Protein AF-0000000081577612 (afdb_homodimer)

Nearest PDB structures (foldseek):
  8suk-assembly2_B  TM=2.224E-01  e=6.169E+00  Rhodococcus sp. USK13

Structure (mmCIF, N/CA/C/O backbone):
data_AF-0000000081577612-model_v1
#
loop_
_entity.id
_entity.type
_entity.pdbx_description
1 polymer 'Uncharacterized protein'
#
loop_
_atom_site.group_PDB
_atom_site.id
_atom_site.type_symbol
_atom_site.label_atom_id
_atom_site.label_alt_id
_atom_site.label_comp_id
_atom_site.label_asym_id
_atom_site.label_entity_id
_atom_site.label_seq_id
_atom_site.pdbx_PDB_ins_code
_atom_site.Cartn_x
_atom_site.Cartn_y
_atom_site.Cartn_z
_atom_site.occupancy
_atom_site.B_iso_or_equiv
_atom_site.auth_seq_id
_atom_site.auth_comp_id
_atom_site.auth_asym_id
_atom_site.auth_atom_id
_atom_site.pdbx_PDB_model_num
ATOM 1 N N . MET A 1 1 ? -31.781 -21.828 27.938 1 55.72 1 MET A N 1
ATOM 2 C CA . MET A 1 1 ? -31.484 -20.75 26.984 1 55.72 1 MET A CA 1
ATOM 3 C C . MET A 1 1 ? -31.141 -21.297 25.609 1 55.72 1 MET A C 1
ATOM 5 O O . MET A 1 1 ? -30.281 -22.172 25.484 1 55.72 1 MET A O 1
ATOM 9 N N . SER A 1 2 ? -31.906 -21 24.594 1 66.25 2 SER A N 1
ATOM 10 C CA . SER A 1 2 ? -31.812 -21.641 23.297 1 66.25 2 SER A CA 1
ATOM 11 C C . SER A 1 2 ? -30.453 -21.391 22.641 1 66.25 2 SER A C 1
ATOM 13 O O . SER A 1 2 ? -29.828 -20.375 22.906 1 66.25 2 SER A O 1
ATOM 15 N N . LYS A 1 3 ? -29.891 -22.469 22.109 1 74.38 3 LYS A N 1
ATOM 16 C CA . LYS A 1 3 ? -28.609 -22.484 21.422 1 74.38 3 LYS A CA 1
ATOM 17 C C . LYS A 1 3 ? -28.453 -21.25 20.516 1 74.38 3 LYS A C 1
ATOM 19 O O . LYS A 1 3 ? -27.359 -20.688 20.406 1 74.38 3 LYS A O 1
ATOM 24 N N . ARG A 1 4 ? -29.531 -20.906 19.953 1 76.12 4 ARG A N 1
ATOM 25 C CA . ARG A 1 4 ? -29.547 -19.719 19.094 1 76.12 4 ARG A CA 1
ATOM 26 C C . ARG A 1 4 ? -29.25 -18.453 19.891 1 76.12 4 ARG A C 1
ATOM 28 O O . ARG A 1 4 ? -28.516 -17.578 19.438 1 76.12 4 ARG A O 1
ATOM 35 N N . VAL A 1 5 ? -29.922 -18.406 21.062 1 73.88 5 VAL A N 1
ATOM 36 C CA . VAL A 1 5 ? -29.703 -17.25 21.906 1 73.88 5 VAL A CA 1
ATOM 37 C C . VAL A 1 5 ? -28.25 -17.203 22.359 1 73.88 5 VAL A C 1
ATOM 39 O O . VAL A 1 5 ? -27.641 -16.141 22.391 1 73.88 5 VAL A O 1
ATOM 42 N N . GLN A 1 6 ? -27.703 -18.312 22.688 1 73.5 6 GLN A N 1
ATOM 43 C CA . GLN A 1 6 ? -26.328 -18.391 23.125 1 73.5 6 GLN A CA 1
ATOM 44 C C . GLN A 1 6 ? -25.359 -18 22 1 73.5 6 GLN A C 1
ATOM 46 O O . GLN A 1 6 ? -24.375 -17.297 22.25 1 73.5 6 GLN A O 1
ATOM 51 N N . LYS A 1 7 ? -25.672 -18.484 20.859 1 76.44 7 LYS A N 1
ATOM 52 C CA . LYS A 1 7 ? -24.844 -18.125 19.703 1 76.44 7 LYS A CA 1
ATOM 53 C C . LYS A 1 7 ? -24.922 -16.641 19.406 1 76.44 7 LYS A C 1
ATOM 55 O O . LYS A 1 7 ? -23.906 -16.016 19.094 1 76.44 7 LYS A O 1
ATOM 60 N N . THR A 1 8 ? -26.109 -16.094 19.438 1 75.44 8 THR A N 1
ATOM 61 C CA . THR A 1 8 ? -26.281 -14.664 19.188 1 75.44 8 THR A CA 1
ATOM 62 C C . THR A 1 8 ? -25.562 -13.844 20.25 1 75.44 8 THR A C 1
ATOM 64 O O . THR A 1 8 ? -24.953 -12.82 19.953 1 75.44 8 THR A O 1
ATOM 67 N N . GLN A 1 9 ? -25.656 -14.273 21.5 1 73.25 9 GLN A N 1
ATOM 68 C CA . GLN A 1 9 ? -24.953 -13.57 22.562 1 73.25 9 GLN A CA 1
ATOM 69 C C . GLN A 1 9 ? -23.438 -13.648 22.375 1 73.25 9 GLN A C 1
ATOM 71 O O . GLN A 1 9 ? -22.734 -12.672 22.625 1 73.25 9 GLN A O 1
ATOM 76 N N . TYR A 1 10 ? -23.047 -14.766 22 1 72.75 10 TYR A N 1
ATOM 77 C CA . TYR A 1 10 ? -21.625 -14.93 21.734 1 72.75 10 TYR A CA 1
ATOM 78 C C . TYR A 1 10 ? -21.172 -14.016 20.594 1 72.75 10 TYR A C 1
ATOM 80 O O . TYR A 1 10 ? -20.141 -13.352 20.688 1 72.75 10 TYR A O 1
ATOM 88 N N . LEU A 1 11 ? -21.984 -13.945 19.547 1 73.31 11 LEU A N 1
ATOM 89 C CA . LEU A 1 11 ? -21.656 -13.117 18.406 1 73.31 11 LEU A CA 1
ATOM 90 C C . LEU A 1 11 ? -21.641 -11.641 18.781 1 73.31 11 LEU A C 1
ATOM 92 O O . LEU A 1 11 ? -20.797 -10.875 18.328 1 73.31 11 LEU A O 1
ATOM 96 N N . LEU A 1 12 ? -22.5 -11.328 19.609 1 73.25 12 LEU A N 1
ATOM 97 C CA . LEU A 1 12 ? -22.562 -9.938 20.062 1 73.25 12 LEU A CA 1
ATOM 98 C C . LEU A 1 12 ? -21.344 -9.594 20.922 1 73.25 12 LEU A C 1
ATOM 100 O O . LEU A 1 12 ? -20.797 -8.5 20.812 1 73.25 12 LEU A O 1
ATOM 104 N N . ARG A 1 13 ? -20.953 -10.477 21.781 1 75.75 13 ARG A N 1
ATOM 105 C CA . ARG A 1 13 ? -19.766 -10.266 22.594 1 75.75 13 ARG A CA 1
ATOM 106 C C . ARG A 1 13 ? -18.516 -10.188 21.719 1 75.75 13 ARG A C 1
ATOM 108 O O . ARG A 1 13 ? -17.609 -9.383 21.984 1 75.75 13 ARG A O 1
ATOM 115 N N . LEU A 1 14 ? -18.578 -10.977 20.703 1 74.81 14 LEU A N 1
ATOM 116 C CA . LEU A 1 14 ? -17.438 -11 19.781 1 74.81 14 LEU A CA 1
ATOM 117 C C . LEU A 1 14 ? -17.344 -9.695 19 1 74.81 14 LEU A C 1
ATOM 119 O O . LEU A 1 14 ? -16.25 -9.156 18.812 1 74.81 14 LEU A O 1
ATOM 123 N N . LEU A 1 15 ? -18.469 -9.18 18.641 1 77.75 15 LEU A N 1
ATOM 124 C CA . LEU A 1 15 ? -18.5 -7.957 17.859 1 77.75 15 LEU A CA 1
ATOM 125 C C . LEU A 1 15 ? -18.125 -6.75 18.703 1 77.75 15 LEU A C 1
ATOM 127 O O . LEU A 1 15 ? -17.672 -5.73 18.188 1 77.75 15 LEU A O 1
ATOM 131 N N . ALA A 1 16 ? -18.234 -6.988 20 1 81 16 ALA A N 1
ATOM 132 C CA . ALA A 1 16 ? -17.906 -5.891 20.906 1 81 16 ALA A CA 1
ATOM 133 C C . ALA A 1 16 ? -16.469 -5.996 21.406 1 81 16 ALA A C 1
ATOM 135 O O . ALA A 1 16 ? -15.984 -5.121 22.125 1 81 16 ALA A O 1
ATOM 136 N N . ASN A 1 17 ? -15.797 -7.023 20.984 1 84.38 17 ASN A N 1
ATOM 137 C CA . ASN A 1 17 ? -14.422 -7.254 21.406 1 84.38 17 ASN A CA 1
ATOM 138 C C . ASN A 1 17 ? -13.422 -6.688 20.406 1 84.38 17 ASN A C 1
ATOM 140 O O . ASN A 1 17 ? -13.359 -7.141 19.25 1 84.38 17 ASN A O 1
ATOM 144 N N . PRO A 1 18 ? -12.625 -5.773 20.844 1 87.38 18 PRO A N 1
ATOM 145 C CA . PRO A 1 18 ? -11.641 -5.176 19.953 1 87.38 18 PRO A CA 1
ATOM 146 C C . PRO A 1 18 ? -10.633 -6.191 19.422 1 87.38 18 PRO A C 1
ATOM 148 O O . PRO A 1 18 ? -10.078 -6.008 18.328 1 87.38 18 PRO A O 1
ATOM 151 N N . LYS A 1 19 ? -10.453 -7.215 20.094 1 86.69 19 LYS A N 1
ATOM 152 C CA . LYS A 1 19 ? -9.484 -8.234 19.688 1 86.69 19 LYS A CA 1
ATOM 153 C C . LYS A 1 19 ? -9.914 -8.898 18.375 1 86.69 19 LYS A C 1
ATOM 155 O O . LYS A 1 19 ? -9.062 -9.336 17.594 1 86.69 19 LYS A O 1
ATOM 160 N N . LEU A 1 20 ? -11.195 -8.977 18.172 1 87.25 20 LEU A N 1
ATOM 161 C CA . LEU A 1 20 ? -11.711 -9.531 16.938 1 87.25 20 LEU A CA 1
ATOM 162 C C . LEU A 1 20 ? -11.211 -8.727 15.734 1 87.25 20 LEU A C 1
ATOM 164 O O . LEU A 1 20 ? -10.664 -9.297 14.781 1 87.25 20 LEU A O 1
ATOM 168 N N . TYR A 1 21 ? -11.328 -7.477 15.914 1 88 21 TYR A N 1
ATOM 169 C CA . TYR A 1 21 ? -10.992 -6.598 14.797 1 88 21 TYR A CA 1
ATOM 170 C C . TYR A 1 21 ? -9.484 -6.512 14.609 1 88 21 TYR A C 1
ATOM 172 O O . TYR A 1 21 ? -9 -6.406 13.477 1 88 21 TYR A O 1
ATOM 180 N N . ASN A 1 22 ? -8.797 -6.598 15.641 1 88.19 22 ASN A N 1
ATOM 181 C CA . ASN A 1 22 ? -7.34 -6.645 15.531 1 88.19 22 ASN A CA 1
ATOM 182 C C . ASN A 1 22 ? -6.875 -7.902 14.805 1 88.19 22 ASN A C 1
ATOM 184 O O . ASN A 1 22 ? -5.969 -7.848 13.977 1 88.19 22 ASN A O 1
ATOM 188 N N . LEU A 1 23 ? -7.527 -8.945 15.156 1 88.44 23 LEU A N 1
ATOM 189 C CA . LEU A 1 23 ? -7.184 -10.203 14.516 1 88.44 23 LEU A CA 1
ATOM 190 C C . LEU A 1 23 ? -7.559 -10.188 13.039 1 88.44 23 LEU A C 1
ATOM 192 O O . LEU A 1 23 ? -6.789 -10.648 12.188 1 88.44 23 LEU A O 1
ATOM 196 N N . LEU A 1 24 ? -8.672 -9.594 12.766 1 87.56 24 LEU A N 1
ATOM 197 C CA . LEU A 1 24 ? -9.125 -9.5 11.383 1 87.56 24 LEU A CA 1
ATOM 198 C C . LEU A 1 24 ? -8.227 -8.586 10.562 1 87.56 24 LEU A C 1
ATOM 200 O O . LEU A 1 24 ? -8.055 -8.781 9.359 1 87.56 24 LEU A O 1
ATOM 204 N N . GLY A 1 25 ? -7.613 -7.656 11.18 1 90.31 25 GLY A N 1
ATOM 205 C CA . GLY A 1 25 ? -6.777 -6.68 10.508 1 90.31 25 GLY A CA 1
ATOM 206 C C . GLY A 1 25 ? -5.324 -7.113 10.398 1 90.31 25 GLY A C 1
ATOM 207 O O . GLY A 1 25 ? -4.562 -6.547 9.609 1 90.31 25 GLY A O 1
ATOM 208 N N . SER A 1 26 ? -4.945 -8.109 11.07 1 89.38 26 SER A N 1
ATOM 209 C CA . SER A 1 26 ? -3.545 -8.508 11.195 1 89.38 26 SER A CA 1
ATOM 210 C C . SER A 1 26 ? -2.949 -8.867 9.836 1 89.38 26 SER A C 1
ATOM 212 O O . SER A 1 26 ? -1.82 -8.477 9.523 1 89.38 26 SER A O 1
ATOM 214 N N . PRO A 1 27 ? -3.691 -9.531 8.945 1 89.38 27 PRO A N 1
ATOM 215 C CA . PRO A 1 27 ? -3.1 -9.844 7.641 1 89.38 27 PRO A CA 1
ATOM 216 C C . PRO A 1 27 ? -2.807 -8.602 6.805 1 89.38 27 PRO A C 1
ATOM 218 O O . PRO A 1 27 ? -1.927 -8.625 5.941 1 89.38 27 PRO A O 1
ATOM 221 N N . PHE A 1 28 ? -3.469 -7.508 7.082 1 90.5 28 PHE A N 1
ATOM 222 C CA . PHE A 1 28 ? -3.332 -6.301 6.273 1 90.5 28 PHE A CA 1
ATOM 223 C C . PHE A 1 28 ? -2.137 -5.477 6.734 1 90.5 28 PHE A C 1
ATOM 225 O O . PHE A 1 28 ? -1.677 -4.586 6.016 1 90.5 28 PHE A O 1
ATOM 232 N N . GLU A 1 29 ? -1.664 -5.812 7.887 1 89.38 29 GLU A N 1
ATOM 233 C CA . GLU A 1 29 ? -0.548 -5.051 8.438 1 89.38 29 GLU A CA 1
ATOM 234 C C . GLU A 1 29 ? 0.786 -5.555 7.895 1 89.38 29 GLU A C 1
ATOM 236 O O . GLU A 1 29 ? 1.78 -4.824 7.898 1 89.38 29 GLU A O 1
ATOM 241 N N . ASP A 1 30 ? 0.77 -6.746 7.449 1 90.06 30 ASP A N 1
ATOM 242 C CA . ASP A 1 30 ? 1.958 -7.328 6.836 1 90.06 30 ASP A CA 1
ATOM 243 C C . ASP A 1 30 ? 1.954 -7.117 5.324 1 90.06 30 ASP A C 1
ATOM 245 O O . ASP A 1 30 ? 1.073 -7.621 4.621 1 90.06 30 ASP A O 1
ATOM 249 N N . PRO A 1 31 ? 3.002 -6.445 4.848 1 90.5 31 PRO A N 1
ATOM 250 C CA . PRO A 1 31 ? 3.016 -6.117 3.418 1 90.5 31 PRO A CA 1
ATOM 251 C C . PRO A 1 31 ? 2.984 -7.355 2.527 1 90.5 31 PRO A C 1
ATOM 253 O O . PRO A 1 31 ? 2.369 -7.336 1.457 1 90.5 31 PRO A O 1
ATOM 256 N N . LEU A 1 32 ? 3.635 -8.406 2.936 1 90.69 32 LEU A N 1
ATOM 257 C CA . LEU A 1 32 ? 3.676 -9.609 2.113 1 90.69 32 LEU A CA 1
ATOM 258 C C . LEU A 1 32 ? 2.32 -10.305 2.104 1 90.69 32 LEU A C 1
ATOM 260 O O . LEU A 1 32 ? 1.868 -10.781 1.059 1 90.69 32 LEU A O 1
ATOM 264 N N . LYS A 1 33 ? 1.739 -10.391 3.238 1 92.62 33 LYS A N 1
ATOM 265 C CA . LYS A 1 33 ? 0.413 -10.992 3.324 1 92.62 33 LYS A CA 1
ATOM 266 C C . LYS A 1 33 ? -0.623 -10.156 2.582 1 92.62 33 LYS A C 1
ATOM 268 O O . LYS A 1 33 ? -1.505 -10.695 1.913 1 92.62 33 LYS A O 1
ATOM 273 N N . LEU A 1 34 ? -0.49 -8.867 2.742 1 94.12 34 LEU A N 1
ATOM 274 C CA . LEU A 1 34 ? -1.394 -7.98 2.016 1 94.12 34 LEU A CA 1
ATOM 275 C C . LEU A 1 34 ? -1.221 -8.148 0.509 1 94.12 34 LEU A C 1
ATOM 277 O O . LEU A 1 34 ? -2.205 -8.172 -0.234 1 94.12 34 LEU A O 1
ATOM 281 N N . ASP A 1 35 ? -0.04 -8.25 0.051 1 95.31 35 ASP A N 1
ATOM 282 C CA . ASP A 1 35 ? 0.21 -8.414 -1.378 1 95.31 35 ASP A CA 1
ATOM 283 C C . ASP A 1 35 ? -0.395 -9.719 -1.891 1 95.31 35 ASP A C 1
ATOM 285 O O . ASP A 1 35 ? -0.913 -9.773 -3.008 1 95.31 35 ASP A O 1
ATOM 289 N N . SER A 1 36 ? -0.242 -10.805 -1.127 1 94.69 36 SER A N 1
ATOM 290 C CA . SER A 1 36 ? -0.836 -12.07 -1.527 1 94.69 36 SER A CA 1
ATOM 291 C C . SER A 1 36 ? -2.352 -11.961 -1.659 1 94.69 36 SER A C 1
ATOM 293 O O . SER A 1 36 ? -2.941 -12.5 -2.596 1 94.69 36 SER A O 1
ATOM 295 N N . LEU A 1 37 ? -2.9 -11.297 -0.716 1 95.06 37 LEU A N 1
ATOM 296 C CA . LEU A 1 37 ? -4.34 -11.078 -0.77 1 95.06 37 LEU A CA 1
ATOM 297 C C . LEU A 1 37 ? -4.715 -10.25 -1.994 1 95.06 37 LEU A C 1
ATOM 299 O O . LEU A 1 37 ? -5.648 -10.594 -2.723 1 95.06 37 LEU A O 1
ATOM 303 N N . LEU A 1 38 ? -4.008 -9.164 -2.166 1 97.38 38 LEU A N 1
ATOM 304 C CA . LEU A 1 38 ? -4.285 -8.289 -3.303 1 97.38 38 LEU A CA 1
ATOM 305 C C . LEU A 1 38 ? -4.078 -9.031 -4.617 1 97.38 38 LEU A C 1
ATOM 307 O O . LEU A 1 38 ? -4.832 -8.836 -5.574 1 97.38 38 LEU A O 1
ATOM 311 N N . SER A 1 39 ? -3.066 -9.867 -4.633 1 97.75 39 SER A N 1
ATOM 312 C CA . SER A 1 39 ? -2.809 -10.68 -5.82 1 97.75 39 SER A CA 1
ATOM 313 C C . SER A 1 39 ? -3.977 -11.617 -6.113 1 97.75 39 SER A C 1
ATOM 315 O O . SER A 1 39 ? -4.41 -11.734 -7.262 1 97.75 39 SER A O 1
ATOM 317 N N . THR A 1 40 ? -4.453 -12.188 -5.125 1 96.81 40 THR A N 1
ATOM 318 C CA . THR A 1 40 ? -5.578 -13.109 -5.277 1 96.81 40 THR A CA 1
ATOM 319 C C . THR A 1 40 ? -6.82 -12.367 -5.762 1 96.81 40 THR A C 1
ATOM 321 O O . THR A 1 40 ? -7.52 -12.836 -6.66 1 96.81 40 THR A O 1
ATOM 324 N N . VAL A 1 41 ? -7.086 -11.227 -5.172 1 96.06 41 VAL A N 1
ATOM 325 C CA . VAL A 1 41 ? -8.234 -10.43 -5.578 1 96.06 41 VAL A CA 1
ATOM 326 C C . VAL A 1 41 ? -8.039 -9.93 -7.008 1 96.06 41 VAL A C 1
ATOM 328 O O . VAL A 1 41 ? -8.977 -9.961 -7.812 1 96.06 41 VAL A O 1
ATOM 331 N N . CYS A 1 42 ? -6.875 -9.555 -7.328 1 97.88 42 CYS A N 1
ATOM 332 C CA . CYS A 1 42 ? -6.535 -9.039 -8.648 1 97.88 42 CYS A CA 1
ATOM 333 C C . CYS A 1 42 ? -6.781 -10.086 -9.727 1 97.88 42 CYS A C 1
ATOM 335 O O . CYS A 1 42 ? -7.613 -9.883 -10.617 1 97.88 42 CYS A O 1
ATOM 337 N N . TYR A 1 43 ? -6.18 -11.188 -9.602 1 97.75 43 TYR A N 1
ATOM 338 C CA . TYR A 1 43 ? -6.25 -12.219 -10.641 1 97.75 43 TYR A CA 1
ATOM 339 C C . TYR A 1 43 ? -7.578 -12.961 -10.578 1 97.75 43 TYR A C 1
ATOM 341 O O . TYR A 1 43 ? -8.102 -13.391 -11.609 1 97.75 43 TYR A O 1
ATOM 349 N N . GLY A 1 44 ? -8.055 -13.086 -9.344 1 96.31 44 GLY A N 1
ATOM 350 C CA . GLY A 1 44 ? -9.391 -13.648 -9.242 1 96.31 44 GLY A CA 1
ATOM 351 C C . GLY A 1 44 ? -10.438 -12.82 -9.969 1 96.31 44 GLY A C 1
ATOM 352 O O . GLY A 1 44 ? -11.305 -13.375 -10.656 1 96.31 44 GLY A O 1
ATOM 353 N N . SER A 1 45 ? -10.375 -11.531 -9.789 1 96.31 45 SER A N 1
ATOM 354 C CA . SER A 1 45 ? -11.297 -10.633 -10.477 1 96.31 45 SER A CA 1
ATOM 355 C C . SER A 1 45 ? -11.133 -10.734 -11.992 1 96.31 45 SER A C 1
ATOM 357 O O . SER A 1 45 ? -12.125 -10.719 -12.727 1 96.31 45 SER A O 1
ATOM 359 N N . LEU A 1 46 ? -9.945 -10.852 -12.445 1 96.75 46 LEU A N 1
ATOM 360 C CA . LEU A 1 46 ? -9.688 -11.016 -13.867 1 96.75 46 LEU A CA 1
ATOM 361 C C . LEU A 1 46 ? -10.281 -12.32 -14.391 1 96.75 46 LEU A C 1
ATOM 363 O O . LEU A 1 46 ? -10.914 -12.344 -15.445 1 96.75 46 LEU A O 1
ATOM 367 N N . PHE A 1 47 ? -10.062 -13.359 -13.664 1 95 47 PHE A N 1
ATOM 368 C CA . PHE A 1 47 ? -10.547 -14.68 -14.055 1 95 47 PHE A CA 1
ATOM 369 C C . PHE A 1 47 ? -12.062 -14.68 -14.195 1 95 47 PHE A C 1
ATOM 371 O O . PHE A 1 47 ? -12.602 -15.117 -15.219 1 95 47 PHE A O 1
ATOM 378 N N . ILE A 1 48 ? -12.727 -14.148 -13.188 1 91.25 48 ILE A N 1
ATOM 379 C CA . ILE A 1 48 ? -14.18 -14.117 -13.195 1 91.25 48 ILE A CA 1
ATOM 380 C C . ILE A 1 48 ? -14.68 -13.203 -14.305 1 91.25 48 ILE A C 1
ATOM 382 O O . ILE A 1 48 ? -15.656 -13.516 -14.984 1 91.25 48 ILE A O 1
ATOM 386 N N . SER A 1 49 ? -14.031 -12.078 -14.461 1 92.69 49 SER A N 1
ATOM 387 C CA . SER A 1 49 ? -14.391 -11.148 -15.531 1 92.69 49 SER A CA 1
ATOM 388 C C . SER A 1 49 ? -14.359 -11.836 -16.891 1 92.69 49 SER A C 1
ATOM 390 O O . SER A 1 49 ? -15.312 -11.734 -17.672 1 92.69 49 SER A O 1
ATOM 392 N N . GLU A 1 50 ? -13.289 -12.57 -17.156 1 92 50 GLU A N 1
ATOM 393 C CA . GLU A 1 50 ? -13.109 -13.227 -18.453 1 92 50 GLU A CA 1
ATOM 394 C C . GLU A 1 50 ? -14.055 -14.414 -18.594 1 92 50 GLU A C 1
ATOM 396 O O . GLU A 1 50 ? -14.516 -14.719 -19.703 1 92 50 GLU A O 1
ATOM 401 N N . LEU A 1 51 ? -14.312 -15.055 -17.531 1 87.5 51 LEU A N 1
ATOM 402 C CA . LEU A 1 51 ? -15.273 -16.156 -17.562 1 87.5 51 LEU A CA 1
ATOM 403 C C . LEU A 1 51 ? -16.656 -15.648 -17.953 1 87.5 51 LEU A C 1
ATOM 405 O O . LEU A 1 51 ? -17.359 -16.297 -18.75 1 87.5 51 LEU A O 1
ATOM 409 N N . ILE A 1 52 ? -17.047 -14.539 -17.391 1 84.19 52 ILE A N 1
ATOM 410 C CA . ILE A 1 52 ? -18.344 -13.945 -17.672 1 84.19 52 ILE A CA 1
ATOM 411 C C . ILE A 1 52 ? -18.406 -13.547 -19.156 1 84.19 52 ILE A C 1
ATOM 413 O O . ILE A 1 52 ? -19.422 -13.758 -19.812 1 84.19 52 ILE A O 1
ATOM 417 N N . LYS A 1 53 ? -17.406 -13.008 -19.641 1 84.44 53 LYS A N 1
ATOM 418 C CA . LYS A 1 53 ? -17.359 -12.562 -21.031 1 84.44 53 LYS A CA 1
ATOM 419 C C . LYS A 1 53 ? -17.469 -13.742 -22 1 84.44 53 LYS A C 1
ATOM 421 O O . LYS A 1 53 ? -18.141 -13.641 -23.031 1 84.44 53 LYS A O 1
ATOM 426 N N . ARG A 1 54 ? -16.828 -14.867 -21.672 1 80.25 54 ARG A N 1
ATOM 427 C CA . ARG A 1 54 ? -16.766 -16 -22.594 1 80.25 54 ARG A CA 1
ATOM 428 C C . ARG A 1 54 ? -17.969 -16.922 -22.422 1 80.25 54 ARG A C 1
ATOM 430 O O . ARG A 1 54 ? -18.438 -17.5 -23.406 1 80.25 54 ARG A O 1
ATOM 437 N N . ARG A 1 55 ? -18.297 -17.297 -21.25 1 68.69 55 ARG A N 1
ATOM 438 C CA . ARG A 1 55 ? -19.375 -18.266 -21.062 1 68.69 55 ARG A CA 1
ATOM 439 C C . ARG A 1 55 ? -20.344 -17.781 -19.984 1 68.69 55 ARG A C 1
ATOM 441 O O . ARG A 1 55 ? -20.25 -18.203 -18.828 1 68.69 55 ARG A O 1
ATOM 448 N N . PRO A 1 56 ? -21.203 -16.812 -20.359 1 58.56 56 PRO A N 1
ATOM 449 C CA . PRO A 1 56 ? -22.141 -16.391 -19.312 1 58.56 56 PRO A CA 1
ATOM 450 C C . PRO A 1 56 ? -22.828 -17.562 -18.609 1 58.56 56 PRO A C 1
ATOM 452 O O . PRO A 1 56 ? -23.172 -17.469 -17.438 1 58.56 56 PRO A O 1
ATOM 455 N N . GLU A 1 57 ? -22.875 -18.719 -19.297 1 57.22 57 GLU A N 1
ATOM 456 C CA . GLU A 1 57 ? -23.484 -19.922 -18.734 1 57.22 57 GLU A CA 1
ATOM 457 C C . GLU A 1 57 ? -22.594 -20.531 -17.656 1 57.22 57 GLU A C 1
ATOM 459 O O . GLU A 1 57 ? -23.094 -21.141 -16.719 1 57.22 57 GLU A O 1
ATOM 464 N N . LEU A 1 58 ? -21.297 -20.484 -17.812 1 55.16 58 LEU A N 1
ATOM 465 C CA . LEU A 1 58 ? -20.344 -21.078 -16.891 1 55.16 58 LEU A CA 1
ATOM 466 C C . LEU A 1 58 ? -20.375 -20.375 -15.539 1 55.16 58 LEU A C 1
ATOM 468 O O . LEU A 1 58 ? -20.109 -20.984 -14.508 1 55.16 58 LEU A O 1
ATOM 472 N N . VAL A 1 59 ? -20.766 -19.109 -15.617 1 53.94 59 VAL A N 1
ATOM 473 C CA . VAL A 1 59 ? -20.969 -18.406 -14.352 1 53.94 59 VAL A CA 1
ATOM 474 C C . VAL A 1 59 ? -22 -19.172 -13.508 1 53.94 59 VAL A C 1
ATOM 476 O O . VAL A 1 59 ? -21.875 -19.234 -12.281 1 53.94 59 VAL A O 1
ATOM 479 N N . GLN A 1 60 ? -22.922 -19.797 -14.273 1 52.28 60 GLN A N 1
ATOM 480 C CA . GLN A 1 60 ? -23.922 -20.609 -13.586 1 52.28 60 GLN A CA 1
ATOM 481 C C . GLN A 1 60 ? -23.281 -21.859 -12.977 1 52.28 60 GLN A C 1
ATOM 483 O O . GLN A 1 60 ? -23.609 -22.25 -11.852 1 52.28 60 GLN A O 1
ATOM 488 N N . ILE A 1 61 ? -22.391 -22.516 -13.609 1 49.53 61 ILE A N 1
ATOM 489 C CA . ILE A 1 61 ? -21.75 -23.75 -13.156 1 49.53 61 ILE A CA 1
ATOM 490 C C . ILE A 1 61 ? -20.766 -23.438 -12.031 1 49.53 61 ILE A C 1
ATOM 492 O O . ILE A 1 61 ? -20.719 -24.141 -11.023 1 49.53 61 ILE A O 1
ATOM 496 N N . LEU A 1 62 ? -19.922 -22.484 -12.164 1 50.28 62 LEU A N 1
ATOM 497 C CA . LEU A 1 62 ? -18.984 -22.125 -11.109 1 50.28 62 LEU A CA 1
ATOM 498 C C . LEU A 1 62 ? -19.719 -21.781 -9.82 1 50.28 62 LEU A C 1
ATOM 500 O O . LEU A 1 62 ? -19.266 -22.109 -8.727 1 50.28 62 LEU A O 1
ATOM 504 N N . SER A 1 63 ? -20.891 -21.234 -10 1 48.38 63 SER A N 1
ATOM 505 C CA . SER A 1 63 ? -21.781 -21.047 -8.852 1 48.38 63 SER A CA 1
ATOM 506 C C . SER A 1 63 ? -22.172 -22.391 -8.25 1 48.38 63 SER A C 1
ATOM 508 O O . SER A 1 63 ? -22.219 -22.531 -7.023 1 48.38 63 SER A O 1
ATOM 510 N N . ASN A 1 64 ? -22.344 -23.391 -9.047 1 47.25 64 ASN A N 1
ATOM 511 C CA . ASN A 1 64 ? -22.703 -24.734 -8.594 1 47.25 64 ASN A CA 1
ATOM 512 C C . ASN A 1 64 ? -21.516 -25.453 -7.973 1 47.25 64 ASN A C 1
ATOM 514 O O . ASN A 1 64 ? -21.656 -26.125 -6.961 1 47.25 64 ASN A O 1
ATOM 518 N N . LEU A 1 65 ? -20.375 -25.422 -8.477 1 43.19 65 LEU A N 1
ATOM 519 C CA . LEU A 1 65 ? -19.172 -26.078 -7.992 1 43.19 65 LEU A CA 1
ATOM 520 C C . LEU A 1 65 ? -18.719 -25.484 -6.66 1 43.19 65 LEU A C 1
ATOM 522 O O . LEU A 1 65 ? -18.328 -26.203 -5.754 1 43.19 65 LEU A O 1
ATOM 526 N N . ALA A 1 66 ? -18.625 -24.203 -6.57 1 42.84 66 ALA A N 1
ATOM 527 C CA . ALA A 1 66 ? -18.391 -23.594 -5.266 1 42.84 66 ALA A CA 1
ATOM 528 C C . ALA A 1 66 ? -19.359 -24.156 -4.219 1 42.84 66 ALA A C 1
ATOM 530 O O . ALA A 1 66 ? -18.969 -24.375 -3.066 1 42.84 66 ALA A O 1
ATOM 531 N N . GLU A 1 67 ? -20.562 -24.406 -4.629 1 45.56 67 GLU A N 1
ATOM 532 C CA . GLU A 1 67 ? -21.547 -25.062 -3.76 1 45.56 67 GLU A CA 1
ATOM 533 C C . GLU A 1 67 ? -21.078 -26.453 -3.34 1 45.56 67 GLU A C 1
ATOM 535 O O . GLU A 1 67 ? -21.281 -26.859 -2.197 1 45.56 67 GLU A O 1
ATOM 540 N N . LYS A 1 68 ? -20.562 -27.203 -4.27 1 42.91 68 LYS A N 1
ATOM 541 C CA . LYS A 1 68 ? -20.156 -28.578 -3.984 1 42.91 68 LYS A CA 1
ATOM 542 C C . LYS A 1 68 ? -18.844 -28.609 -3.211 1 42.91 68 LYS A C 1
ATOM 544 O O . LYS A 1 68 ? -18.609 -29.516 -2.395 1 42.91 68 LYS A O 1
ATOM 549 N N . LEU A 1 69 ? -17.812 -27.891 -3.623 1 40.44 69 LEU A N 1
ATOM 550 C CA . LEU A 1 69 ? -16.547 -27.969 -2.914 1 40.44 69 LEU A CA 1
ATOM 551 C C . LEU A 1 69 ? -16.688 -27.5 -1.472 1 40.44 69 LEU A C 1
ATOM 553 O O . LEU A 1 69 ? -15.734 -27.547 -0.695 1 40.44 69 LEU A O 1
ATOM 557 N N . LYS A 1 70 ? -17.578 -27.938 -0.51 1 39.19 70 LYS A N 1
ATOM 558 C CA . LYS A 1 70 ? -17.859 -27.875 0.921 1 39.19 70 LYS A CA 1
ATOM 559 C C . LYS A 1 70 ? -17.172 -26.672 1.562 1 39.19 70 LYS A C 1
ATOM 561 O O . LYS A 1 70 ? -16.922 -26.656 2.77 1 39.19 70 LYS A O 1
ATOM 566 N N . MET A 1 71 ? -16.453 -25.797 0.954 1 36.97 71 MET A N 1
ATOM 567 C CA . MET A 1 71 ? -16.031 -24.625 1.711 1 36.97 71 MET A CA 1
ATOM 568 C C . MET A 1 71 ? -17.234 -23.891 2.279 1 36.97 71 MET A C 1
ATOM 570 O O . MET A 1 71 ? -17.766 -22.969 1.645 1 36.97 71 MET A O 1
ATOM 574 N N . GLN A 1 72 ? -18.062 -24.297 3.129 1 41.16 72 GLN A N 1
ATOM 575 C CA . GLN A 1 72 ? -19.328 -23.969 3.793 1 41.16 72 GLN A CA 1
ATOM 576 C C . GLN A 1 72 ? -19.328 -22.516 4.273 1 41.16 72 GLN A C 1
ATOM 578 O O . GLN A 1 72 ? -20.297 -21.797 4.094 1 41.16 72 GLN A O 1
ATOM 583 N N . GLY A 1 73 ? -18.391 -22.109 5.098 1 40.09 73 GLY A N 1
ATOM 584 C CA . GLY A 1 73 ? -18.312 -20.812 5.762 1 40.09 73 GLY A CA 1
ATOM 585 C C . GLY A 1 73 ? -18.078 -19.656 4.801 1 40.09 73 GLY A C 1
ATOM 586 O O . GLY A 1 73 ? -18.734 -18.625 4.891 1 40.09 73 GLY A O 1
ATOM 587 N N . LEU A 1 74 ? -17.156 -19.703 3.965 1 38.22 74 LEU A N 1
ATOM 588 C CA . LEU A 1 74 ? -16.969 -18.641 2.986 1 38.22 74 LEU A CA 1
ATOM 589 C C . LEU A 1 74 ? -18.109 -18.625 1.978 1 38.22 74 LEU A C 1
ATOM 591 O O . LEU A 1 74 ? -18.594 -17.547 1.598 1 38.22 74 LEU A O 1
ATOM 595 N N . ILE A 1 75 ? -18.766 -19.703 1.612 1 41.19 75 ILE A N 1
ATOM 596 C CA . ILE A 1 75 ? -19.922 -19.797 0.737 1 41.19 75 ILE A CA 1
ATOM 597 C C . ILE A 1 75 ? -21.172 -19.312 1.477 1 41.19 75 ILE A C 1
ATOM 599 O O . ILE A 1 75 ? -22 -18.609 0.903 1 41.19 75 ILE A O 1
ATOM 603 N N . SER A 1 76 ? -21.344 -19.672 2.758 1 44.88 76 SER A N 1
ATOM 604 C CA . SER A 1 76 ? -22.406 -19.078 3.539 1 44.88 76 SER A CA 1
ATOM 605 C C . SER A 1 76 ? -22.266 -17.562 3.602 1 44.88 76 SER A C 1
ATOM 607 O O . SER A 1 76 ? -23.25 -16.828 3.482 1 44.88 76 SER A O 1
ATOM 609 N N . LEU A 1 77 ? -21.141 -17.047 3.734 1 39.53 77 LEU A N 1
ATOM 610 C CA . LEU A 1 77 ? -20.891 -15.617 3.711 1 39.53 77 LEU A CA 1
ATOM 611 C C . LEU A 1 77 ? -21.062 -15.055 2.305 1 39.53 77 LEU A C 1
ATOM 613 O O . LEU A 1 77 ? -21.688 -14.016 2.123 1 39.53 77 LEU A O 1
ATOM 617 N N . ILE A 1 78 ? -20.578 -15.68 1.282 1 40.69 78 ILE A N 1
ATOM 618 C CA . ILE A 1 78 ? -20.812 -15.258 -0.093 1 40.69 78 ILE A CA 1
ATOM 619 C C . ILE A 1 78 ? -22.281 -15.516 -0.467 1 40.69 78 ILE A C 1
ATOM 621 O O . ILE A 1 78 ? -22.922 -14.672 -1.082 1 40.69 78 ILE A O 1
ATOM 625 N N . LYS A 1 79 ? -22.891 -16.672 -0.11 1 45.34 79 LYS A N 1
ATOM 626 C CA . LYS A 1 79 ? -24.312 -16.922 -0.333 1 45.34 79 LYS A CA 1
ATOM 627 C C . LYS A 1 79 ? -25.172 -15.922 0.422 1 45.34 79 LYS A C 1
ATOM 629 O O . LYS A 1 79 ? -26.156 -15.422 -0.115 1 45.34 79 LYS A O 1
ATOM 634 N N . THR A 1 80 ? -24.922 -15.656 1.67 1 47.97 80 THR A N 1
ATOM 635 C CA . THR A 1 80 ? -25.641 -14.617 2.398 1 47.97 80 THR A CA 1
ATOM 636 C C . THR A 1 80 ? -25.453 -13.258 1.725 1 47.97 80 THR A C 1
ATOM 638 O O . THR A 1 80 ? -26.391 -12.484 1.603 1 47.97 80 THR A O 1
ATOM 641 N N . LEU A 1 81 ? -24.328 -13.047 1.229 1 41.28 81 LEU A N 1
ATOM 642 C CA . LEU A 1 81 ? -24.078 -11.828 0.463 1 41.28 81 LEU A CA 1
ATOM 643 C C . LEU A 1 81 ? -24.766 -11.898 -0.898 1 41.28 81 LEU A C 1
ATOM 645 O O . LEU A 1 81 ? -25.375 -10.922 -1.342 1 41.28 81 LEU A O 1
ATOM 649 N N . ILE A 1 82 ? -24.703 -13.016 -1.579 1 41.25 82 ILE A N 1
ATOM 650 C CA . ILE A 1 82 ? -25.422 -13.203 -2.83 1 41.25 82 ILE A CA 1
ATOM 651 C C . ILE A 1 82 ? -26.922 -13.281 -2.547 1 41.25 82 ILE A C 1
ATOM 653 O O . ILE A 1 82 ? -27.734 -12.68 -3.264 1 41.25 82 ILE A O 1
ATOM 657 N N . GLN A 1 83 ? -27.375 -14.07 -1.599 1 46.06 83 GLN A N 1
ATOM 658 C CA . GLN A 1 83 ? -28.797 -14.094 -1.242 1 46.06 83 GLN A CA 1
ATOM 659 C C . GLN A 1 83 ? -29.281 -12.719 -0.817 1 46.06 83 GLN A C 1
ATOM 661 O O . GLN A 1 83 ? -30.406 -12.32 -1.147 1 46.06 83 GLN A O 1
ATOM 666 N N . LYS A 1 84 ? -28.516 -12.039 -0.024 1 43 84 LYS A N 1
ATOM 667 C CA . LYS A 1 84 ? -28.844 -10.648 0.275 1 43 84 LYS A CA 1
ATOM 668 C C . LYS A 1 84 ? -28.812 -9.789 -0.988 1 43 84 LYS A C 1
ATOM 670 O O . LYS A 1 84 ? -29.688 -8.945 -1.189 1 43 84 LYS A O 1
ATOM 675 N N . ILE A 1 85 ? -27.891 -10.094 -1.783 1 37.84 85 ILE A N 1
ATOM 676 C CA . ILE A 1 85 ? -27.906 -9.453 -3.094 1 37.84 85 ILE A CA 1
ATOM 677 C C . ILE A 1 85 ? -29.047 -10.016 -3.936 1 37.84 85 ILE A C 1
ATOM 679 O O . ILE A 1 85 ? -29.766 -9.266 -4.598 1 37.84 85 ILE A O 1
ATOM 683 N N . GLN A 1 86 ? -29.297 -11.312 -4.027 1 40.28 86 GLN A N 1
ATOM 684 C CA . GLN A 1 86 ? -30.406 -11.906 -4.766 1 40.28 86 GLN A CA 1
ATOM 685 C C . GLN A 1 86 ? -31.734 -11.562 -4.121 1 40.28 86 GLN A C 1
ATOM 687 O O . GLN A 1 86 ? -32.719 -11.32 -4.816 1 40.28 86 GLN A O 1
ATOM 692 N N . ARG A 1 87 ? -31.906 -11.852 -2.873 1 42.31 87 ARG A N 1
ATOM 693 C CA . ARG A 1 87 ? -33.125 -11.367 -2.236 1 42.31 87 ARG A CA 1
ATOM 694 C C . ARG A 1 87 ? -33.312 -9.867 -2.467 1 42.31 87 ARG A C 1
ATOM 696 O O . ARG A 1 87 ? -34.438 -9.383 -2.562 1 42.31 87 ARG A O 1
ATOM 703 N N . ALA A 1 88 ? -32.25 -9.164 -2.283 1 34.44 88 ALA A N 1
ATOM 704 C CA . ALA A 1 88 ? -32.344 -7.758 -2.678 1 34.44 88 ALA A CA 1
ATOM 705 C C . ALA A 1 88 ? -32.688 -7.629 -4.16 1 34.44 88 ALA A C 1
ATOM 707 O O . ALA A 1 88 ? -33.25 -6.613 -4.59 1 34.44 88 ALA A O 1
ATOM 708 N N . VAL A 1 89 ? -32.25 -8.734 -4.938 1 33.5 89 VAL A N 1
ATOM 709 C CA . VAL A 1 89 ? -32.594 -8.75 -6.352 1 33.5 89 VAL A CA 1
ATOM 710 C C . VAL A 1 89 ? -33.875 -9.578 -6.547 1 33.5 89 VAL A C 1
ATOM 712 O O . VAL A 1 89 ? -34.25 -9.906 -7.676 1 33.5 89 VAL A O 1
ATOM 715 N N . ASP A 1 90 ? -34.531 -10.109 -5.633 1 34.09 90 ASP A N 1
ATOM 716 C CA . ASP A 1 90 ? -35.844 -10.742 -5.887 1 34.09 90 ASP A CA 1
ATOM 717 C C . ASP A 1 90 ? -36.656 -9.93 -6.883 1 34.09 90 ASP A C 1
ATOM 719 O O . ASP A 1 90 ? -36.719 -8.703 -6.785 1 34.09 90 ASP A O 1
ATOM 723 N N . PRO A 1 91 ? -37.094 -10.531 -7.895 1 35.03 91 PRO A N 1
ATOM 724 C CA . PRO A 1 91 ? -37.875 -10 -9.008 1 35.03 91 PRO A CA 1
ATOM 725 C C . PRO A 1 91 ? -39.156 -9.281 -8.539 1 35.03 91 PRO A C 1
ATOM 727 O O . PRO A 1 91 ? -39.844 -8.641 -9.344 1 35.03 91 PRO A O 1
ATOM 730 N N . LYS A 1 92 ? -40 -9.961 -7.676 1 36 92 LYS A N 1
ATOM 731 C CA . LYS A 1 92 ? -41.281 -9.258 -7.609 1 36 92 LYS A CA 1
ATOM 732 C C . LYS A 1 92 ? -41.062 -7.785 -7.281 1 36 92 LYS A C 1
ATOM 734 O O . LYS A 1 92 ? -41.844 -6.934 -7.699 1 36 92 LYS A O 1
ATOM 739 N N . HIS A 1 93 ? -40.688 -7.25 -6.148 1 32 93 HIS A N 1
ATOM 740 C CA . HIS A 1 93 ? -40.312 -5.84 -6.129 1 32 93 HIS A CA 1
ATOM 741 C C . HIS A 1 93 ? -38.969 -5.625 -6.77 1 32 93 HIS A C 1
ATOM 743 O O . HIS A 1 93 ? -37.938 -5.941 -6.172 1 32 93 HIS A O 1
ATOM 749 N N . ARG A 1 94 ? -38.688 -5.82 -8.094 1 30.55 94 ARG A N 1
A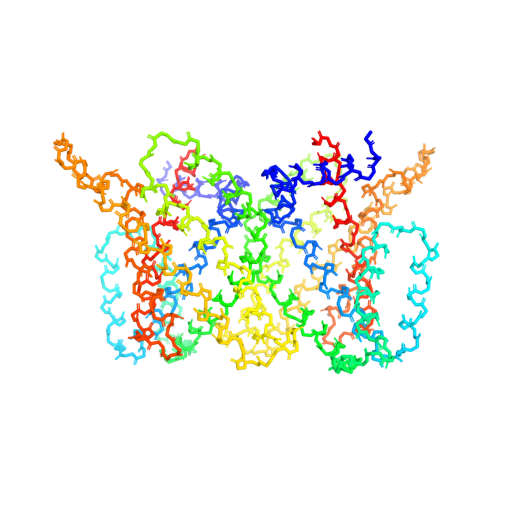TOM 750 C CA . ARG A 1 94 ? -37.656 -5.695 -9.125 1 30.55 94 ARG A CA 1
ATOM 751 C C . ARG A 1 94 ? -36.719 -4.547 -8.812 1 30.55 94 ARG A C 1
ATOM 753 O O . ARG A 1 94 ? -37 -3.391 -9.133 1 30.55 94 ARG A O 1
ATOM 760 N N . PHE A 1 95 ? -36.312 -4.16 -7.75 1 29.48 95 PHE A N 1
ATOM 761 C CA . PHE A 1 95 ? -35.281 -3.111 -7.77 1 29.48 95 PHE A CA 1
ATOM 762 C C . PHE A 1 95 ? -34.25 -3.389 -8.844 1 29.48 95 PHE A C 1
ATOM 764 O O . PHE A 1 95 ? -33.719 -4.508 -8.945 1 29.48 95 PHE A O 1
ATOM 771 N N . SER A 1 96 ? -34.188 -2.836 -10.039 1 32.94 96 SER A N 1
ATOM 772 C CA . SER A 1 96 ? -33.438 -2.674 -11.281 1 32.94 96 SER A CA 1
ATOM 773 C C . SER A 1 96 ? -31.938 -2.82 -11.062 1 32.94 96 SER A C 1
ATOM 775 O O . SER A 1 96 ? -31.219 -1.829 -11.055 1 32.94 96 SER A O 1
ATOM 777 N N . ILE A 1 97 ? -31.344 -3.197 -10.102 1 37.59 97 ILE A N 1
ATOM 778 C CA . ILE A 1 97 ? -29.891 -3.27 -10.211 1 37.59 97 ILE A CA 1
ATOM 779 C C . ILE A 1 97 ? -29.516 -4.203 -11.359 1 37.59 97 ILE A C 1
ATOM 781 O O . ILE A 1 97 ? -29.406 -5.418 -11.172 1 37.59 97 ILE A O 1
ATOM 785 N 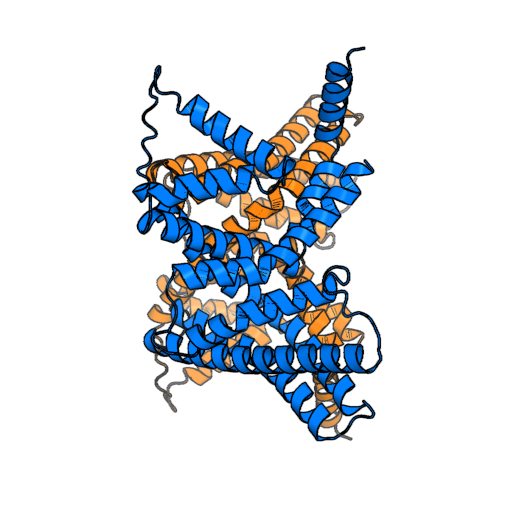N . ASN A 1 98 ? -30.156 -4.461 -12.492 1 42.56 98 ASN A N 1
ATOM 786 C CA . ASN A 1 98 ? -29.734 -5.074 -13.742 1 42.56 98 ASN A CA 1
ATOM 787 C C . ASN A 1 98 ? -28.25 -4.816 -14.023 1 42.56 98 ASN A C 1
ATOM 789 O O . ASN A 1 98 ? -27.906 -3.943 -14.82 1 42.56 98 ASN A O 1
ATOM 793 N N . VAL A 1 99 ? -27.453 -4.859 -13.055 1 52.78 99 VAL A N 1
ATOM 794 C CA . VAL A 1 99 ? -26.078 -4.77 -13.531 1 52.78 99 VAL A CA 1
ATOM 795 C C . VAL A 1 99 ? -25.828 -5.852 -14.586 1 52.78 99 VAL A C 1
ATOM 797 O O . VAL A 1 99 ? -25.938 -7.043 -14.297 1 52.78 99 VAL A O 1
ATOM 800 N N . SER A 1 100 ? -25.953 -5.598 -15.891 1 69.75 100 SER A N 1
ATOM 801 C CA . SER A 1 100 ? -25.625 -6.504 -16.984 1 69.75 100 SER A CA 1
ATOM 802 C C . SER A 1 100 ? -24.297 -7.223 -16.734 1 69.75 100 SER A C 1
ATOM 804 O O . SER A 1 100 ? -23.422 -6.699 -16.031 1 69.75 100 SER A O 1
ATOM 806 N N . LEU A 1 101 ? -24.406 -8.594 -16.734 1 76.94 101 LEU A N 1
ATOM 807 C CA . LEU A 1 101 ? -23.203 -9.406 -16.641 1 76.94 101 LEU A CA 1
ATOM 808 C C . LEU A 1 101 ? -22.016 -8.688 -17.312 1 76.94 101 LEU A C 1
ATOM 810 O O . LEU A 1 101 ? -20.891 -8.789 -16.844 1 76.94 101 LEU A O 1
ATOM 814 N N . ASP A 1 102 ? -22.406 -7.906 -18.172 1 81.06 102 ASP A N 1
ATOM 815 C CA . ASP A 1 102 ? -21.375 -7.152 -18.875 1 81.06 102 ASP A CA 1
ATOM 816 C C . ASP A 1 102 ? -20.812 -6.039 -18 1 81.06 102 ASP A C 1
ATOM 818 O O . ASP A 1 102 ? -19.609 -5.781 -18.016 1 81.06 102 ASP A O 1
ATOM 822 N N . SER A 1 103 ? -21.75 -5.477 -17.297 1 84.81 103 SER A N 1
ATOM 823 C CA . SER A 1 103 ? -21.312 -4.418 -16.391 1 84.81 103 SER A CA 1
ATOM 824 C C . SER A 1 103 ? -20.438 -4.973 -15.273 1 84.81 103 SER A C 1
ATOM 826 O O . SER A 1 103 ? -19.422 -4.37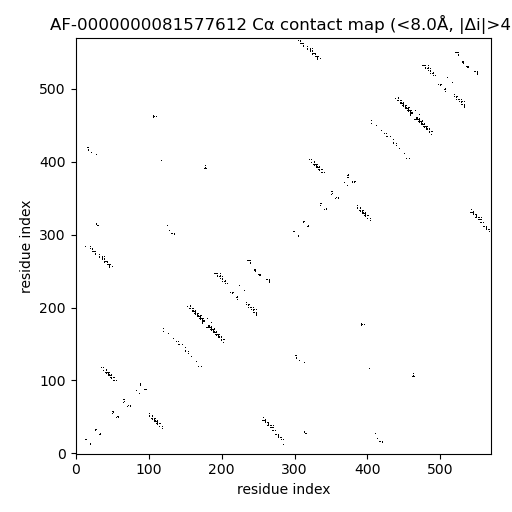5 -14.922 1 84.81 103 SER A O 1
ATOM 828 N N . LEU A 1 104 ? -20.812 -6.082 -14.75 1 85.19 104 LEU A N 1
ATOM 829 C CA . LEU A 1 104 ? -20.031 -6.723 -13.703 1 85.19 104 LEU A CA 1
ATOM 830 C C . LEU A 1 104 ? -18.641 -7.105 -14.219 1 85.19 104 LEU A C 1
ATOM 832 O O . LEU A 1 104 ? -17.641 -6.895 -13.531 1 85.19 104 LEU A O 1
ATOM 83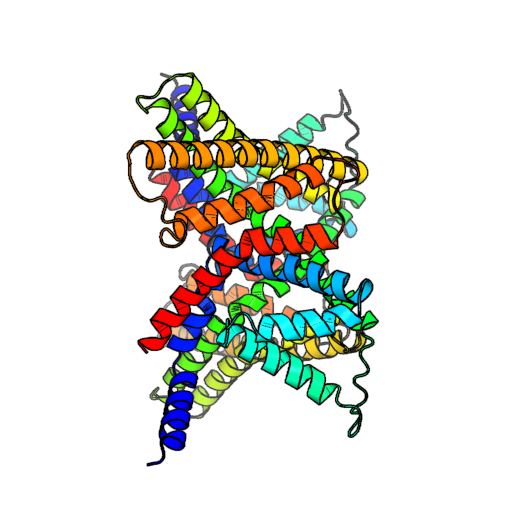6 N N . SER A 1 105 ? -18.625 -7.707 -15.398 1 89.81 105 SER A N 1
ATOM 837 C CA . SER A 1 105 ? -17.344 -8.086 -16.016 1 89.81 105 SER A CA 1
ATOM 838 C C . SER A 1 105 ? -16.422 -6.879 -16.156 1 89.81 105 SER A C 1
ATOM 840 O O . SER A 1 105 ? -15.234 -6.961 -15.828 1 89.81 105 SER A O 1
ATOM 842 N N . THR A 1 106 ? -16.984 -5.797 -16.547 1 91.81 106 THR A N 1
ATOM 843 C CA . THR A 1 106 ? -16.203 -4.578 -16.734 1 91.81 106 THR A CA 1
ATOM 844 C C . THR A 1 106 ? -15.68 -4.055 -15.398 1 91.81 106 THR A C 1
ATOM 846 O O . THR A 1 106 ? -14.523 -3.65 -15.289 1 91.81 106 THR A O 1
ATOM 849 N N . LYS A 1 107 ? -16.547 -4.078 -14.453 1 92.06 107 LYS A N 1
ATOM 850 C CA . LYS A 1 107 ? -16.141 -3.6 -13.125 1 92.06 107 LYS A CA 1
ATOM 851 C C . LYS A 1 107 ? -15.039 -4.473 -12.539 1 92.06 107 LYS A C 1
ATOM 853 O O . LYS A 1 107 ? -14.078 -3.957 -11.961 1 92.06 107 LYS A O 1
ATOM 858 N N . LEU A 1 108 ? -15.164 -5.754 -12.711 1 93.94 108 LEU A N 1
ATOM 859 C CA . LEU A 1 108 ? -14.156 -6.676 -12.211 1 93.94 108 LEU A CA 1
ATOM 860 C C . LEU A 1 108 ? -12.82 -6.461 -12.93 1 93.94 108 LEU A C 1
ATOM 862 O O . LEU A 1 108 ? -11.758 -6.547 -12.305 1 93.94 108 LEU A O 1
ATOM 866 N N . ARG A 1 109 ? -12.914 -6.172 -14.164 1 95.69 109 ARG A N 1
ATOM 867 C CA . ARG A 1 109 ? -11.703 -5.879 -14.922 1 95.69 109 ARG A CA 1
ATOM 868 C C . ARG A 1 109 ? -11.031 -4.605 -14.422 1 95.69 109 ARG A C 1
ATOM 870 O O . ARG A 1 109 ? -9.812 -4.551 -14.289 1 95.69 109 ARG A O 1
ATOM 877 N N . LEU A 1 110 ? -11.844 -3.625 -14.117 1 96 110 LEU A N 1
ATOM 878 C CA . LEU A 1 110 ? -11.312 -2.371 -13.594 1 96 110 LEU A CA 1
ATOM 879 C C . LEU A 1 110 ? -10.625 -2.588 -12.258 1 96 110 LEU A C 1
ATOM 881 O O . LEU A 1 110 ? -9.555 -2.029 -12 1 96 110 LEU A O 1
ATOM 885 N N . ILE A 1 111 ? -11.219 -3.395 -11.453 1 96.94 111 ILE A N 1
ATOM 886 C CA . ILE A 1 111 ? -10.641 -3.725 -10.156 1 96.94 111 ILE A CA 1
ATOM 887 C C . ILE A 1 111 ? -9.305 -4.438 -10.344 1 96.94 111 ILE A C 1
ATOM 889 O O . ILE A 1 111 ? -8.305 -4.074 -9.719 1 96.94 111 ILE A O 1
ATOM 893 N N . SER A 1 112 ? -9.312 -5.379 -11.211 1 97.88 112 SER A N 1
ATOM 894 C CA . SER A 1 112 ? -8.102 -6.148 -11.484 1 97.88 112 SER A CA 1
ATOM 895 C C . SER A 1 112 ? -6.973 -5.25 -11.977 1 97.88 112 SER A C 1
ATOM 897 O O . SER A 1 112 ? -5.852 -5.312 -11.469 1 97.88 112 SER A O 1
ATOM 899 N N . ASP A 1 113 ? -7.305 -4.379 -12.875 1 97.62 113 ASP A N 1
ATOM 900 C CA . ASP A 1 113 ? -6.293 -3.506 -13.461 1 97.62 113 ASP A CA 1
ATOM 901 C C . ASP A 1 113 ? -5.723 -2.543 -12.43 1 97.62 113 ASP A C 1
ATOM 903 O O . ASP A 1 113 ? -4.512 -2.309 -12.383 1 97.62 113 ASP A O 1
ATOM 907 N N . TYR A 1 114 ? -6.582 -2.002 -11.641 1 97.81 114 TYR A N 1
ATOM 908 C CA . TYR A 1 114 ? -6.133 -1.063 -10.617 1 97.81 114 TYR A CA 1
ATOM 909 C C . TYR A 1 114 ? -5.234 -1.753 -9.594 1 97.81 114 TYR A C 1
ATOM 911 O O . TYR A 1 114 ? -4.176 -1.232 -9.242 1 97.81 114 TYR A O 1
ATOM 919 N N . ILE A 1 115 ? -5.648 -2.887 -9.18 1 98.12 115 ILE A N 1
ATOM 920 C CA . ILE A 1 115 ? -4.898 -3.588 -8.141 1 98.12 115 ILE A CA 1
ATOM 921 C C . ILE A 1 115 ? -3.559 -4.055 -8.703 1 98.12 115 ILE A C 1
ATOM 923 O O . ILE A 1 115 ? -2.547 -4.051 -7.992 1 98.12 115 ILE A O 1
ATOM 927 N N . ALA A 1 116 ? -3.574 -4.484 -9.953 1 97.94 116 ALA A N 1
ATOM 928 C CA . ALA A 1 116 ? -2.316 -4.875 -10.586 1 97.94 116 ALA A CA 1
ATOM 929 C C . ALA A 1 116 ? -1.307 -3.732 -10.555 1 97.94 116 ALA A C 1
ATOM 931 O O . ALA A 1 116 ? -0.129 -3.943 -10.258 1 97.94 116 ALA A O 1
ATOM 932 N N . ASP A 1 117 ? -1.792 -2.568 -10.797 1 97.69 117 ASP A N 1
ATOM 933 C CA . ASP A 1 117 ? -0.942 -1.382 -10.82 1 97.69 117 ASP A CA 1
ATOM 934 C C . ASP A 1 117 ? -0.46 -1.019 -9.422 1 97.69 117 ASP A C 1
ATOM 936 O O . ASP A 1 117 ? 0.722 -0.733 -9.219 1 97.69 117 ASP A O 1
ATOM 940 N N . VAL A 1 118 ? -1.321 -1.057 -8.469 1 97.44 118 VAL A N 1
ATOM 941 C CA . VAL A 1 118 ? -0.988 -0.656 -7.105 1 97.44 118 VAL A CA 1
ATOM 942 C C . VAL A 1 118 ? -0.022 -1.667 -6.492 1 97.44 118 VAL A C 1
ATOM 944 O O . VAL A 1 118 ? 0.852 -1.299 -5.703 1 97.44 118 VAL A O 1
ATOM 947 N N . ARG A 1 119 ? -0.166 -2.863 -6.809 1 97.12 119 ARG A N 1
ATOM 948 C CA . ARG A 1 119 ? 0.747 -3.877 -6.289 1 97.12 119 ARG A CA 1
ATOM 949 C C . ARG A 1 119 ? 2.186 -3.58 -6.703 1 97.12 119 ARG A C 1
ATOM 951 O O . ARG A 1 119 ? 3.111 -3.742 -5.902 1 97.12 119 ARG A O 1
ATOM 958 N N . ILE A 1 120 ? 2.35 -3.199 -7.969 1 97.25 120 ILE A N 1
ATOM 959 C CA . ILE A 1 120 ? 3.686 -2.85 -8.438 1 97.25 120 ILE A CA 1
ATOM 960 C C . ILE A 1 120 ? 4.219 -1.659 -7.645 1 97.25 120 ILE A C 1
ATOM 962 O O . ILE A 1 120 ? 5.363 -1.673 -7.191 1 97.25 120 ILE A O 1
ATOM 966 N N . PHE A 1 121 ? 3.404 -0.708 -7.461 1 97.75 121 PHE A N 1
ATOM 967 C CA . PHE A 1 121 ? 3.791 0.465 -6.688 1 97.75 121 PHE A CA 1
ATOM 968 C C . PHE A 1 121 ? 4.176 0.072 -5.266 1 97.75 121 PHE A C 1
ATOM 970 O O . PHE A 1 121 ? 5.199 0.525 -4.746 1 97.75 121 PHE A O 1
ATOM 977 N N . ASN A 1 122 ? 3.332 -0.692 -4.633 1 95.38 122 ASN A N 1
ATOM 978 C CA . ASN A 1 122 ? 3.568 -1.088 -3.25 1 95.38 122 ASN A CA 1
ATOM 979 C C . ASN A 1 122 ? 4.836 -1.924 -3.113 1 95.38 122 ASN A C 1
ATOM 981 O O . ASN A 1 122 ? 5.539 -1.836 -2.104 1 95.38 122 ASN A O 1
ATOM 985 N N . ARG A 1 123 ? 5.113 -2.723 -4.086 1 94.75 123 ARG A N 1
ATOM 986 C CA . ARG A 1 123 ? 6.293 -3.58 -4.023 1 94.75 123 ARG A CA 1
ATOM 987 C C . ARG A 1 123 ? 7.574 -2.758 -4.105 1 94.75 123 ARG A C 1
ATOM 989 O O . ARG A 1 123 ? 8.633 -3.201 -3.652 1 94.75 123 ARG A O 1
ATOM 996 N N . MET A 1 124 ? 7.473 -1.596 -4.656 1 94.88 124 MET A N 1
ATOM 997 C CA . MET A 1 124 ? 8.633 -0.729 -4.82 1 94.88 124 MET A CA 1
ATOM 998 C C . MET A 1 124 ? 9.281 -0.419 -3.475 1 94.88 124 MET A C 1
ATOM 1000 O O . MET A 1 124 ? 10.5 -0.327 -3.373 1 94.88 124 MET A O 1
ATOM 1004 N N . TRP A 1 125 ? 8.477 -0.376 -2.482 1 93.56 125 TRP A N 1
ATOM 1005 C CA . TRP A 1 125 ? 8.953 0.031 -1.166 1 93.56 125 TRP A CA 1
ATOM 1006 C C . TRP A 1 125 ? 9.578 -1.147 -0.425 1 93.56 125 TRP A C 1
ATOM 1008 O O . TRP A 1 125 ? 10.164 -0.975 0.644 1 93.56 125 TRP A O 1
ATOM 1018 N N . GLY A 1 126 ? 9.57 -2.287 -0.987 1 92.31 126 GLY A N 1
ATOM 1019 C CA . GLY A 1 126 ? 10.219 -3.457 -0.41 1 92.31 126 GLY A CA 1
ATOM 1020 C C . GLY A 1 126 ? 11.641 -3.656 -0.896 1 92.31 126 GLY A C 1
ATOM 1021 O O . GLY A 1 126 ? 12.305 -4.621 -0.511 1 92.31 126 GLY A O 1
ATOM 1022 N N . LEU A 1 127 ? 12.148 -2.746 -1.666 1 93.06 127 LEU A N 1
ATOM 1023 C CA . LEU A 1 127 ? 13.453 -2.889 -2.295 1 93.06 127 LEU A CA 1
ATOM 1024 C C . LEU A 1 127 ? 14.555 -3.012 -1.243 1 93.06 127 LEU A C 1
ATOM 1026 O O . LEU A 1 127 ? 15.422 -3.881 -1.347 1 93.06 127 LEU A O 1
ATOM 1030 N N . PRO A 1 128 ? 14.539 -2.17 -0.159 1 91.88 128 PRO A N 1
ATOM 1031 C CA . PRO A 1 128 ? 15.594 -2.33 0.845 1 91.88 128 PRO A CA 1
ATOM 1032 C C . PRO A 1 128 ? 15.594 -3.713 1.492 1 91.88 128 PRO A C 1
ATOM 1034 O O . PRO A 1 128 ? 16.656 -4.309 1.688 1 91.88 128 PRO A O 1
ATOM 1037 N N . GLY A 1 129 ? 14.438 -4.184 1.774 1 91.12 129 GLY A N 1
ATOM 1038 C CA . GLY A 1 129 ? 14.344 -5.527 2.32 1 91.12 129 GLY A CA 1
ATOM 1039 C C . GLY A 1 129 ? 14.836 -6.598 1.364 1 91.12 129 GLY A C 1
ATOM 1040 O O . GLY A 1 129 ? 15.477 -7.559 1.782 1 91.12 129 GLY A O 1
ATOM 1041 N N . LEU A 1 130 ? 14.555 -6.363 0.14 1 93 130 LEU A N 1
ATOM 1042 C CA . LEU A 1 130 ? 15.008 -7.301 -0.883 1 93 130 LEU A CA 1
ATOM 1043 C C . LEU A 1 130 ? 16.531 -7.281 -1.013 1 93 130 LEU A C 1
ATOM 1045 O O . LEU A 1 130 ? 17.156 -8.32 -1.212 1 93 130 LEU A O 1
ATOM 1049 N N . LEU A 1 131 ? 17.062 -6.133 -0.92 1 93.44 131 LEU A N 1
ATOM 1050 C CA . LEU A 1 131 ? 18.516 -6.004 -0.975 1 93.44 131 LEU A CA 1
ATOM 1051 C C . LEU A 1 131 ? 19.172 -6.691 0.218 1 93.44 131 LEU A C 1
ATOM 1053 O O . LEU A 1 131 ? 20.188 -7.359 0.07 1 93.44 131 LEU A O 1
ATOM 1057 N N . ALA A 1 132 ? 18.609 -6.531 1.377 1 92.62 132 ALA A N 1
ATOM 1058 C CA . ALA A 1 132 ? 19.125 -7.219 2.562 1 92.62 132 ALA A CA 1
ATOM 1059 C C . ALA A 1 132 ? 19.062 -8.734 2.385 1 92.62 132 ALA A C 1
ATOM 1061 O O . ALA A 1 132 ? 20.031 -9.438 2.662 1 92.62 132 ALA A O 1
ATOM 1062 N N . PHE A 1 133 ? 17.953 -9.188 1.914 1 92.75 133 PHE A N 1
ATOM 1063 C CA . PHE A 1 133 ? 17.781 -10.602 1.629 1 92.75 133 PHE A CA 1
ATOM 1064 C C . PHE A 1 133 ? 18.844 -11.094 0.654 1 92.75 133 PHE A C 1
ATOM 1066 O O . PHE A 1 133 ? 19.453 -12.141 0.868 1 92.75 133 PHE A O 1
ATOM 1073 N N . GLY A 1 134 ? 19.016 -10.352 -0.43 1 93.81 134 GLY A N 1
ATOM 1074 C CA . GLY A 1 134 ? 20 -10.742 -1.434 1 93.81 134 GLY A CA 1
ATOM 1075 C C . GLY A 1 134 ? 21.406 -10.875 -0.879 1 93.81 134 GLY A C 1
ATOM 1076 O O . GLY A 1 134 ? 22.078 -11.867 -1.13 1 93.81 134 GLY A O 1
ATOM 1077 N N . LEU A 1 135 ? 21.812 -9.93 -0.102 1 93.38 135 LEU A N 1
ATOM 1078 C CA . LEU A 1 135 ? 23.156 -9.938 0.468 1 93.38 135 LEU A CA 1
ATOM 1079 C C . LEU A 1 135 ? 23.312 -11.102 1.441 1 93.38 135 LEU A C 1
ATOM 1081 O O . LEU A 1 135 ? 24.328 -11.812 1.396 1 93.38 135 LEU A O 1
ATOM 1085 N N . GLU A 1 136 ? 22.375 -11.289 2.26 1 93.44 136 GLU A N 1
ATOM 1086 C CA . GLU A 1 136 ? 22.422 -12.375 3.234 1 93.44 136 GLU A CA 1
ATOM 1087 C C . GLU A 1 136 ? 22.438 -13.734 2.543 1 93.44 136 GLU A C 1
ATOM 1089 O O . GLU A 1 136 ? 23.188 -14.625 2.945 1 93.44 136 GLU A O 1
ATOM 1094 N N . ASP A 1 137 ? 21.641 -13.805 1.562 1 93.5 137 ASP A N 1
ATOM 1095 C CA . ASP A 1 137 ? 21.547 -15.086 0.861 1 93.5 137 ASP A CA 1
ATOM 1096 C C . ASP A 1 137 ? 22.828 -15.391 0.093 1 93.5 137 ASP A C 1
ATOM 1098 O O . ASP A 1 137 ? 23.281 -16.531 0.061 1 93.5 137 ASP A O 1
ATOM 1102 N N . LEU A 1 138 ? 23.359 -14.391 -0.537 1 93.69 138 LEU A N 1
ATOM 1103 C CA . LEU A 1 138 ? 24.625 -14.586 -1.258 1 93.69 138 LEU A CA 1
ATOM 1104 C C . LEU A 1 138 ? 25.75 -14.969 -0.3 1 93.69 138 LEU A C 1
ATOM 1106 O O . LEU A 1 138 ? 26.578 -15.828 -0.618 1 93.69 138 LEU A O 1
ATOM 1110 N N . HIS A 1 139 ? 25.75 -14.352 0.893 1 92.25 139 HIS A N 1
ATOM 1111 C CA . HIS A 1 139 ? 26.734 -14.711 1.907 1 92.25 139 HIS A CA 1
ATOM 1112 C C . HIS A 1 139 ? 26.578 -16.172 2.336 1 92.25 139 HIS A C 1
ATOM 1114 O O . HIS A 1 139 ? 27.562 -16.891 2.49 1 92.25 139 HIS A O 1
ATOM 1120 N N . ARG A 1 140 ? 25.406 -16.531 2.518 1 92.75 140 ARG A N 1
ATOM 1121 C CA . ARG A 1 140 ? 25.109 -17.906 2.896 1 92.75 140 ARG A CA 1
ATOM 1122 C C . ARG A 1 140 ? 25.547 -18.875 1.806 1 92.75 140 ARG A C 1
ATOM 1124 O O . ARG A 1 140 ? 26.156 -19.906 2.094 1 92.75 140 ARG A O 1
ATOM 1131 N N . ILE A 1 141 ? 25.312 -18.578 0.562 1 93.31 141 ILE A N 1
ATOM 1132 C CA . ILE A 1 141 ? 25.594 -19.453 -0.578 1 93.31 141 ILE A CA 1
ATOM 1133 C C . ILE A 1 141 ? 27.109 -19.641 -0.712 1 93.31 141 ILE A C 1
ATOM 1135 O O . ILE A 1 141 ? 27.594 -20.75 -0.891 1 93.31 141 ILE A O 1
ATOM 1139 N N . PHE A 1 142 ? 27.828 -18.594 -0.536 1 91.94 142 PHE A N 1
ATOM 1140 C CA . PHE A 1 142 ? 29.266 -18.656 -0.77 1 91.94 142 PHE A CA 1
ATOM 1141 C C . PHE A 1 142 ? 29.984 -19.281 0.419 1 91.94 142 PHE A C 1
ATOM 1143 O O . PHE A 1 142 ? 31.109 -19.766 0.286 1 91.94 142 PHE A O 1
ATOM 1150 N N . ARG A 1 143 ? 29.359 -19.344 1.512 1 91.69 143 ARG A N 1
ATOM 1151 C CA . ARG A 1 143 ? 29.953 -19.969 2.691 1 91.69 143 ARG A CA 1
ATOM 1152 C C . ARG A 1 143 ? 29.547 -21.422 2.799 1 91.69 143 ARG A C 1
ATOM 1154 O O . ARG A 1 143 ? 30.141 -22.188 3.557 1 91.69 143 ARG A O 1
ATOM 1161 N N . ALA A 1 144 ? 28.562 -21.766 2.041 1 90.62 144 ALA A N 1
ATOM 1162 C CA . ALA A 1 144 ? 28.062 -23.141 2.102 1 90.62 144 ALA A CA 1
ATOM 1163 C C . ALA A 1 144 ? 29.062 -24.125 1.515 1 90.62 144 ALA A C 1
ATOM 1165 O O . ALA A 1 144 ? 29.875 -23.75 0.656 1 90.62 144 ALA A O 1
ATOM 1166 N N . ASP A 1 145 ? 29.031 -25.344 2.047 1 90.75 145 ASP A N 1
ATOM 1167 C CA . ASP A 1 145 ? 29.891 -26.406 1.54 1 90.75 145 ASP A CA 1
ATOM 1168 C C . ASP A 1 145 ? 29.188 -27.188 0.419 1 90.75 145 ASP A C 1
ATOM 1170 O O . ASP A 1 145 ? 28.781 -28.328 0.61 1 90.75 145 ASP A O 1
ATOM 1174 N N . SER A 1 146 ? 28.922 -26.531 -0.696 1 88.75 146 SER A N 1
ATOM 1175 C CA . SER A 1 146 ? 28.281 -27.141 -1.853 1 88.75 146 SER A CA 1
ATOM 1176 C C . SER A 1 146 ? 29.156 -27.031 -3.098 1 88.75 146 SER A C 1
ATOM 1178 O O . SER A 1 146 ? 30.172 -26.359 -3.084 1 88.75 146 SER A O 1
ATOM 1180 N N . ASN A 1 147 ? 28.781 -27.797 -4.098 1 91.5 147 ASN A N 1
ATOM 1181 C CA . ASN A 1 147 ? 29.531 -27.766 -5.348 1 91.5 147 ASN A CA 1
ATOM 1182 C C . ASN A 1 147 ? 29.359 -26.438 -6.074 1 91.5 147 ASN A C 1
ATOM 1184 O O . ASN A 1 147 ? 28.422 -25.688 -5.785 1 91.5 147 ASN A O 1
ATOM 1188 N N . PHE A 1 148 ? 30.234 -26.094 -6.969 1 92.44 148 PHE A N 1
ATOM 1189 C CA . PHE A 1 148 ? 30.281 -24.828 -7.668 1 92.44 148 PHE A CA 1
ATOM 1190 C C . PHE A 1 148 ? 29.031 -24.609 -8.5 1 92.44 148 PHE A C 1
ATOM 1192 O O . PHE A 1 148 ? 28.5 -23.5 -8.555 1 92.44 148 PHE A O 1
ATOM 1199 N N . ILE A 1 149 ? 28.578 -25.672 -9.102 1 91.5 149 ILE A N 1
ATOM 1200 C CA . ILE A 1 149 ? 27.422 -25.547 -9.977 1 91.5 149 ILE A CA 1
ATOM 1201 C C . ILE A 1 149 ? 26.188 -25.188 -9.148 1 91.5 149 ILE A C 1
ATOM 1203 O O . ILE A 1 149 ? 25.391 -24.328 -9.555 1 91.5 149 ILE A O 1
ATOM 1207 N N . THR A 1 150 ? 26.047 -25.797 -8.008 1 90.62 150 THR A N 1
ATOM 1208 C CA . THR A 1 150 ? 24.922 -25.5 -7.129 1 90.62 150 THR A CA 1
ATOM 1209 C C . THR A 1 150 ? 25 -24.062 -6.625 1 90.62 150 THR A C 1
ATOM 1211 O O . THR A 1 150 ? 23.984 -23.359 -6.59 1 90.62 150 THR A O 1
ATOM 1214 N N . LYS A 1 151 ? 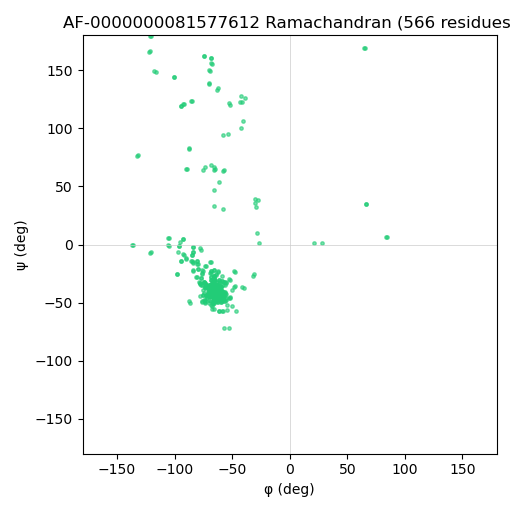26.156 -23.672 -6.262 1 93.94 151 LYS A N 1
ATOM 1215 C CA . LYS A 1 151 ? 26.344 -22.297 -5.789 1 93.94 151 LYS A CA 1
ATOM 1216 C C . LYS A 1 151 ? 26 -21.281 -6.879 1 93.94 151 LYS A C 1
ATOM 1218 O O . LYS A 1 151 ? 25.375 -20.266 -6.605 1 93.94 151 LYS A O 1
ATOM 1223 N N . LEU A 1 152 ? 26.375 -21.625 -8.062 1 94.06 152 LEU A N 1
ATOM 1224 C CA . LEU A 1 152 ? 26.125 -20.734 -9.188 1 94.06 152 LEU A CA 1
ATOM 1225 C C . LEU A 1 152 ? 24.625 -20.625 -9.469 1 94.06 152 LEU A C 1
ATOM 1227 O O . LEU A 1 152 ? 24.125 -19.531 -9.742 1 94.06 152 LEU A O 1
ATOM 1231 N N . LEU A 1 153 ? 24 -21.719 -9.461 1 94.19 153 LEU A N 1
ATOM 1232 C CA . LEU A 1 153 ? 22.562 -21.719 -9.711 1 94.19 153 LEU A CA 1
ATOM 1233 C C . LEU A 1 153 ? 21.812 -20.938 -8.633 1 94.19 153 LEU A C 1
ATOM 1235 O O . LEU A 1 153 ? 20.922 -20.141 -8.945 1 94.19 153 LEU A O 1
ATOM 1239 N N . GLU A 1 154 ? 22.234 -21.094 -7.418 1 94.81 154 GLU A N 1
ATOM 1240 C CA . GLU A 1 154 ? 21.578 -20.406 -6.309 1 94.81 154 GLU A CA 1
ATOM 1241 C C . GLU A 1 154 ? 21.875 -18.906 -6.344 1 94.81 154 GLU A C 1
ATOM 1243 O O . GLU A 1 154 ? 21 -18.078 -6.086 1 94.81 154 GLU A O 1
ATOM 1248 N N . ALA A 1 155 ? 23.094 -18.625 -6.633 1 96.19 155 ALA A N 1
ATOM 1249 C CA . ALA A 1 155 ? 23.469 -17.219 -6.738 1 96.19 155 ALA A CA 1
ATOM 1250 C C . ALA A 1 155 ? 22.719 -16.531 -7.875 1 96.19 155 ALA A C 1
ATOM 1252 O O . ALA A 1 155 ? 22.297 -15.383 -7.742 1 96.19 155 ALA A O 1
ATOM 1253 N N . THR A 1 156 ? 22.594 -17.234 -8.969 1 97.06 156 THR A N 1
ATOM 1254 C CA . THR A 1 156 ? 21.875 -16.688 -10.109 1 97.06 156 THR A CA 1
ATOM 1255 C C . THR A 1 156 ? 20.406 -16.438 -9.742 1 97.06 156 THR A C 1
ATOM 1257 O O . THR A 1 156 ? 19.828 -15.422 -10.125 1 97.06 156 THR A O 1
ATOM 1260 N N . SER A 1 157 ? 19.859 -17.328 -9.023 1 96.38 157 SER A N 1
ATOM 1261 C CA . SER A 1 157 ? 18.484 -17.172 -8.562 1 96.38 157 SER A CA 1
ATOM 1262 C C . SER A 1 157 ? 18.328 -15.938 -7.695 1 96.38 157 SER A C 1
ATOM 1264 O O . SER A 1 157 ? 17.438 -15.109 -7.934 1 96.38 157 SER A O 1
ATOM 1266 N N . THR A 1 158 ? 19.203 -15.758 -6.789 1 96.31 158 THR A N 1
ATOM 1267 C CA . THR A 1 158 ? 19.172 -14.633 -5.859 1 96.31 158 THR A CA 1
ATOM 1268 C C . THR A 1 158 ? 19.375 -13.312 -6.598 1 96.31 158 THR A C 1
ATOM 1270 O O . THR A 1 158 ? 18.625 -12.359 -6.406 1 96.31 158 THR A O 1
ATOM 1273 N N . ILE A 1 159 ? 20.328 -13.312 -7.434 1 97 159 ILE A N 1
ATOM 1274 C CA . ILE A 1 159 ? 20.672 -12.102 -8.164 1 97 159 ILE A CA 1
ATOM 1275 C C . ILE A 1 159 ? 19.516 -11.727 -9.094 1 97 159 ILE A C 1
ATOM 1277 O O . ILE A 1 159 ? 19.172 -10.547 -9.234 1 97 159 ILE A O 1
ATOM 1281 N N . SER A 1 160 ? 18.906 -12.688 -9.672 1 97.31 160 SER A N 1
ATOM 1282 C CA . SER A 1 160 ? 17.812 -12.445 -10.609 1 97.31 160 SER A CA 1
ATOM 1283 C C . SER A 1 160 ? 16.641 -11.789 -9.914 1 97.31 160 SER A C 1
ATOM 1285 O O . SER A 1 160 ? 16.094 -10.797 -10.406 1 97.31 160 SER A O 1
ATOM 1287 N N . ILE A 1 161 ? 16.281 -12.266 -8.766 1 96.12 161 ILE A N 1
ATOM 1288 C CA . ILE A 1 161 ? 15.094 -11.75 -8.094 1 96.12 161 ILE A CA 1
ATOM 1289 C C . ILE A 1 161 ? 15.391 -10.367 -7.516 1 96.12 161 ILE A C 1
ATOM 1291 O O . ILE A 1 161 ? 14.508 -9.5 -7.469 1 96.12 161 ILE A O 1
ATOM 1295 N N . VAL A 1 162 ? 16.578 -10.102 -7.094 1 96 162 VAL A N 1
ATOM 1296 C CA . VAL A 1 162 ? 16.953 -8.805 -6.539 1 96 162 VAL A CA 1
ATOM 1297 C C . VAL A 1 162 ? 17.031 -7.766 -7.652 1 96 162 VAL A C 1
ATOM 1299 O O . VAL A 1 162 ? 16.609 -6.621 -7.469 1 96 162 VAL A O 1
ATOM 1302 N N . ALA A 1 163 ? 17.469 -8.203 -8.781 1 96.5 163 ALA A N 1
ATOM 1303 C CA . ALA A 1 163 ? 17.641 -7.285 -9.906 1 96.5 163 ALA A CA 1
ATOM 1304 C C . ALA A 1 163 ? 16.312 -7.004 -10.602 1 96.5 163 ALA A C 1
ATOM 1306 O O . ALA A 1 163 ? 16.172 -6.008 -11.312 1 96.5 163 ALA A O 1
ATOM 1307 N N . TYR A 1 164 ? 15.383 -7.879 -10.414 1 97.25 164 TYR A N 1
ATOM 1308 C CA . TYR A 1 164 ? 14.078 -7.742 -11.039 1 97.25 164 TYR A CA 1
ATOM 1309 C C . TYR A 1 164 ? 13.383 -6.469 -10.578 1 97.25 164 TYR A C 1
ATOM 1311 O O . TYR A 1 164 ? 12.75 -5.777 -11.383 1 97.25 164 TYR A O 1
ATOM 1319 N N . GLN A 1 165 ? 13.523 -6.094 -9.336 1 95.75 165 GLN A N 1
ATOM 1320 C CA . GLN A 1 165 ? 12.711 -5.059 -8.711 1 95.75 165 GLN A CA 1
ATOM 1321 C C . GLN A 1 165 ? 13.109 -3.67 -9.195 1 95.75 165 GLN A C 1
ATOM 1323 O O . GLN A 1 165 ? 12.25 -2.855 -9.539 1 95.75 165 GLN A O 1
ATOM 1328 N N . PRO A 1 166 ? 14.367 -3.32 -9.234 1 95.56 166 PRO A N 1
ATOM 1329 C CA . PRO A 1 166 ? 14.719 -1.999 -9.766 1 95.56 166 PRO A CA 1
ATOM 1330 C C . PRO A 1 166 ? 14.266 -1.802 -11.211 1 95.56 166 PRO A C 1
ATOM 1332 O O . PRO A 1 166 ? 13.875 -0.696 -11.594 1 95.56 166 PRO A O 1
ATOM 1335 N N . LEU A 1 167 ? 14.344 -2.834 -11.953 1 96.31 167 LEU A N 1
ATOM 1336 C CA . LEU A 1 167 ? 13.891 -2.736 -13.336 1 96.31 167 LEU A CA 1
ATOM 1337 C C . LEU A 1 167 ? 12.383 -2.504 -13.406 1 96.31 167 LEU A C 1
ATOM 1339 O O . LEU A 1 167 ? 11.914 -1.71 -14.219 1 96.31 167 LEU A O 1
ATOM 1343 N N . GLU A 1 168 ? 11.711 -3.217 -12.57 1 97.19 168 GLU A N 1
ATOM 1344 C CA . GLU A 1 168 ? 10.266 -3.002 -12.508 1 97.19 168 GLU A CA 1
ATOM 1345 C C . GLU A 1 168 ? 9.938 -1.58 -12.062 1 97.19 168 GLU A C 1
ATOM 1347 O O . GLU A 1 168 ? 8.977 -0.979 -12.547 1 97.19 168 GLU A O 1
ATOM 1352 N N . ASN A 1 169 ? 10.711 -1.036 -11.148 1 96.25 169 ASN A N 1
ATOM 1353 C CA . ASN A 1 169 ? 10.508 0.329 -10.672 1 96.25 169 ASN A CA 1
ATOM 1354 C C . ASN A 1 169 ? 10.672 1.344 -11.805 1 96.25 169 ASN A C 1
ATOM 1356 O O . ASN A 1 169 ? 9.875 2.271 -11.93 1 96.25 169 ASN A O 1
ATOM 1360 N N . VAL A 1 170 ? 11.648 1.13 -12.57 1 95.12 170 VAL A N 1
ATOM 1361 C CA . VAL A 1 170 ? 11.906 2.02 -13.695 1 95.12 170 VAL A CA 1
ATOM 1362 C C . VAL A 1 170 ? 10.766 1.91 -14.703 1 95.12 170 VAL A C 1
ATOM 1364 O O . VAL A 1 170 ? 10.297 2.92 -15.234 1 95.12 170 VAL A O 1
ATOM 1367 N N . ALA A 1 171 ? 10.391 0.693 -14.961 1 96.44 171 ALA A N 1
ATOM 1368 C CA . ALA A 1 171 ? 9.281 0.466 -15.883 1 96.44 171 ALA A CA 1
ATOM 1369 C C . ALA A 1 171 ? 8.016 1.172 -15.406 1 96.44 171 ALA A C 1
ATOM 1371 O O . ALA A 1 171 ? 7.324 1.82 -16.203 1 96.44 171 ALA A O 1
ATOM 1372 N N . PHE A 1 172 ? 7.77 1.071 -14.18 1 96.94 172 PHE A N 1
ATOM 1373 C CA . PHE A 1 172 ? 6.582 1.674 -13.586 1 96.94 172 PHE A CA 1
ATOM 1374 C C . PHE A 1 172 ? 6.629 3.193 -13.703 1 96.94 172 PHE A C 1
ATOM 1376 O O . PHE A 1 172 ? 5.641 3.822 -14.078 1 96.94 172 PHE A O 1
ATOM 1383 N N . ALA A 1 173 ? 7.742 3.754 -13.336 1 95.31 173 ALA A N 1
ATOM 1384 C CA . ALA A 1 173 ? 7.902 5.203 -13.406 1 95.31 173 ALA A CA 1
ATOM 1385 C C . ALA A 1 173 ? 7.703 5.711 -14.836 1 95.31 173 ALA A C 1
ATOM 1387 O O . ALA A 1 173 ? 7.066 6.742 -15.055 1 95.31 173 ALA A O 1
ATOM 1388 N N . ALA A 1 174 ? 8.219 4.961 -15.742 1 94.06 174 ALA A N 1
ATOM 1389 C CA . ALA A 1 174 ? 8.062 5.332 -17.156 1 94.06 174 ALA A CA 1
ATOM 1390 C C . ALA A 1 174 ? 6.613 5.18 -17.594 1 94.06 174 ALA A C 1
ATOM 1392 O O . ALA A 1 174 ? 6.102 6.008 -18.359 1 94.06 174 ALA A O 1
ATOM 1393 N N . ASP A 1 175 ? 6.023 4.145 -17.109 1 94.81 175 ASP A N 1
ATOM 1394 C CA . ASP A 1 175 ? 4.641 3.85 -17.484 1 94.81 175 ASP A CA 1
ATOM 1395 C C . ASP A 1 175 ? 3.697 4.953 -17 1 94.81 175 ASP A C 1
ATOM 1397 O O . ASP A 1 175 ? 2.65 5.188 -17.609 1 94.81 175 ASP A O 1
ATOM 1401 N N . HIS A 1 176 ? 4.043 5.652 -15.992 1 95.44 176 HIS A N 1
ATOM 1402 C CA . HIS A 1 176 ? 3.205 6.695 -15.414 1 95.44 176 HIS A CA 1
ATOM 1403 C C . HIS A 1 176 ? 3.727 8.078 -15.766 1 95.44 176 HIS A C 1
ATOM 1405 O O . HIS A 1 176 ? 3.307 9.078 -15.172 1 95.44 176 HIS A O 1
ATOM 1411 N N . ASN A 1 177 ? 4.73 8.141 -16.594 1 93.38 177 ASN A N 1
ATOM 1412 C CA . ASN A 1 177 ? 5.297 9.383 -17.094 1 93.38 177 ASN A CA 1
ATOM 1413 C C . ASN A 1 177 ? 5.961 10.195 -15.984 1 93.38 177 ASN A C 1
ATOM 1415 O O . ASN A 1 177 ? 5.836 11.414 -15.945 1 93.38 177 ASN A O 1
ATOM 1419 N N . TRP A 1 178 ? 6.547 9.492 -15.07 1 93 178 TRP A N 1
ATOM 1420 C CA . TRP A 1 178 ? 7.285 10.148 -14 1 93 178 TRP A CA 1
ATOM 1421 C C . TRP A 1 178 ? 8.711 10.477 -14.438 1 93 178 TRP A C 1
ATOM 1423 O O . TRP A 1 178 ? 9.398 11.258 -13.789 1 93 178 TRP A O 1
ATOM 1433 N N . THR A 1 179 ? 9.109 9.836 -15.547 1 88.81 179 THR A N 1
ATOM 1434 C CA . THR A 1 179 ? 10.469 10.008 -16.047 1 88.81 179 THR A CA 1
ATOM 1435 C C . THR A 1 179 ? 10.445 10.547 -17.484 1 88.81 179 THR A C 1
ATOM 1437 O O . THR A 1 179 ? 9.375 10.805 -18.031 1 88.81 179 THR A O 1
ATOM 1440 N N . HIS A 1 180 ? 11.641 10.742 -18 1 85.56 180 HIS A N 1
ATOM 1441 C CA . HIS A 1 180 ? 11.758 11.25 -19.359 1 85.56 180 HIS A CA 1
ATOM 1442 C C . HIS A 1 180 ? 11.656 10.125 -20.375 1 85.56 180 HIS A C 1
ATOM 1444 O O . HIS A 1 180 ? 11.562 10.375 -21.578 1 85.56 180 HIS A O 1
ATOM 1450 N N . LEU A 1 181 ? 11.625 8.977 -19.828 1 83.75 181 LEU A N 1
ATOM 1451 C CA . LEU A 1 181 ? 11.508 7.82 -20.719 1 83.75 181 LEU A CA 1
ATOM 1452 C C . LEU A 1 181 ? 10.125 7.762 -21.359 1 83.75 181 LEU A C 1
ATOM 1454 O O . LEU A 1 181 ? 9.125 8.062 -20.703 1 83.75 181 LEU A O 1
ATOM 1458 N N . GLU A 1 182 ? 10.141 7.457 -22.578 1 82.12 182 GLU A N 1
ATOM 1459 C CA . GLU A 1 182 ? 8.859 7.297 -23.281 1 82.12 182 GLU A CA 1
ATOM 1460 C C . GLU A 1 182 ? 8.109 6.074 -22.766 1 82.12 182 GLU A C 1
ATOM 1462 O O . GLU A 1 182 ? 8.711 5.137 -22.234 1 82.12 182 GLU A O 1
ATOM 1467 N N . LYS A 1 183 ? 6.867 6.141 -22.938 1 82.19 183 LYS A N 1
ATOM 1468 C CA . LYS A 1 183 ? 6.012 5.031 -22.516 1 82.19 183 LYS A CA 1
ATOM 1469 C C . LYS A 1 183 ? 6.371 3.748 -23.266 1 82.19 183 LYS A C 1
ATOM 1471 O O . LYS A 1 183 ? 6.246 2.65 -22.719 1 82.19 183 LYS A O 1
ATOM 1476 N N . SER A 1 184 ? 6.832 3.871 -24.438 1 84.44 184 SER A N 1
ATOM 1477 C CA . SER A 1 184 ? 7.25 2.707 -25.219 1 84.44 184 SER A CA 1
ATOM 1478 C C . SER A 1 184 ? 8.453 2.025 -24.578 1 84.44 184 SER A C 1
ATOM 1480 O O . SER A 1 184 ? 8.578 0.799 -24.625 1 84.44 184 SER A O 1
ATOM 1482 N N . ALA A 1 185 ? 9.227 2.816 -23.859 1 90.06 185 ALA A N 1
ATOM 1483 C CA . ALA A 1 185 ? 10.391 2.264 -23.172 1 90.06 185 ALA A CA 1
ATOM 1484 C C . ALA A 1 185 ? 9.977 1.493 -21.922 1 90.06 185 ALA A C 1
ATOM 1486 O O . ALA A 1 185 ? 10.695 0.592 -21.484 1 90.06 185 ALA A O 1
ATOM 1487 N N . SER A 1 186 ? 8.844 1.854 -21.422 1 94.12 186 SER A N 1
ATOM 1488 C CA . SER A 1 186 ? 8.336 1.185 -20.234 1 94.12 186 SER A CA 1
ATOM 1489 C C . SER A 1 186 ? 8.18 -0.316 -20.469 1 94.12 186 SER A C 1
ATOM 1491 O O . SER A 1 186 ? 8.602 -1.123 -19.625 1 94.12 186 SER A O 1
ATOM 1493 N N . LEU A 1 187 ? 7.703 -0.704 -21.625 1 94.56 187 LEU A N 1
ATOM 1494 C CA . LEU A 1 187 ? 7.473 -2.111 -21.922 1 94.56 187 LEU A CA 1
ATOM 1495 C C . LEU A 1 187 ? 8.789 -2.881 -21.969 1 94.56 187 LEU A C 1
ATOM 1497 O O . LEU A 1 187 ? 8.852 -4.031 -21.531 1 94.56 187 LEU A O 1
ATOM 1501 N N . GLU A 1 188 ? 9.82 -2.258 -22.438 1 95.5 188 GLU 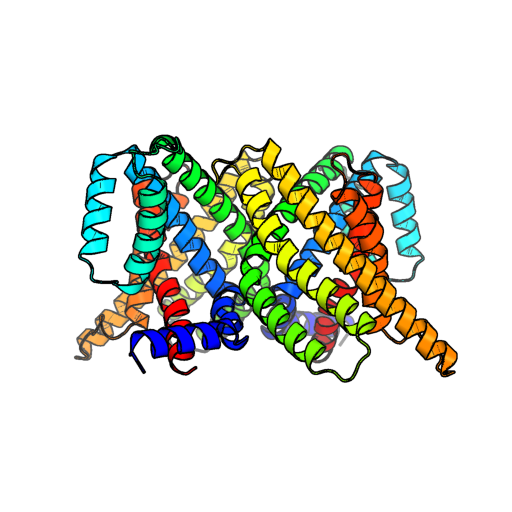A N 1
ATOM 1502 C CA . GLU A 1 188 ? 11.133 -2.906 -22.484 1 95.5 188 GLU A CA 1
ATOM 1503 C C . GLU A 1 188 ? 11.641 -3.246 -21.094 1 95.5 188 GLU A C 1
ATOM 1505 O O . GLU A 1 188 ? 12.18 -4.336 -20.875 1 95.5 188 GLU A O 1
ATOM 1510 N N . TYR A 1 189 ? 11.477 -2.324 -20.219 1 96.44 189 TYR A N 1
ATOM 1511 C CA . TYR A 1 189 ? 11.938 -2.537 -18.859 1 96.44 189 TYR A CA 1
ATOM 1512 C C . TYR A 1 189 ? 11.07 -3.566 -18.141 1 96.44 189 TYR A C 1
ATOM 1514 O O . TYR A 1 189 ? 11.57 -4.363 -17.344 1 96.44 189 TYR A O 1
ATOM 1522 N N . TYR A 1 190 ? 9.758 -3.531 -18.422 1 96.88 190 TYR A N 1
ATOM 1523 C CA . TYR A 1 190 ? 8.891 -4.559 -17.859 1 96.88 190 TYR A CA 1
ATOM 1524 C C . TYR A 1 190 ? 9.297 -5.945 -18.344 1 96.88 190 TYR A C 1
ATOM 1526 O O . TYR A 1 190 ? 9.344 -6.895 -17.547 1 96.88 190 TYR A O 1
ATOM 1534 N N . VAL A 1 191 ? 9.578 -6.051 -19.641 1 97.62 191 VAL A N 1
ATOM 1535 C CA . VAL A 1 191 ? 9.961 -7.336 -20.219 1 97.62 191 VAL A CA 1
ATOM 1536 C C . VAL A 1 191 ? 11.281 -7.805 -19.625 1 97.62 191 VAL A C 1
ATOM 1538 O O . VAL A 1 191 ? 11.414 -8.969 -19.234 1 97.62 191 VAL A O 1
ATOM 1541 N N . ALA A 1 192 ? 12.227 -6.926 -19.5 1 97.56 192 ALA A N 1
ATOM 1542 C CA . ALA A 1 192 ? 13.516 -7.266 -18.906 1 97.56 192 ALA A CA 1
ATOM 1543 C C . ALA A 1 192 ? 13.352 -7.727 -17.469 1 97.56 192 ALA A C 1
ATOM 1545 O O . ALA A 1 192 ? 13.969 -8.711 -17.047 1 97.56 192 ALA A O 1
ATOM 1546 N N . SER A 1 193 ? 12.562 -6.996 -16.719 1 98.06 193 SER A N 1
ATOM 1547 C CA . SER A 1 193 ? 12.273 -7.375 -15.344 1 98.06 193 SER A CA 1
ATOM 1548 C C . SER A 1 193 ? 11.617 -8.75 -15.273 1 98.06 193 SER A C 1
ATOM 1550 O O . SER A 1 193 ? 12 -9.578 -14.445 1 98.06 193 SER A O 1
ATOM 1552 N N . SER A 1 194 ? 10.703 -9.008 -16.141 1 97.94 194 SER A N 1
ATOM 1553 C CA . SER A 1 194 ? 9.977 -10.273 -16.156 1 97.94 194 SER A CA 1
ATOM 1554 C C . SER A 1 194 ? 10.891 -11.438 -16.531 1 97.94 194 SER A C 1
ATOM 1556 O O . SER A 1 194 ? 10.719 -12.555 -16.047 1 97.94 194 SER A O 1
ATOM 1558 N N . ARG A 1 195 ? 11.828 -11.141 -17.391 1 98.44 195 ARG A N 1
ATOM 1559 C CA . ARG A 1 195 ? 12.773 -12.188 -17.766 1 98.44 195 ARG A CA 1
ATOM 1560 C C . ARG A 1 195 ? 13.648 -12.586 -16.594 1 98.44 195 ARG A C 1
ATOM 1562 O O . ARG A 1 195 ? 13.977 -13.766 -16.422 1 98.44 195 ARG A O 1
ATOM 1569 N N . LEU A 1 196 ? 14.016 -11.641 -15.828 1 98.38 196 LEU A N 1
ATOM 1570 C CA . LEU A 1 196 ? 14.758 -11.961 -14.609 1 98.38 196 LEU A CA 1
ATOM 1571 C C . LEU A 1 196 ? 13.891 -12.742 -13.633 1 98.38 196 LEU A C 1
ATOM 1573 O O . LEU A 1 196 ? 14.367 -13.68 -12.992 1 98.38 196 LEU A O 1
ATOM 1577 N N . TRP A 1 197 ? 12.656 -12.336 -13.531 1 97.94 197 TRP A N 1
ATOM 1578 C CA . TRP A 1 197 ? 11.711 -13.078 -12.703 1 97.94 197 TRP A CA 1
ATOM 1579 C C . TRP A 1 197 ? 11.547 -14.508 -13.203 1 97.94 197 TRP A C 1
ATOM 1581 O O . TRP A 1 197 ? 11.484 -15.445 -12.406 1 97.94 197 TRP A O 1
ATOM 1591 N N . ALA A 1 198 ? 11.531 -14.695 -14.523 1 97.94 198 ALA A N 1
ATOM 1592 C CA . ALA A 1 198 ? 11.414 -16.031 -15.125 1 97.94 198 ALA A CA 1
ATOM 1593 C C . ALA A 1 198 ? 12.609 -16.906 -14.758 1 97.94 198 ALA A C 1
ATOM 1595 O O . ALA A 1 198 ? 12.445 -18.078 -14.422 1 97.94 198 ALA A O 1
ATOM 1596 N N . VAL A 1 199 ? 13.734 -16.297 -14.844 1 98 199 VAL A N 1
ATOM 1597 C CA . VAL A 1 199 ? 14.938 -17.031 -14.469 1 98 199 VAL A CA 1
ATOM 1598 C C . VAL A 1 199 ? 14.82 -17.516 -13.023 1 98 199 VAL A C 1
ATOM 1600 O O . VAL A 1 199 ? 15.109 -18.688 -12.727 1 98 199 VAL A O 1
ATOM 1603 N N . PHE A 1 200 ? 14.438 -16.703 -12.172 1 97.38 200 PHE A N 1
ATOM 1604 C CA . PHE A 1 200 ? 14.273 -17.047 -10.766 1 97.38 200 PHE A CA 1
ATOM 1605 C C . PHE A 1 200 ? 13.281 -18.188 -10.594 1 97.38 200 PHE A C 1
ATOM 1607 O O . PHE A 1 200 ? 13.562 -19.172 -9.891 1 97.38 200 PHE A O 1
ATOM 1614 N N . VAL A 1 201 ? 12.125 -18.078 -11.258 1 96.94 201 VAL A N 1
ATOM 1615 C CA . VAL A 1 201 ? 11.055 -19.062 -11.109 1 96.94 201 VAL A CA 1
ATOM 1616 C C . VAL A 1 201 ? 11.523 -20.406 -11.641 1 96.94 201 VAL A C 1
ATOM 1618 O O . VAL A 1 201 ? 11.281 -21.453 -11.016 1 96.94 201 VAL A O 1
ATOM 1621 N N . VAL A 1 202 ? 12.156 -20.422 -12.789 1 96.56 202 VAL A N 1
ATOM 1622 C CA . VAL A 1 202 ? 12.656 -21.656 -13.383 1 96.56 202 VAL A CA 1
ATOM 1623 C C . VAL A 1 202 ? 13.617 -22.344 -12.414 1 96.56 202 VAL A C 1
ATOM 1625 O O . VAL A 1 202 ? 13.523 -23.547 -12.18 1 96.56 202 VAL A O 1
ATOM 1628 N N . LEU A 1 203 ? 14.477 -21.578 -11.828 1 96.06 203 LEU A N 1
ATOM 1629 C CA . LEU A 1 203 ? 15.469 -22.141 -10.922 1 96.06 203 LEU A CA 1
ATOM 1630 C C . LEU A 1 203 ? 14.82 -22.625 -9.633 1 96.06 203 LEU A C 1
ATOM 1632 O O . LEU A 1 203 ? 15.242 -23.641 -9.055 1 96.06 203 LEU A O 1
ATOM 1636 N N . GLU A 1 204 ? 13.844 -21.938 -9.211 1 93.25 204 GLU A N 1
ATOM 1637 C CA . GLU A 1 204 ? 13.102 -22.375 -8.039 1 93.25 204 GLU A CA 1
ATOM 1638 C C . GLU A 1 204 ? 12.383 -23.688 -8.305 1 93.25 204 GLU A C 1
ATOM 1640 O O . GLU A 1 204 ? 12.328 -24.562 -7.43 1 93.25 204 GLU A O 1
ATOM 1645 N N . VAL A 1 205 ? 11.82 -23.812 -9.453 1 92.44 205 VAL A N 1
ATOM 1646 C CA . VAL A 1 205 ? 11.141 -25.047 -9.828 1 92.44 205 VAL A CA 1
ATOM 1647 C C . VAL A 1 205 ? 12.141 -26.188 -9.891 1 92.44 205 VAL A C 1
ATOM 1649 O O . VAL A 1 205 ? 11.867 -27.297 -9.406 1 92.44 205 VAL A O 1
ATOM 1652 N N . VAL A 1 206 ? 13.266 -25.922 -10.438 1 92.19 206 VAL A N 1
ATOM 1653 C CA . VAL A 1 206 ? 14.312 -26.938 -10.531 1 92.19 206 VAL A CA 1
ATOM 1654 C C . VAL A 1 206 ? 14.719 -27.375 -9.125 1 92.19 206 VAL A C 1
ATOM 1656 O O . VAL A 1 206 ? 14.875 -28.578 -8.867 1 92.19 206 VAL A O 1
ATOM 1659 N N . LYS A 1 207 ? 14.898 -26.469 -8.234 1 89.38 207 LYS A N 1
ATOM 1660 C CA . LYS A 1 207 ? 15.266 -26.766 -6.852 1 89.38 207 LYS A CA 1
ATOM 1661 C C . LYS A 1 207 ? 14.195 -27.609 -6.172 1 89.38 207 LYS A C 1
ATOM 1663 O O . LYS A 1 207 ? 14.516 -28.562 -5.449 1 89.38 207 LYS A O 1
ATOM 1668 N N . LEU A 1 208 ? 13.008 -27.234 -6.41 1 87 208 LEU A N 1
ATOM 1669 C CA . LEU A 1 208 ? 11.891 -27.953 -5.805 1 87 208 LEU A CA 1
ATOM 1670 C C . LEU A 1 208 ? 11.805 -29.375 -6.344 1 87 208 LEU A C 1
ATOM 1672 O O . LEU A 1 208 ? 11.586 -30.312 -5.582 1 87 208 LEU A O 1
ATOM 1676 N N . VAL A 1 209 ? 11.969 -29.547 -7.664 1 86.94 209 VAL A N 1
ATOM 1677 C CA . VAL A 1 209 ? 11.93 -30.859 -8.289 1 86.94 209 VAL A CA 1
ATOM 1678 C C . VAL A 1 209 ? 13.078 -31.719 -7.773 1 86.94 209 VAL A C 1
ATOM 1680 O O . VAL A 1 209 ? 12.898 -32.906 -7.484 1 86.94 209 VAL A O 1
ATOM 1683 N N . LYS A 1 210 ? 14.195 -31.109 -7.629 1 86.75 210 LYS A N 1
ATOM 1684 C CA . LYS A 1 210 ? 15.344 -31.828 -7.09 1 86.75 210 LYS A CA 1
ATOM 1685 C C . LYS A 1 210 ? 15.07 -32.312 -5.672 1 86.75 210 LYS A C 1
ATOM 1687 O O . LYS A 1 210 ? 15.406 -33.469 -5.328 1 86.75 210 LYS A O 1
ATOM 1692 N N . THR A 1 211 ? 14.523 -31.469 -4.918 1 84.19 211 THR A N 1
ATOM 1693 C CA . THR A 1 211 ? 14.195 -31.828 -3.541 1 84.19 211 THR A CA 1
ATOM 1694 C C . THR A 1 211 ? 13.172 -32.969 -3.506 1 84.19 211 THR A C 1
ATOM 1696 O O . THR A 1 211 ? 13.266 -33.875 -2.668 1 84.19 211 THR A O 1
ATOM 1699 N N . MET A 1 212 ? 12.266 -32.969 -4.438 1 84.25 212 MET A N 1
ATOM 1700 C CA . MET A 1 212 ? 11.25 -34.031 -4.512 1 84.25 212 MET A CA 1
ATOM 1701 C C . MET A 1 212 ? 11.867 -35.375 -4.918 1 84.25 212 MET A C 1
ATOM 1703 O O . MET A 1 212 ? 11.523 -36.406 -4.359 1 84.25 212 MET A O 1
ATOM 1707 N N . ILE A 1 213 ? 12.773 -35.281 -5.816 1 86.75 213 ILE A N 1
ATOM 1708 C CA . ILE A 1 213 ? 13.438 -36.469 -6.293 1 86.75 213 ILE A CA 1
ATOM 1709 C C . ILE A 1 213 ? 14.312 -37.062 -5.184 1 86.75 213 ILE A C 1
ATOM 1711 O O . ILE A 1 213 ? 14.305 -38.281 -4.949 1 86.75 213 ILE A O 1
ATOM 1715 N N . GLN A 1 214 ? 15 -36.188 -4.535 1 86.44 214 GLN A N 1
ATOM 1716 C CA . GLN A 1 214 ? 15.859 -36.625 -3.441 1 86.44 214 GLN A CA 1
ATOM 1717 C C . GLN A 1 214 ? 15.047 -37.25 -2.312 1 86.44 214 GLN A C 1
ATOM 1719 O O . GLN A 1 214 ? 15.469 -38.25 -1.704 1 86.44 214 GLN A O 1
ATOM 1724 N N . THR A 1 215 ? 13.922 -36.656 -2.049 1 84.44 215 THR A N 1
ATOM 1725 C CA . THR A 1 215 ? 13.047 -37.188 -1.003 1 84.44 215 THR A CA 1
ATOM 1726 C C . THR A 1 215 ? 12.484 -38.562 -1.391 1 84.44 215 THR A C 1
ATOM 1728 O O . THR A 1 215 ? 12.414 -39.469 -0.558 1 84.44 215 THR A O 1
ATOM 1731 N N . LYS A 1 216 ? 12.164 -38.688 -2.648 1 84.88 216 LYS A N 1
ATOM 1732 C CA . LYS A 1 216 ? 11.656 -39.969 -3.145 1 84.88 216 LYS A CA 1
ATOM 1733 C C . LYS A 1 216 ? 12.742 -41.031 -3.125 1 84.88 216 LYS A C 1
ATOM 1735 O O . LYS A 1 216 ? 12.484 -42.188 -2.752 1 84.88 216 LYS A O 1
ATOM 1740 N N . LEU A 1 217 ? 13.859 -40.656 -3.479 1 89 217 LEU A N 1
ATOM 1741 C CA . LEU A 1 217 ? 14.977 -41.594 -3.527 1 89 217 LEU A CA 1
ATOM 1742 C C . LEU A 1 217 ? 15.383 -42.031 -2.123 1 89 217 LEU A C 1
ATOM 1744 O O . LEU A 1 217 ? 15.883 -43.125 -1.933 1 89 217 LEU A O 1
ATOM 1748 N N . ALA A 1 218 ? 15.172 -41.094 -1.205 1 87.56 218 ALA A N 1
ATOM 1749 C CA . ALA A 1 218 ? 15.461 -41.406 0.192 1 87.56 218 ALA A CA 1
ATOM 1750 C C . ALA A 1 218 ? 14.367 -42.281 0.802 1 87.56 218 ALA A C 1
ATOM 1752 O O . ALA A 1 218 ? 14.484 -42.719 1.947 1 87.56 218 ALA A O 1
ATOM 1753 N N . GLY A 1 219 ? 13.273 -42.594 0.106 1 79.94 219 GLY A N 1
ATOM 1754 C CA . GLY A 1 219 ? 12.195 -43.469 0.565 1 79.94 219 GLY A CA 1
ATOM 1755 C C . GLY A 1 219 ? 11.164 -42.719 1.41 1 79.94 219 GLY A C 1
ATOM 1756 O O . GLY A 1 219 ? 10.391 -43.344 2.139 1 79.94 219 GLY A O 1
ATOM 1757 N N . LYS A 1 220 ? 11.352 -41.469 1.451 1 73.94 220 LYS A N 1
ATOM 1758 C CA . LYS A 1 220 ? 10.406 -40.688 2.25 1 73.94 220 LYS A CA 1
ATOM 1759 C C . LYS A 1 220 ? 9.164 -40.344 1.443 1 73.94 220 LYS A C 1
ATOM 1761 O O . LYS A 1 220 ? 9.25 -40.062 0.247 1 73.94 220 LYS A O 1
ATOM 1766 N N . PRO A 1 221 ? 7.957 -40.719 1.923 1 71.12 221 PRO A N 1
ATOM 1767 C CA . PRO A 1 221 ? 6.746 -40.375 1.184 1 71.12 221 PRO A CA 1
ATOM 1768 C C . PRO A 1 221 ? 6.664 -38.875 0.871 1 71.12 221 PRO A C 1
ATOM 1770 O O . PRO A 1 221 ? 7.023 -38.031 1.709 1 71.12 221 PRO A O 1
ATOM 1773 N N . LEU A 1 222 ? 6.574 -38.562 -0.486 1 67.38 222 LEU A N 1
ATOM 1774 C CA . LEU A 1 222 ? 6.336 -37.188 -0.894 1 67.38 222 LEU A CA 1
ATOM 1775 C C . LEU A 1 222 ? 4.961 -36.719 -0.445 1 67.38 222 LEU A C 1
ATOM 1777 O O . LEU A 1 222 ? 3.949 -37.062 -1.071 1 67.38 222 LEU A O 1
ATOM 1781 N N . ASP A 1 223 ? 4.676 -36.625 0.719 1 63.53 223 ASP A N 1
ATOM 1782 C CA . ASP A 1 223 ? 3.348 -36.219 1.184 1 63.53 223 ASP A CA 1
ATOM 1783 C C . ASP A 1 223 ? 3.045 -34.781 0.812 1 63.53 223 ASP A C 1
ATOM 1785 O O . ASP A 1 223 ? 3.123 -33.875 1.657 1 63.53 223 ASP A O 1
ATOM 1789 N N . LEU A 1 224 ? 2.932 -34.562 -0.387 1 61.47 224 LEU A N 1
ATOM 1790 C CA . LEU A 1 224 ? 2.619 -33.25 -0.918 1 61.47 224 LEU A CA 1
ATOM 1791 C C . LEU A 1 224 ? 1.381 -32.656 -0.24 1 61.47 224 LEU A C 1
ATOM 1793 O O . LEU A 1 224 ? 1.264 -31.438 -0.087 1 61.47 224 LEU A O 1
ATOM 1797 N N . LEU A 1 225 ? 0.581 -33.5 0.13 1 55.88 225 LEU A N 1
ATOM 1798 C CA . LEU A 1 225 ? -0.658 -33.062 0.756 1 55.88 225 LEU A CA 1
ATOM 1799 C C . LEU A 1 225 ? -0.412 -32.625 2.195 1 55.88 225 LEU A C 1
ATOM 1801 O O . LEU A 1 225 ? -1.086 -31.719 2.697 1 55.88 225 LEU A O 1
ATOM 1805 N N . HIS A 1 226 ? 0.55 -33.219 2.715 1 59.56 226 HIS A N 1
ATOM 1806 C CA . HIS A 1 226 ? 0.728 -32.906 4.129 1 59.56 226 HIS A CA 1
ATOM 1807 C C . HIS A 1 226 ? 1.799 -31.844 4.332 1 59.56 226 HIS A C 1
ATOM 1809 O O . HIS A 1 226 ? 1.813 -31.156 5.355 1 59.56 226 HIS A O 1
ATOM 1815 N N . ASN A 1 227 ? 2.604 -31.844 3.389 1 67.81 227 ASN A N 1
ATOM 1816 C CA . ASN A 1 227 ? 3.607 -30.781 3.482 1 67.81 227 ASN A CA 1
ATOM 1817 C C . ASN A 1 227 ? 3.119 -29.484 2.85 1 67.81 227 ASN A C 1
ATOM 1819 O O . ASN A 1 227 ? 3.436 -29.203 1.694 1 67.81 227 ASN A O 1
ATOM 1823 N N . ARG A 1 228 ? 2.381 -28.797 3.613 1 69.25 228 ARG A N 1
ATOM 1824 C CA . ARG A 1 228 ? 1.676 -27.594 3.168 1 69.25 228 ARG A CA 1
ATOM 1825 C C . ARG A 1 228 ? 2.646 -26.578 2.584 1 69.25 228 ARG A C 1
ATOM 1827 O O . ARG A 1 228 ? 2.344 -25.922 1.58 1 69.25 228 ARG A O 1
ATOM 1834 N N . SER A 1 229 ? 3.797 -26.562 3.17 1 71.19 229 SER A N 1
ATOM 1835 C CA . SER A 1 229 ? 4.766 -25.578 2.699 1 71.19 229 SER A CA 1
ATOM 1836 C C . SER A 1 229 ? 5.289 -25.922 1.312 1 71.19 229 SER A C 1
ATOM 1838 O O . SER A 1 229 ? 5.434 -25.062 0.455 1 71.19 229 SER A O 1
ATOM 1840 N N . LEU A 1 230 ? 5.523 -27.188 1.143 1 69.69 230 LEU A N 1
ATOM 1841 C CA . LEU A 1 230 ? 6.035 -27.656 -0.145 1 69.69 230 LEU A CA 1
ATOM 1842 C C . LEU A 1 230 ? 4.969 -27.531 -1.229 1 69.69 230 LEU A C 1
ATOM 1844 O O . LEU A 1 230 ? 5.266 -27.109 -2.352 1 69.69 230 LEU A O 1
ATOM 1848 N N . ASN A 1 231 ? 3.824 -27.828 -0.845 1 75.94 231 ASN A N 1
ATOM 1849 C CA . ASN A 1 231 ? 2.725 -27.75 -1.8 1 75.94 231 ASN A CA 1
ATOM 1850 C C . ASN A 1 231 ? 2.451 -26.312 -2.23 1 75.94 231 ASN A C 1
ATOM 1852 O O . ASN A 1 231 ? 2.242 -26.047 -3.414 1 75.94 231 ASN A O 1
ATOM 1856 N N . ARG A 1 232 ? 2.557 -25.453 -1.282 1 83.62 232 ARG A N 1
ATOM 1857 C CA . ARG A 1 232 ? 2.291 -24.047 -1.568 1 83.62 232 ARG A CA 1
ATOM 1858 C C . ARG A 1 232 ? 3.334 -23.484 -2.523 1 83.62 232 ARG A C 1
ATOM 1860 O O . ARG A 1 232 ? 2.988 -22.828 -3.51 1 83.62 232 ARG A O 1
ATOM 1867 N N . SER A 1 233 ? 4.52 -23.797 -2.203 1 85.25 233 SER A N 1
ATOM 1868 C CA . SER A 1 233 ? 5.609 -23.297 -3.035 1 85.25 233 SER A CA 1
ATOM 1869 C C . SER A 1 233 ? 5.566 -23.906 -4.43 1 85.25 233 SER A C 1
ATOM 1871 O O . SER A 1 233 ? 5.836 -23.219 -5.422 1 85.25 233 SER A O 1
ATOM 1873 N N . LEU A 1 234 ? 5.23 -25.172 -4.434 1 85.12 234 LEU A N 1
ATOM 1874 C CA . LEU A 1 234 ? 5.168 -25.859 -5.711 1 85.12 234 LEU A CA 1
ATOM 1875 C C . LEU A 1 234 ? 4.047 -25.312 -6.582 1 85.12 234 LEU A C 1
ATOM 1877 O O . LEU A 1 234 ? 4.266 -24.984 -7.75 1 85.12 234 LEU A O 1
ATOM 1881 N N . VAL A 1 235 ? 2.92 -25.203 -6.008 1 87.94 235 VAL A N 1
ATOM 1882 C CA . VAL A 1 235 ? 1.772 -24.719 -6.762 1 87.94 235 VAL A CA 1
ATOM 1883 C C . VAL A 1 235 ? 2.039 -23.281 -7.234 1 87.94 235 VAL A C 1
ATOM 1885 O O . VAL A 1 235 ? 1.771 -22.953 -8.391 1 87.94 235 VAL A O 1
ATOM 1888 N N . ALA A 1 236 ? 2.539 -22.469 -6.391 1 92.25 236 ALA A N 1
ATOM 1889 C CA . ALA A 1 236 ? 2.811 -21.078 -6.719 1 92.25 236 ALA A CA 1
ATOM 1890 C C . ALA A 1 236 ? 3.826 -20.969 -7.852 1 92.25 236 ALA A C 1
ATOM 1892 O O . ALA A 1 236 ? 3.621 -20.203 -8.805 1 92.25 236 ALA A O 1
ATOM 1893 N N . ASN A 1 237 ? 4.871 -21.766 -7.793 1 91.25 237 ASN A N 1
ATOM 1894 C CA . ASN A 1 237 ? 5.922 -21.656 -8.797 1 91.25 237 ASN A CA 1
ATOM 1895 C C . ASN A 1 237 ? 5.492 -22.281 -10.125 1 91.25 237 ASN A C 1
ATOM 1897 O O . ASN A 1 237 ? 5.863 -21.797 -11.195 1 91.25 237 ASN A O 1
ATOM 1901 N N . ILE A 1 238 ? 4.742 -23.312 -10.031 1 91.06 238 ILE A N 1
ATOM 1902 C CA . ILE A 1 238 ? 4.238 -23.938 -11.258 1 91.06 238 ILE A CA 1
ATOM 1903 C C . ILE A 1 238 ? 3.266 -22.984 -11.953 1 91.06 238 ILE A C 1
ATOM 1905 O O . ILE A 1 238 ? 3.258 -22.875 -13.18 1 91.06 238 ILE A O 1
ATOM 1909 N N . ALA A 1 239 ? 2.514 -22.344 -11.148 1 94.94 239 ALA A N 1
ATOM 1910 C CA . ALA A 1 239 ? 1.576 -21.375 -11.711 1 94.94 239 ALA A CA 1
ATOM 1911 C C . ALA A 1 239 ? 2.311 -20.156 -12.281 1 94.94 239 ALA A C 1
ATOM 1913 O O . ALA A 1 239 ? 1.911 -19.609 -13.312 1 94.94 239 ALA A O 1
ATOM 1914 N N . ASN A 1 240 ? 3.367 -19.75 -11.688 1 96.31 240 ASN A N 1
ATOM 1915 C CA . ASN A 1 240 ? 4.109 -18.562 -12.094 1 96.31 240 ASN A CA 1
ATOM 1916 C C . ASN A 1 240 ? 4.934 -18.812 -13.352 1 96.31 240 ASN A C 1
ATOM 1918 O O . ASN A 1 240 ? 5.27 -17.875 -14.078 1 96.31 240 ASN A O 1
ATOM 1922 N N . LEU A 1 241 ? 5.246 -20.078 -13.602 1 95.88 241 LEU A N 1
ATOM 1923 C CA . LEU A 1 241 ? 6.129 -20.391 -14.719 1 95.88 241 LEU A CA 1
ATOM 1924 C C . LEU A 1 241 ? 5.555 -19.875 -16.031 1 95.88 241 LEU A C 1
ATOM 1926 O O . LEU A 1 241 ? 6.18 -19.062 -16.703 1 95.88 241 LEU A O 1
ATOM 1930 N N . PRO A 1 242 ? 4.367 -20.297 -16.375 1 96.44 242 PRO A N 1
ATOM 1931 C CA . PRO A 1 242 ? 3.807 -19.766 -17.625 1 96.44 242 PRO A CA 1
ATOM 1932 C C . PRO A 1 242 ? 3.547 -18.266 -17.562 1 96.44 242 PRO A C 1
ATOM 1934 O O . PRO A 1 242 ? 3.639 -17.578 -18.594 1 96.44 242 PRO A O 1
ATOM 1937 N N . LEU A 1 243 ? 3.25 -17.75 -16.438 1 97.56 243 LEU A N 1
ATOM 1938 C CA . LEU A 1 243 ? 2.975 -16.328 -16.297 1 97.56 243 LEU A CA 1
ATOM 1939 C C . LEU A 1 243 ? 4.223 -15.5 -16.578 1 97.56 243 LEU A C 1
ATOM 1941 O O . LEU A 1 243 ? 4.152 -14.477 -17.266 1 97.56 243 LEU A O 1
ATOM 1945 N N . THR A 1 244 ? 5.332 -15.883 -15.992 1 97.62 244 THR A N 1
ATOM 1946 C CA . THR A 1 244 ? 6.578 -15.148 -16.203 1 97.62 244 THR A CA 1
ATOM 1947 C C . THR A 1 244 ? 6.988 -15.188 -17.672 1 97.62 244 THR A C 1
ATOM 1949 O O . THR A 1 244 ? 7.496 -14.203 -18.203 1 97.62 244 THR A O 1
ATOM 1952 N N . VAL A 1 245 ? 6.762 -16.312 -18.344 1 96.69 245 VAL A N 1
ATOM 1953 C CA . VAL A 1 245 ? 7.051 -16.422 -19.766 1 96.69 245 VAL A CA 1
ATOM 1954 C C . VAL A 1 245 ? 6.152 -15.461 -20.547 1 96.69 245 VAL A C 1
ATOM 1956 O O . VAL A 1 245 ? 6.609 -14.773 -21.453 1 96.69 245 VAL A O 1
ATOM 1959 N N . HIS A 1 246 ? 4.934 -15.477 -20.219 1 97.19 246 HIS A N 1
ATOM 1960 C CA . HIS A 1 246 ? 3.967 -14.586 -20.859 1 97.19 246 HIS A CA 1
ATOM 1961 C C . HIS A 1 246 ? 4.438 -13.133 -20.812 1 97.19 246 HIS A C 1
ATOM 1963 O O . HIS A 1 246 ? 4.414 -12.438 -21.828 1 97.19 246 HIS A O 1
ATOM 1969 N N . TRP A 1 247 ? 4.922 -12.648 -19.672 1 97.19 247 TRP A N 1
ATOM 1970 C CA . TRP A 1 247 ? 5.293 -11.25 -19.5 1 97.19 247 TRP A CA 1
ATOM 1971 C C . TRP A 1 247 ? 6.715 -11 -19.984 1 97.19 247 TRP A C 1
ATOM 1973 O O . TRP A 1 247 ? 7.148 -9.852 -20.094 1 97.19 247 TRP A O 1
ATOM 1983 N N . SER A 1 248 ? 7.453 -12.047 -20.297 1 97.5 248 SER A N 1
ATOM 1984 C CA . SER A 1 248 ? 8.789 -11.922 -20.875 1 97.5 248 SER A CA 1
ATOM 1985 C C . SER A 1 248 ? 8.711 -11.641 -22.375 1 97.5 248 SER A C 1
ATOM 1987 O O . SER A 1 248 ? 9.727 -11.305 -23 1 97.5 248 SER A O 1
ATOM 1989 N N . LEU A 1 249 ? 7.543 -11.859 -22.875 1 96.69 249 LEU A N 1
ATOM 1990 C CA . LEU A 1 249 ? 7.316 -11.617 -24.297 1 96.69 249 LEU A CA 1
ATOM 1991 C C . LEU A 1 249 ? 6.609 -10.281 -24.516 1 96.69 249 LEU A C 1
ATOM 1993 O O . LEU A 1 249 ? 5.727 -9.906 -23.734 1 96.69 249 LEU A O 1
ATOM 1997 N N . TYR A 1 250 ? 6.953 -9.617 -25.562 1 94 250 TYR A N 1
ATOM 1998 C CA . TYR A 1 250 ? 6.387 -8.305 -25.844 1 94 250 TYR A CA 1
ATOM 1999 C C . TYR A 1 250 ? 4.887 -8.406 -26.109 1 94 250 TYR A C 1
ATOM 2001 O O . TYR A 1 250 ? 4.117 -7.547 -25.672 1 94 250 TYR A O 1
ATOM 2009 N N . ASP A 1 251 ? 4.434 -9.5 -26.719 1 93.06 251 ASP A N 1
ATOM 2010 C CA . ASP A 1 251 ? 3.023 -9.656 -27.078 1 93.06 251 ASP A CA 1
ATOM 2011 C C . ASP A 1 251 ? 2.326 -10.641 -26.141 1 93.06 251 ASP A C 1
ATOM 2013 O O . ASP A 1 251 ? 1.123 -10.875 -26.266 1 93.06 251 ASP A O 1
ATOM 2017 N N . GLY A 1 252 ? 3.025 -11.164 -25.25 1 93.69 252 GLY A N 1
ATOM 2018 C CA . GLY A 1 252 ? 2.451 -12.188 -24.391 1 93.69 252 GLY A CA 1
ATOM 2019 C C . GLY A 1 252 ? 2.07 -13.453 -25.141 1 93.69 252 GLY A C 1
ATOM 2020 O O . GLY A 1 252 ? 2.191 -13.516 -26.359 1 93.69 252 GLY A O 1
ATOM 2021 N N . CYS A 1 253 ? 1.729 -14.578 -24.438 1 95.44 253 CYS A N 1
ATOM 2022 C CA . CYS A 1 253 ? 1.376 -15.836 -25.078 1 95.44 253 CYS A CA 1
ATOM 2023 C C . CYS A 1 253 ? 0.16 -16.469 -24.406 1 95.44 253 CYS A C 1
ATOM 2025 O O . CYS A 1 253 ? -0.299 -17.531 -24.812 1 95.44 253 CYS A O 1
ATOM 2027 N N . LEU A 1 254 ? -0.403 -15.836 -23.375 1 96.62 254 LEU A N 1
ATOM 2028 C CA . LEU A 1 254 ? -1.545 -16.391 -22.656 1 96.62 254 LEU A CA 1
ATOM 2029 C C . LEU A 1 254 ? -2.76 -15.477 -22.781 1 96.62 254 LEU A C 1
ATOM 2031 O O . LEU A 1 254 ? -2.617 -14.258 -22.906 1 96.62 254 LEU A O 1
ATOM 2035 N N . SER A 1 255 ? -3.912 -16.047 -22.766 1 94.69 255 SER A N 1
ATOM 2036 C CA . SER A 1 255 ? -5.148 -15.266 -22.719 1 94.69 255 SER A CA 1
ATOM 2037 C C . SER A 1 255 ? -5.387 -14.672 -21.344 1 94.69 255 SER A C 1
ATOM 2039 O O . SER A 1 255 ? -4.82 -15.141 -20.344 1 94.69 255 SER A O 1
ATOM 2041 N N . ASP A 1 256 ? -6.238 -13.695 -21.266 1 95.25 256 ASP A N 1
ATOM 2042 C CA . ASP A 1 256 ? -6.574 -13.07 -19.984 1 95.25 256 ASP A CA 1
ATOM 2043 C C . ASP A 1 256 ? -7.207 -14.086 -19.031 1 95.25 256 ASP A C 1
ATOM 2045 O O . ASP A 1 256 ? -7.02 -14.008 -17.828 1 95.25 256 ASP A O 1
ATOM 2049 N N . LEU A 1 257 ? -7.945 -15.055 -19.562 1 92.62 257 LEU A N 1
ATOM 2050 C CA . LEU A 1 257 ? -8.555 -16.094 -18.75 1 92.62 257 LEU A CA 1
ATOM 2051 C C . LEU A 1 257 ? -7.488 -16.953 -18.062 1 92.62 257 LEU A C 1
ATOM 2053 O O . LEU A 1 257 ? -7.566 -17.219 -16.859 1 92.62 257 LEU A O 1
ATOM 2057 N N . THR A 1 258 ? -6.504 -17.328 -18.859 1 95.06 258 THR A N 1
ATOM 2058 C CA . THR A 1 258 ? -5.438 -18.188 -18.344 1 95.06 258 THR A CA 1
ATOM 2059 C C . THR A 1 258 ? -4.57 -17.406 -17.344 1 95.06 258 THR A C 1
ATOM 2061 O O . THR A 1 258 ? -4.141 -17.953 -16.328 1 95.06 258 THR A O 1
ATOM 2064 N N . VAL A 1 259 ? -4.336 -16.125 -17.641 1 97.31 259 VAL A N 1
ATOM 2065 C CA . VAL A 1 259 ? -3.566 -15.266 -16.75 1 97.31 259 VAL A CA 1
ATOM 2066 C C . VAL A 1 259 ? -4.297 -15.141 -15.406 1 97.31 259 VAL A C 1
ATOM 2068 O O . VAL A 1 259 ? -3.684 -15.266 -14.344 1 97.31 259 VAL A O 1
ATOM 2071 N N . GLY A 1 260 ? -5.613 -14.898 -15.516 1 97.5 260 GLY A N 1
ATOM 2072 C CA . GLY A 1 260 ? -6.414 -14.797 -14.305 1 97.5 260 GLY A CA 1
ATOM 2073 C C . GLY A 1 260 ? -6.402 -16.078 -13.484 1 97.5 260 GLY A C 1
ATOM 2074 O O . GLY A 1 260 ? -6.277 -16.031 -12.258 1 97.5 260 GLY A O 1
ATOM 2075 N N . PHE A 1 261 ? -6.492 -17.203 -14.125 1 94.88 261 PHE A N 1
ATOM 2076 C CA . PHE A 1 261 ? -6.535 -18.484 -13.445 1 94.88 261 PHE A CA 1
ATOM 2077 C C . PHE A 1 261 ? -5.195 -18.797 -12.781 1 94.88 261 PHE A C 1
ATOM 2079 O O . PHE A 1 261 ? -5.141 -19.094 -11.586 1 94.88 261 PHE A O 1
ATOM 2086 N N . LEU A 1 262 ? -4.164 -18.703 -13.562 1 96 262 LEU A N 1
ATOM 2087 C CA . LEU A 1 262 ? -2.838 -19.031 -13.055 1 96 262 LEU A CA 1
ATOM 2088 C C . LEU A 1 262 ? -2.416 -18.031 -11.977 1 96 262 LEU A C 1
ATOM 2090 O O . LEU A 1 262 ? -1.792 -18.406 -10.984 1 96 262 LEU A O 1
ATOM 2094 N N . GLY A 1 263 ? -2.732 -16.75 -12.188 1 97.56 263 GLY A N 1
ATOM 2095 C CA . GLY A 1 263 ? -2.438 -15.742 -11.172 1 97.56 263 GLY A CA 1
ATOM 2096 C C . GLY A 1 263 ? -3.133 -16 -9.852 1 97.56 263 GLY A C 1
ATOM 2097 O O . GLY A 1 263 ? -2.533 -15.852 -8.789 1 97.56 263 GLY A O 1
ATOM 2098 N N . THR A 1 264 ? -4.352 -16.406 -9.953 1 96.06 264 THR A N 1
ATOM 2099 C CA . THR A 1 264 ? -5.094 -16.734 -8.742 1 96.06 264 THR A CA 1
ATOM 2100 C C . THR A 1 264 ? -4.449 -17.922 -8.023 1 96.06 264 THR A C 1
ATOM 2102 O O . THR A 1 264 ? -4.258 -17.891 -6.805 1 96.06 264 THR A O 1
ATOM 2105 N N . MET A 1 265 ? -4.062 -18.875 -8.773 1 94.19 265 MET A N 1
ATOM 2106 C CA . MET A 1 265 ? -3.461 -20.078 -8.203 1 94.19 265 MET A CA 1
ATOM 2107 C C . MET A 1 265 ? -2.113 -19.766 -7.562 1 94.19 265 MET A C 1
ATOM 2109 O O . MET A 1 265 ? -1.734 -20.391 -6.566 1 94.19 265 MET A O 1
ATOM 2113 N N . SER A 1 266 ? -1.433 -18.844 -8.078 1 95.12 266 SER A N 1
ATOM 2114 C CA . SER A 1 266 ? -0.089 -18.531 -7.609 1 95.12 266 SER A CA 1
ATOM 2115 C C . SER A 1 266 ? -0.125 -17.906 -6.215 1 95.12 266 SER A C 1
ATOM 2117 O O . SER A 1 266 ? 0.855 -17.984 -5.473 1 95.12 266 SER A O 1
ATOM 2119 N N . SER A 1 267 ? -1.225 -17.281 -5.809 1 94.94 267 SER A N 1
ATOM 2120 C CA . SER A 1 267 ? -1.252 -16.562 -4.535 1 94.94 267 SER A CA 1
ATOM 2121 C C . SER A 1 267 ? -2.334 -17.125 -3.613 1 94.94 267 SER A C 1
ATOM 2123 O O . SER A 1 267 ? -2.385 -16.781 -2.43 1 94.94 267 SER A O 1
ATOM 2125 N N . LEU A 1 268 ? -3.139 -18 -4.055 1 90.69 268 LEU A N 1
ATOM 2126 C CA . LEU A 1 268 ? -4.344 -18.453 -3.367 1 90.69 268 LEU A CA 1
ATOM 2127 C C . LEU A 1 268 ? -3.996 -19.109 -2.035 1 90.69 268 LEU A C 1
ATOM 2129 O O . LEU A 1 268 ? -4.57 -18.766 -1 1 90.69 268 LEU A O 1
ATOM 2133 N N . PHE A 1 269 ? -3.031 -19.969 -2.029 1 88.75 269 PHE A N 1
ATOM 2134 C CA . PHE A 1 269 ? -2.729 -20.734 -0.825 1 88.75 269 PHE A CA 1
ATOM 2135 C C . PHE A 1 269 ? -2.062 -19.844 0.224 1 88.75 269 PHE A C 1
ATOM 2137 O O . PHE A 1 269 ? -2.262 -20.047 1.425 1 88.75 269 PHE A O 1
ATOM 2144 N N . ASP A 1 270 ? -1.258 -18.906 -0.259 1 89.75 270 ASP A N 1
ATOM 2145 C CA . ASP A 1 270 ? -0.699 -17.938 0.682 1 89.75 270 ASP A CA 1
ATOM 2146 C C . ASP A 1 270 ? -1.803 -17.125 1.355 1 89.75 270 ASP A C 1
ATOM 2148 O O . ASP A 1 270 ? -1.739 -16.859 2.557 1 89.75 270 ASP A O 1
ATOM 2152 N N . THR A 1 271 ? -2.775 -16.797 0.595 1 91.06 271 THR A N 1
ATOM 2153 C CA . THR A 1 271 ? -3.9 -16.031 1.111 1 91.06 271 THR A CA 1
ATOM 2154 C C . THR A 1 271 ? -4.719 -16.859 2.094 1 91.06 271 THR A C 1
ATOM 2156 O O . THR A 1 271 ? -5.051 -16.391 3.186 1 91.06 271 THR A O 1
ATOM 2159 N N . ILE A 1 272 ? -4.977 -18.078 1.735 1 89.25 272 ILE A N 1
ATOM 2160 C CA . ILE A 1 272 ? -5.766 -18.969 2.578 1 89.25 272 ILE A CA 1
ATOM 2161 C C . ILE A 1 272 ? -5.039 -19.203 3.898 1 89.25 272 ILE A C 1
ATOM 2163 O O . ILE A 1 272 ? -5.656 -19.188 4.969 1 89.25 272 ILE A O 1
ATOM 2167 N N . ASP A 1 273 ? -3.805 -19.375 3.846 1 86.56 273 ASP A N 1
ATOM 2168 C CA . ASP A 1 273 ? -3.018 -19.609 5.051 1 86.56 273 ASP A CA 1
ATOM 2169 C C . ASP A 1 273 ? -3.043 -18.391 5.973 1 86.56 273 ASP A C 1
ATOM 2171 O O . ASP A 1 273 ? -3.117 -18.531 7.195 1 86.56 273 ASP A O 1
ATOM 2175 N N . SER A 1 274 ? -2.945 -17.281 5.371 1 88.38 274 SER A N 1
ATOM 2176 C CA . SER A 1 274 ? -2.99 -16.062 6.18 1 88.38 274 SER A CA 1
ATOM 2177 C C . SER A 1 274 ? -4.312 -15.945 6.934 1 88.38 274 SER A C 1
ATOM 2179 O O . SER A 1 274 ? -4.336 -15.547 8.094 1 88.38 274 SER A O 1
ATOM 2181 N N . TRP A 1 275 ? -5.352 -16.328 6.34 1 88.56 275 TRP A N 1
ATOM 2182 C CA . TRP A 1 275 ? -6.668 -16.25 6.965 1 88.56 275 TRP A CA 1
ATOM 2183 C C . TRP A 1 275 ? -6.902 -17.422 7.906 1 88.56 275 TRP A C 1
ATOM 2185 O O . TRP A 1 275 ? -7.688 -17.328 8.852 1 88.56 275 TRP A O 1
ATOM 2195 N N . GLY A 1 276 ? -6.246 -18.547 7.594 1 86.56 276 GLY A N 1
ATOM 2196 C CA . GLY A 1 276 ? -6.305 -19.688 8.508 1 86.56 276 GLY A CA 1
ATOM 2197 C C . GLY A 1 276 ? -5.715 -19.391 9.867 1 86.56 276 GLY A C 1
ATOM 2198 O O . GLY A 1 276 ? -6.27 -19.781 10.891 1 86.56 276 GLY A O 1
ATOM 2199 N N . GLU A 1 277 ? -4.695 -18.672 9.82 1 85.31 277 GLU A N 1
ATOM 2200 C CA . GLU A 1 277 ? -4.07 -18.266 11.07 1 85.31 277 GLU A CA 1
ATOM 2201 C C . GLU A 1 277 ? -5.004 -17.375 11.883 1 85.31 277 GLU A C 1
ATOM 2203 O O . GLU A 1 277 ? -5.09 -17.5 13.109 1 85.31 277 GLU A O 1
ATOM 2208 N N . VAL A 1 278 ? -5.684 -16.5 11.203 1 87.62 278 VAL A N 1
ATOM 2209 C CA . VAL A 1 278 ? -6.629 -15.602 11.852 1 87.62 278 VAL A CA 1
ATOM 2210 C C . VAL A 1 278 ? -7.785 -16.406 12.445 1 87.62 278 VAL A C 1
ATOM 2212 O O . VAL A 1 278 ? -8.18 -16.172 13.594 1 87.62 278 VAL A O 1
ATOM 2215 N N . SER A 1 279 ? -8.273 -17.344 11.695 1 85.88 279 SER A N 1
ATOM 2216 C CA . SER A 1 279 ? -9.391 -18.156 12.133 1 85.88 279 SER A CA 1
ATOM 2217 C C . SER A 1 279 ? -9.016 -19 13.352 1 85.88 279 SER A C 1
ATOM 2219 O O . SER A 1 279 ? -9.812 -19.156 14.273 1 85.88 279 SER A O 1
ATOM 2221 N N . ALA A 1 280 ? -7.855 -19.484 13.359 1 86.06 280 ALA A N 1
ATOM 2222 C CA . ALA A 1 280 ? -7.387 -20.281 14.492 1 86.06 280 ALA A CA 1
ATOM 2223 C C . ALA A 1 280 ? -7.32 -19.438 15.766 1 86.06 280 ALA A C 1
ATOM 2225 O O . ALA A 1 280 ? -7.688 -19.906 16.844 1 86.06 280 ALA A O 1
ATOM 2226 N N . GLN A 1 281 ? -6.977 -18.25 15.625 1 85.56 281 GLN A N 1
ATOM 2227 C CA . GLN A 1 281 ? -6.863 -17.359 16.781 1 85.56 281 GLN A CA 1
ATOM 2228 C C . GLN A 1 281 ? -8.234 -16.875 17.234 1 85.56 281 GLN A C 1
ATOM 2230 O O . GLN A 1 281 ? -8.461 -16.672 18.438 1 85.56 281 GLN A O 1
ATOM 2235 N N . LEU A 1 282 ? -9.125 -16.719 16.281 1 82.75 282 LEU A N 1
ATOM 2236 C CA . LEU A 1 282 ? -10.477 -16.281 16.594 1 82.75 282 LEU A CA 1
ATOM 2237 C C . LEU A 1 282 ? -11.227 -17.344 17.391 1 82.75 282 LEU A C 1
ATOM 2239 O O . LEU A 1 282 ? -12.023 -17.016 18.266 1 82.75 282 LEU A O 1
ATOM 2243 N N . ARG A 1 283 ? -10.93 -18.578 17.109 1 79.06 283 ARG A N 1
ATOM 2244 C CA . ARG A 1 283 ? -11.594 -19.672 17.812 1 79.06 283 ARG A CA 1
ATOM 2245 C C . ARG A 1 283 ? -11.156 -19.734 19.266 1 79.06 283 ARG A C 1
ATOM 2247 O O . ARG A 1 283 ? -11.867 -20.281 20.109 1 79.06 283 ARG A O 1
ATOM 2254 N N . GLN A 1 284 ? -10.117 -19.078 19.547 1 78.75 284 GLN A N 1
ATOM 2255 C CA . GLN A 1 284 ? -9.609 -19.078 20.922 1 78.75 284 GLN A CA 1
ATOM 2256 C C . GLN A 1 284 ? -10.188 -17.906 21.719 1 78.75 284 GLN A C 1
ATOM 2258 O O . GLN A 1 284 ? -10.023 -17.828 22.938 1 78.75 284 GLN A O 1
ATOM 2263 N N . LEU A 1 285 ? -10.859 -17.047 20.984 1 76.19 285 LEU A N 1
ATOM 2264 C CA . LEU A 1 285 ? -11.438 -15.906 21.688 1 76.19 285 LEU A CA 1
ATOM 2265 C C . LEU A 1 285 ? -12.781 -16.281 22.312 1 76.19 285 LEU A C 1
ATOM 2267 O O . LEU A 1 285 ? -13.117 -15.805 23.406 1 76.19 285 LEU A O 1
ATOM 2271 N N . MET B 1 1 ? 46.781 5.613 7.895 1 55.06 1 MET B N 1
ATOM 2272 C CA . MET B 1 1 ? 45.719 5.359 6.941 1 55.06 1 MET B CA 1
ATOM 2273 C C . MET B 1 1 ? 44.75 6.543 6.871 1 55.06 1 MET B C 1
ATOM 2275 O O . MET B 1 1 ? 44.25 7.004 7.898 1 55.06 1 MET B O 1
ATOM 2279 N N . SER B 1 2 ? 44.625 7.191 5.762 1 66.19 2 SER B N 1
ATOM 2280 C CA . SER B 1 2 ? 43.938 8.469 5.629 1 66.19 2 SER B CA 1
ATOM 2281 C C . SER B 1 2 ? 42.469 8.344 5.977 1 66.19 2 SER B C 1
ATOM 2283 O O . SER B 1 2 ? 41.875 7.277 5.816 1 66.19 2 SER B O 1
ATOM 2285 N N . LYS B 1 3 ? 42 9.289 6.789 1 73.81 3 LYS B N 1
ATOM 2286 C CA . LYS B 1 3 ? 40.594 9.398 7.246 1 73.81 3 LYS B CA 1
ATOM 2287 C C . LYS B 1 3 ? 39.625 9.062 6.125 1 73.81 3 LYS B C 1
ATOM 2289 O O . LYS B 1 3 ? 38.594 8.445 6.359 1 73.81 3 LYS B O 1
ATOM 2294 N N . ARG B 1 4 ? 40 9.469 4.977 1 74.62 4 ARG B N 1
ATOM 2295 C CA . ARG B 1 4 ? 39.188 9.188 3.803 1 74.62 4 ARG B CA 1
ATOM 2296 C C . ARG B 1 4 ? 39.125 7.691 3.523 1 74.62 4 ARG B C 1
ATOM 2298 O O . ARG B 1 4 ? 38.062 7.164 3.162 1 74.62 4 ARG B O 1
ATOM 2305 N N . VAL B 1 5 ? 40.312 7.086 3.627 1 73 5 VAL B N 1
ATOM 2306 C CA . VAL B 1 5 ? 40.344 5.648 3.393 1 73 5 VAL B CA 1
ATOM 2307 C C . VAL B 1 5 ? 39.531 4.926 4.449 1 73 5 VAL B C 1
ATOM 2309 O O . VAL B 1 5 ? 38.781 3.979 4.141 1 73 5 VAL B O 1
ATOM 2312 N N . GLN B 1 6 ? 39.625 5.359 5.652 1 73 6 GLN B N 1
ATOM 2313 C CA . GLN B 1 6 ? 38.844 4.746 6.738 1 73 6 GLN B CA 1
ATOM 2314 C C . GLN B 1 6 ? 37.344 4.93 6.527 1 73 6 GLN B C 1
ATOM 2316 O O . GLN B 1 6 ? 36.562 4.004 6.766 1 73 6 GLN B O 1
ATOM 2321 N N . LYS B 1 7 ? 37.031 6.113 6.141 1 75.62 7 LYS B N 1
ATOM 2322 C CA . LYS B 1 7 ? 35.594 6.383 5.875 1 75.62 7 LYS B CA 1
ATOM 2323 C C . LYS B 1 7 ? 35.094 5.535 4.715 1 75.62 7 LYS B C 1
ATOM 2325 O O . LYS B 1 7 ? 33.969 5.012 4.77 1 75.62 7 LYS B O 1
ATOM 2330 N N . THR B 1 8 ? 35.844 5.438 3.646 1 75 8 THR B N 1
ATOM 2331 C CA . THR B 1 8 ? 35.469 4.633 2.498 1 75 8 THR B CA 1
ATOM 2332 C C . THR B 1 8 ? 35.344 3.16 2.885 1 75 8 THR B C 1
ATOM 2334 O O . THR B 1 8 ? 34.438 2.463 2.438 1 75 8 THR B O 1
ATOM 2337 N N . GLN B 1 9 ? 36.281 2.686 3.688 1 73.06 9 GLN B N 1
ATOM 2338 C CA . GLN B 1 9 ? 36.219 1.3 4.141 1 73.06 9 GLN B CA 1
ATOM 2339 C C . GLN B 1 9 ? 34.969 1.063 5.012 1 73.06 9 GLN B C 1
ATOM 2341 O O . GLN B 1 9 ? 34.344 0.017 4.914 1 73.06 9 GLN B O 1
ATOM 2346 N N . TYR B 1 10 ? 34.75 1.998 5.809 1 72.5 10 TYR B N 1
ATOM 2347 C CA . TYR B 1 10 ? 33.562 1.898 6.641 1 72.5 10 TYR B CA 1
ATOM 2348 C C . TYR B 1 10 ? 32.312 1.867 5.781 1 72.5 10 TYR B C 1
ATOM 2350 O O . TYR B 1 10 ? 31.406 1.052 6.016 1 72.5 10 TYR B O 1
ATOM 2358 N N . LEU B 1 11 ? 32.281 2.717 4.766 1 73.38 11 LEU B N 1
ATOM 2359 C CA . LEU B 1 11 ? 31.125 2.781 3.883 1 73.38 11 LEU B CA 1
ATOM 2360 C C . LEU B 1 11 ? 30.953 1.48 3.104 1 73.38 11 LEU B C 1
ATOM 2362 O O . LEU B 1 11 ? 29.828 1.007 2.906 1 73.38 11 LEU B O 1
ATOM 2366 N N . LEU B 1 12 ? 32 0.947 2.768 1 73.5 12 LEU B N 1
ATOM 2367 C CA . LEU B 1 12 ? 31.953 -0.312 2.033 1 73.5 12 LEU B CA 1
ATOM 2368 C C . LEU B 1 12 ? 31.469 -1.444 2.934 1 73.5 12 LEU B C 1
ATOM 2370 O O . LEU B 1 12 ? 30.688 -2.299 2.5 1 73.5 12 LEU B O 1
ATOM 2374 N N . ARG B 1 13 ? 31.938 -1.479 4.148 1 75.44 13 ARG B N 1
ATOM 2375 C CA . ARG B 1 13 ? 31.469 -2.482 5.105 1 75.44 13 ARG B CA 1
ATOM 2376 C C . ARG B 1 13 ? 29.984 -2.312 5.395 1 75.44 13 ARG B C 1
ATOM 2378 O O . ARG B 1 13 ? 29.266 -3.299 5.535 1 75.44 13 ARG B O 1
ATOM 2385 N N . LEU B 1 14 ? 29.625 -1.068 5.402 1 74.56 14 LEU B N 1
ATOM 2386 C CA . LEU B 1 14 ? 28.234 -0.77 5.676 1 74.56 14 LEU B CA 1
ATOM 2387 C C . LEU B 1 14 ? 27.344 -1.212 4.52 1 74.56 14 LEU B C 1
ATOM 2389 O O . LEU B 1 14 ? 26.266 -1.771 4.734 1 74.56 14 LEU B O 1
ATOM 2393 N N . LEU B 1 15 ? 27.844 -1.043 3.352 1 77.62 15 LEU B N 1
ATOM 2394 C CA . LEU B 1 15 ? 27.062 -1.396 2.168 1 77.62 15 LEU B CA 1
ATOM 2395 C C . LEU B 1 15 ? 26.984 -2.91 2.01 1 77.62 15 LEU B C 1
ATOM 2397 O O . LEU B 1 15 ? 26.047 -3.418 1.374 1 77.62 15 LEU B O 1
ATOM 2401 N N . ALA B 1 16 ? 27.906 -3.541 2.695 1 80.69 16 ALA B N 1
ATOM 2402 C CA . ALA B 1 16 ? 27.906 -5 2.602 1 80.69 16 ALA B CA 1
ATOM 2403 C C . ALA B 1 16 ? 27.156 -5.625 3.768 1 80.69 16 ALA B C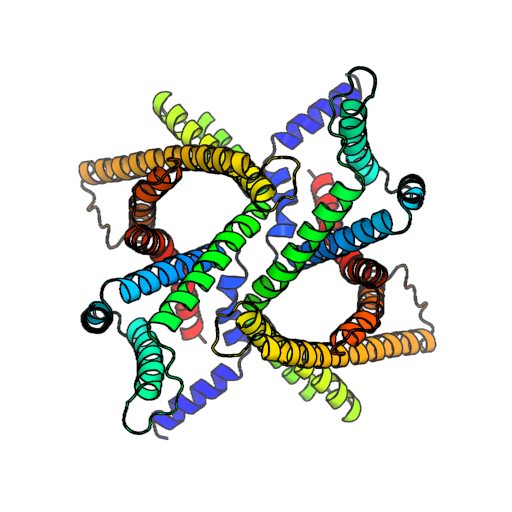 1
ATOM 2405 O O . ALA B 1 16 ? 26.984 -6.848 3.826 1 80.69 16 ALA B O 1
ATOM 2406 N N . ASN B 1 17 ? 26.672 -4.816 4.645 1 84.19 17 ASN B N 1
ATOM 2407 C CA . ASN B 1 17 ? 25.938 -5.293 5.816 1 84.19 17 ASN B CA 1
ATOM 2408 C C . ASN B 1 17 ? 24.438 -5.312 5.578 1 84.19 17 ASN B C 1
ATOM 2410 O O . ASN B 1 17 ? 23.828 -4.262 5.375 1 84.19 17 ASN B O 1
ATOM 2414 N N . PRO B 1 18 ? 23.875 -6.461 5.672 1 87.31 18 PRO B N 1
ATOM 2415 C CA . PRO B 1 18 ? 22.422 -6.566 5.449 1 87.31 18 PRO B CA 1
ATOM 2416 C C . PRO B 1 18 ? 21.609 -5.77 6.469 1 87.31 18 PRO B C 1
ATOM 2418 O O . PRO B 1 18 ? 20.5 -5.344 6.172 1 87.31 18 PRO B O 1
ATOM 2421 N N . LYS B 1 19 ? 22.156 -5.52 7.555 1 86.69 19 LYS B N 1
ATOM 2422 C CA . LYS B 1 19 ? 21.453 -4.789 8.602 1 86.69 19 LYS B CA 1
ATOM 2423 C C . LYS B 1 19 ? 21.156 -3.355 8.164 1 86.69 19 LYS B C 1
ATOM 2425 O O . LYS B 1 19 ? 20.172 -2.762 8.594 1 86.69 19 LYS B O 1
ATOM 2430 N N . LEU B 1 20 ? 22.031 -2.822 7.359 1 87.38 20 LEU B N 1
ATOM 2431 C CA . LEU B 1 20 ? 21.812 -1.48 6.832 1 87.38 20 LEU B CA 1
ATOM 2432 C C . LEU B 1 20 ? 20.516 -1.406 6.047 1 87.38 20 LEU B C 1
ATOM 2434 O O . LEU B 1 20 ? 19.688 -0.531 6.297 1 87.38 20 LEU B O 1
ATOM 2438 N N . TYR B 1 21 ? 20.375 -2.383 5.246 1 88.19 21 TYR B N 1
ATOM 2439 C CA . TYR B 1 21 ? 19.219 -2.371 4.359 1 88.19 21 TYR B CA 1
ATOM 2440 C C . TYR B 1 21 ? 17.938 -2.713 5.117 1 88.19 21 TYR B C 1
ATOM 2442 O O . TYR B 1 21 ? 16.875 -2.188 4.809 1 88.19 21 TYR B O 1
ATOM 2450 N N . ASN B 1 22 ? 18.062 -3.508 6.062 1 88.12 22 ASN B N 1
ATOM 2451 C CA . ASN B 1 22 ? 16.906 -3.787 6.914 1 88.12 22 ASN B CA 1
ATOM 2452 C C . ASN B 1 22 ? 16.453 -2.543 7.672 1 88.12 22 ASN B C 1
ATOM 2454 O O . ASN B 1 22 ? 15.258 -2.283 7.785 1 88.12 22 ASN B O 1
ATOM 2458 N N . LEU B 1 23 ? 17.438 -1.857 8.133 1 88.56 23 LEU B N 1
ATOM 2459 C CA . LEU B 1 23 ? 17.125 -0.631 8.859 1 88.56 23 LEU B CA 1
ATOM 2460 C C . LEU B 1 23 ? 16.516 0.414 7.93 1 88.56 23 LEU B C 1
ATOM 2462 O O . LEU B 1 23 ? 15.555 1.089 8.297 1 88.56 23 LEU B O 1
ATOM 2466 N N . LEU B 1 24 ? 17.031 0.46 6.746 1 87.69 24 LEU B N 1
ATOM 2467 C CA . LEU B 1 24 ? 16.531 1.418 5.77 1 87.69 24 LEU B CA 1
ATOM 2468 C C . LEU B 1 24 ? 15.109 1.053 5.336 1 87.69 24 LEU B C 1
ATOM 2470 O O . LEU B 1 24 ? 14.312 1.933 5.012 1 87.69 24 LEU B O 1
ATOM 2474 N N . GLY B 1 25 ? 14.781 -0.173 5.387 1 90.31 25 GLY B N 1
ATOM 2475 C CA . GLY B 1 25 ? 13.484 -0.651 4.941 1 90.31 25 GLY B CA 1
ATOM 2476 C C . GLY B 1 25 ? 12.438 -0.657 6.039 1 90.31 25 GLY B C 1
ATOM 2477 O O . GLY B 1 25 ? 11.234 -0.747 5.766 1 90.31 25 GLY B O 1
ATOM 2478 N N . SER B 1 26 ? 12.812 -0.49 7.23 1 89.38 26 SER B N 1
ATOM 2479 C CA . SER B 1 26 ? 11.938 -0.657 8.383 1 89.38 26 SER B CA 1
ATOM 2480 C C . SER B 1 26 ? 10.773 0.325 8.336 1 89.38 26 SER B C 1
ATOM 2482 O O . SER B 1 26 ? 9.633 -0.047 8.617 1 89.38 26 SER B O 1
ATOM 2484 N N . PRO B 1 27 ? 10.969 1.59 7.914 1 89.38 27 PRO B N 1
ATOM 2485 C CA . PRO B 1 27 ? 9.828 2.508 7.867 1 89.38 27 PRO B CA 1
ATOM 2486 C C . PRO B 1 27 ? 8.773 2.09 6.844 1 89.38 27 PRO B C 1
ATOM 2488 O O . PRO B 1 27 ? 7.602 2.443 6.984 1 89.38 27 PRO B O 1
ATOM 2491 N N . PHE B 1 28 ? 9.148 1.303 5.863 1 90.56 28 PHE B N 1
ATOM 2492 C CA . PHE B 1 28 ? 8.242 0.94 4.781 1 90.56 28 PHE B CA 1
ATOM 2493 C C . PHE B 1 28 ? 7.395 -0.268 5.168 1 90.56 28 PHE B C 1
ATOM 2495 O O . PHE B 1 28 ? 6.379 -0.555 4.523 1 90.56 28 PHE B O 1
ATOM 2502 N N . GLU B 1 29 ? 7.82 -0.907 6.207 1 89.44 29 GLU B N 1
ATOM 2503 C CA . GLU B 1 29 ? 7.098 -2.104 6.629 1 89.44 29 GLU B CA 1
ATOM 2504 C C . GLU B 1 29 ? 5.895 -1.745 7.496 1 89.44 29 GLU B C 1
ATOM 2506 O O . GLU B 1 29 ? 4.953 -2.529 7.613 1 89.44 29 GLU B O 1
ATOM 2511 N N . ASP B 1 30 ? 5.953 -0.608 8.07 1 90.06 30 ASP B N 1
ATOM 2512 C CA . ASP B 1 30 ? 4.84 -0.108 8.867 1 90.06 30 ASP B CA 1
ATOM 2513 C C . ASP B 1 30 ? 3.887 0.729 8.023 1 90.06 30 ASP B C 1
ATOM 2515 O O . ASP B 1 30 ? 4.27 1.777 7.496 1 90.06 30 ASP B O 1
ATOM 2519 N N . PRO B 1 31 ? 2.627 0.279 7.984 1 90.56 31 PRO B N 1
ATOM 2520 C CA . PRO B 1 31 ? 1.681 0.974 7.109 1 90.56 31 PRO B CA 1
ATOM 2521 C C . PRO B 1 31 ? 1.502 2.443 7.484 1 90.56 31 PRO B C 1
ATOM 2523 O O . PRO B 1 31 ? 1.323 3.291 6.605 1 90.56 31 PRO B O 1
ATOM 2526 N N . LEU B 1 32 ? 1.533 2.754 8.742 1 90.69 32 LEU B N 1
ATOM 2527 C CA . LEU B 1 32 ? 1.331 4.137 9.164 1 90.69 32 LEU B CA 1
ATOM 2528 C C . LEU B 1 32 ? 2.537 4.996 8.812 1 90.69 32 LEU B C 1
ATOM 2530 O O . LEU B 1 32 ? 2.383 6.133 8.359 1 90.69 32 LEU B O 1
ATOM 2534 N N . LYS B 1 33 ? 3.686 4.469 9.047 1 92.5 33 LYS B N 1
ATOM 2535 C CA . LYS B 1 33 ? 4.902 5.195 8.688 1 92.5 33 LYS B CA 1
ATOM 2536 C C . LYS B 1 33 ? 5.02 5.359 7.18 1 92.5 33 LYS B C 1
ATOM 2538 O O . LYS B 1 33 ? 5.434 6.414 6.695 1 92.5 33 LYS B O 1
ATOM 2543 N N . LEU B 1 34 ? 4.668 4.297 6.492 1 94.12 34 LEU B N 1
ATOM 2544 C CA . LEU B 1 34 ? 4.68 4.387 5.035 1 94.12 34 LEU B CA 1
ATOM 2545 C C . LEU B 1 34 ? 3.695 5.441 4.547 1 94.12 34 LEU B C 1
ATOM 2547 O O . LEU B 1 34 ? 4.004 6.203 3.627 1 94.12 34 LEU B O 1
ATOM 2551 N N . ASP B 1 35 ? 2.559 5.496 5.102 1 95.31 35 ASP B N 1
ATOM 2552 C CA . ASP B 1 35 ? 1.562 6.48 4.699 1 95.31 35 ASP B CA 1
ATOM 2553 C C . ASP B 1 35 ? 2.061 7.902 4.945 1 95.31 35 ASP B C 1
ATOM 2555 O O . ASP B 1 35 ? 1.798 8.805 4.148 1 95.31 35 ASP B O 1
ATOM 2559 N N . SER B 1 36 ? 2.689 8.133 6.098 1 94.69 36 SER B N 1
ATOM 2560 C CA . SER B 1 36 ? 3.238 9.453 6.387 1 94.69 36 SER B CA 1
ATOM 2561 C C . SER B 1 36 ? 4.273 9.859 5.344 1 94.69 36 SER B C 1
ATOM 2563 O O . SER B 1 36 ? 4.305 11.016 4.906 1 94.69 36 SER B O 1
ATOM 2565 N N . LEU B 1 37 ? 5.082 8.93 5.023 1 95 37 LEU B N 1
ATOM 2566 C CA . LEU B 1 37 ? 6.078 9.18 3.988 1 95 37 LEU B CA 1
ATOM 2567 C C . LEU B 1 37 ? 5.406 9.492 2.652 1 95 37 LEU B C 1
ATOM 2569 O O . LEU B 1 37 ? 5.77 10.461 1.979 1 95 37 LEU B O 1
ATOM 2573 N N . LEU B 1 38 ? 4.48 8.648 2.297 1 97.38 38 LEU B N 1
ATOM 2574 C CA . LEU B 1 38 ? 3.775 8.844 1.035 1 97.38 38 LEU B CA 1
ATOM 2575 C C . LEU B 1 38 ? 3.033 10.18 1.029 1 97.38 38 LEU B C 1
ATOM 2577 O O . LEU B 1 38 ? 2.982 10.859 0.003 1 97.38 38 LEU B O 1
ATOM 2581 N N . SER B 1 39 ? 2.482 10.516 2.166 1 97.75 39 SER B N 1
ATOM 2582 C CA . SER B 1 39 ? 1.798 11.797 2.297 1 97.75 39 SER B CA 1
ATOM 2583 C C . SER B 1 39 ? 2.758 12.961 2.072 1 97.75 39 SER B C 1
ATOM 2585 O O . SER B 1 39 ? 2.43 13.914 1.362 1 97.75 39 SER B O 1
ATOM 2587 N N . THR B 1 40 ? 3.867 12.844 2.623 1 96.75 40 THR B N 1
ATOM 2588 C CA . THR B 1 40 ? 4.871 13.891 2.479 1 96.75 40 THR B CA 1
ATOM 2589 C C . THR B 1 40 ? 5.32 14.016 1.026 1 96.75 40 THR B C 1
ATOM 2591 O O . THR B 1 40 ? 5.441 15.125 0.5 1 96.75 40 THR B O 1
ATOM 2594 N N . VAL B 1 41 ? 5.562 12.898 0.405 1 95.81 41 VAL B N 1
ATOM 2595 C CA . VAL B 1 41 ? 5.977 12.898 -0.994 1 95.81 41 VAL B CA 1
ATOM 2596 C C . VAL B 1 41 ? 4.844 13.43 -1.868 1 95.81 41 VAL B C 1
ATOM 2598 O O . VAL B 1 41 ? 5.078 14.219 -2.785 1 95.81 41 VAL B O 1
ATOM 2601 N N . CYS B 1 42 ? 3.67 13.062 -1.568 1 97.88 42 CYS B N 1
ATOM 2602 C CA . CYS B 1 42 ? 2.484 13.461 -2.318 1 97.88 42 CYS B CA 1
ATOM 2603 C C . CYS B 1 42 ? 2.307 14.977 -2.285 1 97.88 42 CYS B C 1
ATOM 2605 O O . CYS B 1 42 ? 2.35 15.633 -3.326 1 97.88 42 CYS B O 1
ATOM 2607 N N . TYR B 1 43 ? 2.221 15.523 -1.142 1 97.75 43 TYR B N 1
ATOM 2608 C CA . TYR B 1 43 ? 1.929 16.938 -0.993 1 97.75 43 TYR B CA 1
ATOM 2609 C C . TYR B 1 43 ? 3.168 17.781 -1.271 1 97.75 43 TYR B C 1
ATOM 2611 O O . TYR B 1 43 ? 3.064 18.906 -1.784 1 97.75 43 TYR B O 1
ATOM 2619 N N . GLY B 1 44 ? 4.289 17.203 -0.901 1 96.31 44 GLY B N 1
ATOM 2620 C CA . GLY B 1 44 ? 5.512 17.891 -1.286 1 96.31 44 GLY B CA 1
ATOM 2621 C C . GLY B 1 44 ? 5.656 18.062 -2.787 1 96.31 44 GLY B C 1
ATOM 2622 O O . GLY B 1 44 ? 6.043 19.125 -3.264 1 96.31 44 GLY B O 1
ATOM 2623 N N . SER B 1 45 ? 5.375 17.016 -3.516 1 96.06 45 SER B N 1
ATOM 2624 C CA . SER B 1 45 ? 5.422 17.062 -4.973 1 96.06 45 SER B CA 1
ATOM 2625 C C . SER B 1 45 ? 4.418 18.078 -5.52 1 96.06 45 SER B C 1
ATOM 2627 O O . SER B 1 45 ? 4.719 18.812 -6.461 1 96.06 45 SER B O 1
ATOM 2629 N N . LEU B 1 46 ? 3.283 18.125 -4.941 1 96.81 46 LEU B N 1
ATOM 2630 C CA . LEU B 1 46 ? 2.277 19.109 -5.344 1 96.81 46 LEU B CA 1
ATOM 2631 C C . LEU B 1 46 ? 2.764 20.531 -5.09 1 96.81 46 LEU B C 1
ATOM 2633 O O . LEU B 1 46 ? 2.611 21.406 -5.945 1 96.81 46 LEU B O 1
ATOM 2637 N N . PHE B 1 47 ? 3.309 20.734 -3.941 1 95.06 47 PHE B N 1
ATOM 2638 C CA . PHE B 1 47 ? 3.787 22.062 -3.553 1 95.06 47 PHE B CA 1
ATOM 2639 C C . PHE B 1 47 ? 4.852 22.562 -4.523 1 95.06 47 PHE B C 1
ATOM 2641 O O . PHE B 1 47 ? 4.762 23.672 -5.031 1 95.06 47 PHE B O 1
ATOM 2648 N N . ILE B 1 48 ? 5.805 21.703 -4.801 1 91.12 48 ILE B N 1
ATOM 2649 C CA . ILE B 1 48 ? 6.902 22.062 -5.688 1 91.12 48 ILE B CA 1
ATOM 2650 C C . ILE B 1 48 ? 6.371 22.281 -7.105 1 91.12 48 ILE B C 1
ATOM 2652 O O . ILE B 1 48 ? 6.785 23.203 -7.801 1 91.12 48 ILE B O 1
ATOM 2656 N N . SER B 1 49 ? 5.484 21.406 -7.52 1 92.56 49 SER B N 1
ATOM 2657 C CA . SER B 1 49 ? 4.879 21.547 -8.836 1 92.56 49 SER B CA 1
ATOM 2658 C C . SER B 1 49 ? 4.219 22.906 -9.008 1 92.56 49 SER B C 1
ATOM 2660 O O . SER B 1 49 ? 4.449 23.609 -10 1 92.56 49 SER B O 1
ATOM 2662 N N . GLU B 1 50 ? 3.457 23.312 -8.008 1 92 50 GLU B N 1
ATOM 2663 C CA . GLU B 1 50 ? 2.721 24.578 -8.078 1 92 50 GLU B CA 1
ATOM 2664 C C . GLU B 1 50 ? 3.656 25.781 -7.93 1 92 50 GLU B C 1
ATOM 2666 O O . GLU B 1 50 ? 3.42 26.828 -8.523 1 92 50 GLU B O 1
ATOM 2671 N N . LEU B 1 51 ? 4.648 25.609 -7.172 1 87.44 51 LEU B N 1
ATOM 2672 C CA . LEU B 1 51 ? 5.648 26.656 -7.043 1 87.44 51 LEU B CA 1
ATOM 2673 C C . LEU B 1 51 ? 6.328 26.938 -8.383 1 87.44 51 LEU B C 1
ATOM 2675 O O . LEU B 1 51 ? 6.551 28.078 -8.75 1 87.44 51 LEU B O 1
ATOM 2679 N N . ILE B 1 52 ? 6.66 25.859 -9.07 1 84.38 52 ILE B N 1
ATOM 2680 C CA . ILE B 1 52 ? 7.312 25.984 -10.375 1 84.38 52 ILE B CA 1
ATOM 2681 C C . ILE B 1 52 ? 6.375 26.672 -11.359 1 84.38 52 ILE B C 1
ATOM 2683 O O . ILE B 1 52 ? 6.805 27.531 -12.133 1 84.38 52 ILE B O 1
ATOM 2687 N N . LYS B 1 53 ? 5.176 26.344 -11.336 1 84.5 53 LYS B N 1
ATOM 2688 C CA . LYS B 1 53 ? 4.191 26.906 -12.25 1 84.5 53 LYS B CA 1
ATOM 2689 C C . LYS B 1 53 ? 4.012 28.406 -12 1 84.5 53 LYS B C 1
ATOM 2691 O O . LYS B 1 53 ? 3.865 29.188 -12.938 1 84.5 53 LYS B O 1
ATOM 2696 N N . ARG B 1 54 ? 4.004 28.828 -10.719 1 80 54 ARG B N 1
ATOM 2697 C CA . ARG B 1 54 ? 3.693 30.203 -10.367 1 80 54 ARG B CA 1
ATOM 2698 C C . ARG B 1 54 ? 4.941 31.078 -10.414 1 80 54 ARG B C 1
ATOM 2700 O O . ARG B 1 54 ? 4.871 32.25 -10.789 1 80 54 ARG B O 1
ATOM 2707 N N . ARG B 1 55 ? 5.984 30.688 -9.797 1 68.69 55 ARG B N 1
ATOM 2708 C CA . ARG B 1 55 ? 7.152 31.562 -9.719 1 68.69 55 ARG B CA 1
ATOM 2709 C C . ARG B 1 55 ? 8.43 30.797 -10.062 1 68.69 55 ARG B C 1
ATOM 2711 O O . ARG B 1 55 ? 9.133 30.328 -9.172 1 68.69 55 ARG B O 1
ATOM 2718 N N . PRO B 1 56 ? 8.625 30.547 -11.375 1 59.03 56 PRO B N 1
ATOM 2719 C CA . PRO B 1 56 ? 9.891 29.859 -11.664 1 59.03 56 PRO B CA 1
ATOM 2720 C C . PRO B 1 56 ? 11.086 30.5 -10.961 1 59.03 56 PRO B C 1
ATOM 2722 O O . PRO B 1 56 ? 12.031 29.797 -10.594 1 59.03 56 PRO B O 1
ATOM 2725 N N . GLU B 1 57 ? 10.945 31.781 -10.625 1 58.34 57 GLU B N 1
ATOM 2726 C CA . GLU B 1 57 ? 12.008 32.5 -9.922 1 58.34 57 GLU B CA 1
ATOM 2727 C C . GLU B 1 57 ? 12.094 32.062 -8.461 1 58.34 57 GLU B C 1
ATOM 2729 O O . GLU B 1 57 ? 13.18 32.062 -7.875 1 58.34 57 GLU B O 1
ATOM 2734 N N . LEU B 1 58 ? 10.977 31.781 -7.812 1 56.16 58 LEU B N 1
ATOM 2735 C CA . LEU B 1 58 ? 10.906 31.406 -6.406 1 56.16 58 LEU B CA 1
ATOM 2736 C C . LEU B 1 58 ? 11.594 30.062 -6.18 1 56.16 58 LEU B C 1
ATOM 2738 O O . LEU B 1 58 ? 12.133 29.812 -5.098 1 56.16 58 LEU B O 1
ATOM 2742 N N . VAL B 1 59 ? 11.523 29.281 -7.254 1 55.22 59 VAL B N 1
ATOM 2743 C CA . VAL B 1 59 ? 12.273 28.047 -7.156 1 55.22 59 VAL B CA 1
ATOM 2744 C C . VAL B 1 59 ? 13.734 28.344 -6.836 1 55.22 59 VAL B C 1
ATOM 2746 O O . VAL B 1 59 ? 14.375 27.609 -6.074 1 55.22 59 VAL B O 1
ATOM 2749 N N . GLN B 1 60 ? 14.109 29.516 -7.406 1 52.78 60 GLN B N 1
ATOM 2750 C CA . GLN B 1 60 ? 15.477 29.953 -7.137 1 52.78 60 GLN B CA 1
ATOM 2751 C C . GLN B 1 60 ? 15.641 30.391 -5.688 1 52.78 60 GLN B C 1
ATOM 2753 O O . GLN B 1 60 ? 16.656 30.094 -5.051 1 52.78 60 GLN B O 1
ATOM 2758 N N . ILE B 1 61 ? 14.703 31.062 -5.09 1 50.31 61 ILE B N 1
ATOM 2759 C CA . ILE B 1 61 ? 14.758 31.578 -3.73 1 50.31 61 ILE B CA 1
ATOM 2760 C C . ILE B 1 61 ? 14.602 30.438 -2.732 1 50.31 61 ILE B C 1
ATOM 2762 O O . ILE B 1 61 ? 15.336 30.375 -1.741 1 50.31 61 ILE B O 1
ATOM 2766 N N . LEU B 1 62 ? 13.656 29.609 -2.838 1 51.31 62 LEU B N 1
ATOM 2767 C CA . LEU B 1 62 ? 13.469 28.484 -1.933 1 51.31 62 LEU B CA 1
ATOM 2768 C C . LEU B 1 62 ? 14.727 27.609 -1.874 1 51.31 62 LEU B C 1
ATOM 2770 O O . LEU B 1 62 ? 15.086 27.109 -0.808 1 51.31 62 LEU B O 1
ATOM 2774 N N . SER B 1 63 ? 15.383 27.578 -3.002 1 49.53 63 SER B N 1
ATOM 2775 C CA . SER B 1 63 ? 16.703 26.953 -3.012 1 49.53 63 SER B CA 1
ATOM 2776 C C . SER B 1 63 ? 17.688 27.719 -2.115 1 49.53 63 SER B C 1
ATOM 2778 O O . SER B 1 63 ? 18.469 27.094 -1.399 1 49.53 63 SER B O 1
ATOM 2780 N N . ASN B 1 64 ? 17.531 28.984 -2.021 1 48.12 64 ASN B N 1
ATOM 2781 C CA . ASN B 1 64 ? 18.375 29.828 -1.18 1 48.12 64 ASN B CA 1
ATOM 2782 C C . ASN B 1 64 ? 17.984 29.719 0.292 1 48.12 64 ASN B C 1
ATOM 2784 O O . ASN B 1 64 ? 18.859 29.656 1.165 1 48.12 64 ASN B O 1
ATOM 2788 N N . LEU B 1 65 ? 16.812 29.734 0.662 1 44.09 65 LEU B N 1
ATOM 2789 C CA . LEU B 1 65 ? 16.312 29.672 2.031 1 44.09 65 LEU B CA 1
ATOM 2790 C C . LEU B 1 65 ? 16.625 28.312 2.656 1 44.09 65 LEU B C 1
ATOM 2792 O O . LEU B 1 65 ? 17.016 28.234 3.824 1 44.09 65 LEU B O 1
ATOM 2796 N N . ALA B 1 66 ? 16.281 27.297 1.996 1 43.91 66 ALA B N 1
ATOM 2797 C CA . ALA B 1 66 ? 16.719 25.984 2.496 1 43.91 66 ALA B CA 1
ATOM 2798 C C . ALA B 1 66 ? 18.203 26 2.85 1 43.91 66 ALA B C 1
ATOM 2800 O O . ALA B 1 66 ? 18.609 25.391 3.836 1 43.91 66 ALA B O 1
ATOM 2801 N N . GLU B 1 67 ? 18.969 26.719 2.086 1 46.59 67 GLU B N 1
ATOM 2802 C CA . GLU B 1 67 ? 20.375 26.922 2.379 1 46.59 67 GLU B CA 1
ATOM 2803 C C . GLU B 1 67 ? 20.578 27.609 3.727 1 46.59 67 GLU B C 1
ATOM 2805 O O . GLU B 1 67 ? 21.5 27.281 4.473 1 46.59 67 GLU B O 1
ATOM 2810 N N . LYS B 1 68 ? 19.797 28.609 4.012 1 44.19 68 LYS B N 1
ATOM 2811 C CA . LYS B 1 68 ? 19.953 29.391 5.234 1 44.19 68 LYS B CA 1
ATOM 2812 C C . LYS B 1 68 ? 19.422 28.625 6.441 1 44.19 68 LYS B C 1
ATOM 2814 O O . LYS B 1 68 ? 19.953 28.734 7.547 1 44.19 68 LYS B O 1
ATOM 2819 N N . LEU B 1 69 ? 18.234 28.078 6.391 1 41.44 69 LEU B N 1
ATOM 2820 C CA . LEU B 1 69 ? 17.656 27.438 7.574 1 41.44 69 LEU B CA 1
ATOM 2821 C C . LEU B 1 69 ? 18.453 26.203 7.961 1 41.44 69 LEU B C 1
ATOM 2823 O O . LEU B 1 69 ? 18.078 25.484 8.898 1 41.44 69 LEU B O 1
ATOM 2827 N N . LYS B 1 70 ? 19.797 26.062 8.078 1 40.5 70 LYS B N 1
ATOM 2828 C CA . LYS B 1 70 ? 20.781 25.109 8.586 1 40.5 70 LYS B CA 1
ATOM 2829 C C . LYS B 1 70 ? 20.25 23.688 8.531 1 40.5 70 LYS B C 1
ATOM 2831 O O . LYS B 1 70 ? 20.672 22.828 9.312 1 40.5 70 LYS B O 1
ATOM 2836 N N . MET B 1 71 ? 19.109 23.328 8.086 1 37.88 71 MET B N 1
ATOM 2837 C CA . MET B 1 71 ? 18.828 21.906 7.902 1 37.88 71 MET B CA 1
ATOM 2838 C C . MET B 1 71 ? 19.828 21.25 6.961 1 37.88 71 MET B C 1
ATOM 2840 O O . MET B 1 71 ? 19.562 21.109 5.766 1 37.88 71 MET B O 1
ATOM 2844 N N . GLN B 1 72 ? 21.078 21.141 7.176 1 42.81 72 GLN B N 1
ATOM 2845 C CA . GLN B 1 72 ? 22.297 20.766 6.473 1 42.81 72 GLN B CA 1
ATOM 2846 C C . GLN B 1 72 ? 22.125 19.422 5.758 1 42.81 72 GLN B C 1
ATOM 2848 O O . GLN B 1 72 ? 22.531 19.281 4.605 1 42.81 72 GLN B O 1
ATOM 2853 N N . GLY B 1 73 ? 21.719 18.391 6.406 1 41.34 73 GLY B N 1
ATOM 2854 C CA . GLY B 1 73 ? 21.625 17.031 5.906 1 41.34 73 GLY B CA 1
ATOM 2855 C C . GLY B 1 73 ? 20.516 16.859 4.875 1 41.34 73 GLY B C 1
ATOM 2856 O O . GLY B 1 73 ? 20.734 16.219 3.836 1 41.34 73 GLY B O 1
ATOM 2857 N N . LEU B 1 74 ? 19.359 17.25 5.09 1 40.09 74 LEU B N 1
ATOM 2858 C CA . LEU B 1 74 ? 18.312 17.203 4.07 1 40.09 74 LEU B CA 1
ATOM 2859 C C . LEU B 1 74 ? 18.625 18.172 2.934 1 40.09 74 LEU B C 1
ATOM 2861 O O . LEU B 1 74 ? 18.406 17.859 1.762 1 40.09 74 LEU B O 1
ATOM 2865 N N . ILE B 1 75 ? 19.297 19.281 3.104 1 42.03 75 ILE B N 1
ATOM 2866 C CA . ILE B 1 75 ? 19.766 20.25 2.115 1 42.03 75 ILE B CA 1
ATOM 2867 C C . ILE B 1 75 ? 20.938 19.656 1.331 1 42.03 75 ILE B C 1
ATOM 2869 O O . ILE B 1 75 ? 21 19.797 0.108 1 42.03 75 ILE B O 1
ATOM 2873 N N . SER B 1 76 ? 21.859 19.031 2.02 1 45.72 76 SER B N 1
ATOM 2874 C CA . SER B 1 76 ? 22.906 18.312 1.306 1 45.72 76 SER B CA 1
ATOM 2875 C C . SER B 1 76 ? 22.328 17.219 0.41 1 45.72 76 SER B C 1
ATOM 2877 O O . SER B 1 76 ? 22.766 17.047 -0.727 1 45.72 76 SER B O 1
ATOM 2879 N N . LEU B 1 77 ? 21.375 16.531 0.779 1 40.81 77 LEU B N 1
ATOM 2880 C CA . LEU B 1 77 ? 20.688 15.539 -0.029 1 40.81 77 LEU B CA 1
ATOM 2881 C C . LEU B 1 77 ? 19.844 16.203 -1.112 1 40.81 77 LEU B C 1
ATOM 2883 O O . LEU B 1 77 ? 19.875 15.781 -2.273 1 40.81 77 LEU B O 1
ATOM 2887 N N . ILE B 1 78 ? 19.109 17.219 -0.836 1 42.56 78 ILE B N 1
ATOM 2888 C CA . ILE B 1 78 ? 18.375 17.969 -1.849 1 42.56 78 ILE B CA 1
ATOM 2889 C C . ILE B 1 78 ? 19.344 18.75 -2.723 1 42.56 78 ILE B C 1
ATOM 2891 O O . ILE B 1 78 ? 19.203 18.781 -3.947 1 42.56 78 ILE B O 1
ATOM 2895 N N . LYS B 1 79 ? 20.391 19.453 -2.186 1 46.16 79 LYS B N 1
ATOM 2896 C CA . LYS B 1 79 ? 21.438 20.109 -2.971 1 46.16 79 LYS B CA 1
ATOM 2897 C C . LYS B 1 79 ? 22.172 19.125 -3.867 1 46.16 79 LYS B C 1
ATOM 2899 O O . LYS B 1 79 ? 22.453 19.422 -5.031 1 46.16 79 LYS B O 1
ATOM 2904 N N . THR B 1 80 ? 22.547 18.016 -3.377 1 49.06 80 THR B N 1
ATOM 2905 C CA . THR B 1 80 ? 23.141 16.969 -4.203 1 49.06 80 THR B CA 1
ATOM 2906 C C . THR B 1 80 ? 22.141 16.5 -5.273 1 49.06 80 THR B C 1
ATOM 2908 O O . THR B 1 80 ? 22.531 16.297 -6.426 1 49.06 80 THR B O 1
ATOM 2911 N N . LEU B 1 81 ? 20.984 16.484 -4.938 1 43 81 LEU B N 1
ATOM 2912 C CA . LEU B 1 81 ? 19.938 16.156 -5.914 1 43 81 LEU B CA 1
ATOM 2913 C C . LEU B 1 81 ? 19.688 17.328 -6.852 1 43 81 LEU B C 1
ATOM 2915 O O . LEU B 1 81 ? 19.562 17.141 -8.062 1 43 81 LEU B O 1
ATOM 2919 N N . ILE B 1 82 ? 19.625 18.547 -6.355 1 42.97 82 ILE B N 1
ATOM 2920 C CA . ILE B 1 82 ? 19.5 19.734 -7.191 1 42.97 82 ILE B CA 1
ATOM 2921 C C . ILE B 1 82 ? 20.812 19.969 -7.941 1 42.97 82 ILE B C 1
ATOM 2923 O O . ILE B 1 82 ? 20.812 20.281 -9.133 1 42.97 82 ILE B O 1
ATOM 2927 N N . GLN B 1 83 ? 21.984 19.938 -7.32 1 46.97 83 GLN B N 1
ATOM 2928 C CA . GLN B 1 83 ? 23.266 20.031 -8.016 1 46.97 83 GLN B CA 1
ATOM 2929 C C . GLN B 1 83 ? 23.391 18.953 -9.078 1 46.97 83 GLN B C 1
ATOM 2931 O O . GLN B 1 83 ? 23.906 19.203 -10.172 1 46.97 83 GLN B O 1
ATOM 2936 N N . LYS B 1 84 ? 23.016 17.766 -8.781 1 44.06 84 LYS B N 1
ATOM 2937 C CA . LYS B 1 84 ? 22.953 16.719 -9.797 1 44.06 84 LYS B CA 1
ATOM 2938 C C . LYS B 1 84 ? 21.922 17.047 -10.867 1 44.06 84 LYS B C 1
ATOM 2940 O O . LYS B 1 84 ? 22.156 16.844 -12.055 1 44.06 84 LYS B O 1
ATOM 2945 N N . ILE B 1 85 ? 20.859 17.625 -10.391 1 40.94 85 ILE B N 1
ATOM 2946 C CA . ILE B 1 85 ? 19.891 18.125 -11.359 1 40.94 85 ILE B CA 1
ATOM 2947 C C . ILE B 1 85 ? 20.438 19.391 -12.023 1 40.94 85 ILE B C 1
ATOM 2949 O O . ILE B 1 85 ? 20.344 19.562 -13.242 1 40.94 85 ILE B O 1
ATOM 2953 N N . GLN B 1 86 ? 20.953 20.422 -11.344 1 42.5 86 GLN B N 1
ATOM 2954 C CA . GLN B 1 86 ? 21.531 21.641 -11.906 1 42.5 86 GLN B CA 1
ATOM 2955 C C . GLN B 1 86 ? 22.812 21.328 -12.688 1 42.5 86 GLN B C 1
ATOM 2957 O O . GLN B 1 86 ? 23.062 21.922 -13.734 1 42.5 86 GLN B O 1
ATOM 2962 N N . ARG B 1 87 ? 23.766 20.703 -12.117 1 43.44 87 ARG B N 1
ATOM 2963 C CA . ARG B 1 87 ? 24.891 20.234 -12.93 1 43.44 87 ARG B CA 1
ATOM 2964 C C . ARG B 1 87 ? 24.406 19.453 -14.148 1 43.44 87 ARG B C 1
ATOM 2966 O O . ARG B 1 87 ? 25.047 19.484 -15.195 1 43.44 87 ARG B O 1
ATOM 2973 N N . ALA B 1 88 ? 23.406 18.703 -13.891 1 38.28 88 ALA B N 1
ATOM 2974 C CA . ALA B 1 88 ? 22.766 18.078 -15.047 1 38.28 88 ALA B CA 1
ATOM 2975 C C . ALA B 1 88 ? 22.125 19.125 -15.945 1 38.28 88 ALA B C 1
ATOM 2977 O O . ALA B 1 88 ? 22 18.922 -17.156 1 38.28 88 ALA B O 1
ATOM 2978 N N . VAL B 1 89 ? 21.688 20.312 -15.281 1 36.09 89 VAL B N 1
ATOM 2979 C CA . VAL B 1 89 ? 21.156 21.406 -16.078 1 36.09 89 VAL B CA 1
ATOM 2980 C C . VAL B 1 89 ? 22.25 22.438 -16.344 1 36.09 89 VAL B C 1
ATOM 2982 O O . VAL B 1 89 ? 21.969 23.516 -16.875 1 36.09 89 VAL B O 1
ATOM 2985 N N . ASP B 1 90 ? 23.406 22.484 -15.883 1 35.81 90 ASP B N 1
ATOM 2986 C CA . ASP B 1 90 ? 24.406 23.453 -16.312 1 35.81 90 ASP B CA 1
ATOM 2987 C C . ASP B 1 90 ? 24.391 23.641 -17.828 1 35.81 90 ASP B C 1
ATOM 2989 O O . ASP B 1 90 ? 24.328 22.656 -18.562 1 35.81 90 ASP B O 1
ATOM 2993 N N . PRO B 1 91 ? 24.297 24.828 -18.281 1 35.88 91 PRO B N 1
ATOM 2994 C CA . PRO B 1 91 ? 24.25 25.234 -19.688 1 35.88 91 PRO B CA 1
ATOM 2995 C C . PRO B 1 91 ? 25.438 24.703 -20.5 1 35.88 91 PRO B C 1
ATOM 2997 O O . PRO B 1 91 ? 25.406 24.734 -21.719 1 35.88 91 PRO B O 1
ATOM 3000 N N . LYS B 1 92 ? 26.75 25.062 -20 1 36.62 92 LYS B N 1
ATOM 3001 C CA . LYS B 1 92 ? 27.75 24.812 -21.031 1 36.62 92 LYS B CA 1
ATOM 3002 C C . LYS B 1 92 ? 27.719 23.359 -21.484 1 36.62 92 LYS B C 1
ATOM 3004 O O . LYS B 1 92 ? 28.031 23.062 -22.641 1 36.62 92 LYS B O 1
ATOM 3009 N N . HIS B 1 93 ? 28.141 22.328 -20.781 1 33.34 93 HIS B N 1
ATOM 3010 C CA . HIS B 1 93 ? 28 20.984 -21.328 1 33.34 93 HIS B CA 1
ATOM 3011 C C . HIS B 1 93 ? 26.547 20.516 -21.25 1 33.34 93 HIS B C 1
ATOM 3013 O O . HIS B 1 93 ? 26.094 20.078 -20.188 1 33.34 93 HIS B O 1
ATOM 3019 N N . ARG B 1 94 ? 25.562 21.109 -21.922 1 31.38 94 ARG B N 1
ATOM 3020 C CA . ARG B 1 94 ? 24.156 20.938 -22.281 1 31.38 94 ARG B CA 1
ATOM 3021 C C . ARG B 1 94 ? 23.797 19.453 -22.375 1 31.38 94 ARG B C 1
ATOM 3023 O O . ARG B 1 94 ? 24.031 18.828 -23.422 1 31.38 94 ARG B O 1
ATOM 3030 N N . PHE B 1 95 ? 24.25 18.531 -21.734 1 30.19 95 PHE B N 1
ATOM 3031 C CA . PHE B 1 95 ? 23.484 17.312 -21.969 1 30.19 95 PHE B CA 1
ATOM 3032 C C . PHE B 1 95 ? 21.984 17.625 -22.031 1 30.19 95 PHE B C 1
ATOM 3034 O O . PHE B 1 95 ? 21.469 18.406 -21.219 1 30.19 95 PHE B O 1
ATOM 3041 N N . SER B 1 96 ? 21.25 17.641 -23.094 1 33.53 96 SER B N 1
ATOM 3042 C CA . SER B 1 96 ? 19.891 17.766 -23.609 1 33.53 96 SER B CA 1
ATOM 3043 C C . SER B 1 96 ? 18.859 17.312 -22.594 1 33.53 96 SER B C 1
ATOM 3045 O O . SER B 1 96 ? 17.828 16.734 -22.953 1 33.53 96 SER B O 1
ATOM 3047 N N . ILE B 1 97 ? 19.062 16.891 -21.422 1 37.97 97 ILE B N 1
ATOM 3048 C CA . ILE B 1 97 ? 17.844 16.547 -20.688 1 37.97 97 ILE B CA 1
ATOM 3049 C C . ILE B 1 97 ? 17.016 17.797 -20.438 1 37.97 97 ILE B C 1
ATOM 3051 O O . ILE B 1 97 ? 17.25 18.516 -19.453 1 37.97 97 ILE B O 1
ATOM 3055 N N . ASN B 1 98 ? 16.891 18.875 -21.219 1 43.19 98 ASN B N 1
ATOM 3056 C CA . ASN B 1 98 ? 15.945 19.984 -21.203 1 43.19 98 ASN B CA 1
ATOM 3057 C C . ASN B 1 98 ? 14.602 19.578 -20.594 1 43.19 98 ASN B C 1
ATOM 3059 O O . ASN B 1 98 ? 13.648 19.312 -21.328 1 43.19 98 ASN B O 1
ATOM 3063 N N . VAL B 1 99 ? 14.586 18.812 -19.609 1 53.03 99 VAL B N 1
ATOM 3064 C CA . VAL B 1 99 ? 13.227 18.688 -19.094 1 53.03 99 VAL B CA 1
ATOM 3065 C C . VAL B 1 99 ? 12.688 20.062 -18.719 1 53.03 99 VAL B C 1
ATOM 3067 O O . VAL B 1 99 ? 13.25 20.75 -17.859 1 53.03 99 VAL B O 1
ATOM 3070 N N . SER B 1 100 ? 11.93 20.844 -19.547 1 69.69 100 SER B N 1
ATOM 3071 C CA . SER B 1 100 ? 11.258 22.109 -19.281 1 69.69 100 SER B CA 1
ATOM 3072 C C . SER B 1 100 ? 10.602 22.094 -17.906 1 69.69 100 SER B C 1
ATOM 3074 O O . SER B 1 100 ? 10.211 21.047 -17.406 1 69.69 100 SER B O 1
ATOM 3076 N N . LEU B 1 101 ? 11.047 23.125 -17.062 1 76.69 101 LEU B N 1
ATOM 3077 C CA . LEU B 1 101 ? 10.391 23.312 -15.773 1 76.69 101 LEU B CA 1
ATOM 3078 C C . LEU B 1 101 ? 8.922 22.938 -15.844 1 76.69 101 LEU B C 1
ATOM 3080 O O . LEU B 1 101 ? 8.367 22.391 -14.883 1 76.69 101 LEU B O 1
ATOM 3084 N N . ASP B 1 102 ? 8.484 23.078 -17 1 80.56 102 ASP B N 1
ATOM 3085 C CA . ASP B 1 102 ? 7.082 22.719 -17.203 1 80.56 102 ASP B CA 1
ATOM 3086 C C . ASP B 1 102 ? 6.887 21.203 -17.188 1 80.56 102 ASP B C 1
ATOM 3088 O O . ASP B 1 102 ? 5.902 20.719 -16.625 1 80.56 102 ASP B O 1
ATOM 3092 N N . SER B 1 103 ? 7.875 20.609 -17.766 1 84.31 103 SER B N 1
ATOM 3093 C CA . SER B 1 103 ? 7.801 19.156 -17.766 1 84.31 103 SER B CA 1
ATOM 3094 C C . SER B 1 103 ? 7.953 18.578 -16.359 1 84.31 103 SER B C 1
ATOM 3096 O O . SER B 1 103 ? 7.234 17.656 -15.984 1 84.31 103 SER B O 1
ATOM 3098 N N . LEU B 1 104 ? 8.852 19.141 -15.617 1 85 104 LEU B N 1
ATOM 3099 C CA . LEU B 1 104 ? 9.055 18.703 -14.242 1 85 104 LEU B CA 1
ATOM 3100 C C . LEU B 1 104 ? 7.797 18.938 -13.414 1 85 104 LEU B C 1
ATOM 3102 O O . LEU B 1 104 ? 7.395 18.078 -12.625 1 85 104 LEU B O 1
ATOM 3106 N N . SER B 1 105 ? 7.227 20.141 -13.547 1 90 105 SER B N 1
ATOM 3107 C CA . SER B 1 105 ? 5.996 20.469 -12.836 1 90 105 SER B CA 1
ATOM 3108 C C . SER B 1 105 ? 4.895 19.453 -13.133 1 90 105 SER B C 1
ATOM 3110 O O . SER B 1 105 ? 4.207 18.984 -12.227 1 90 105 SER B O 1
ATOM 3112 N N . THR B 1 106 ? 4.805 19.094 -14.359 1 91.75 106 THR B N 1
ATOM 3113 C CA . THR B 1 106 ? 3.777 18.141 -14.773 1 91.75 106 THR B CA 1
ATOM 3114 C C . THR B 1 106 ? 4.043 16.766 -14.18 1 91.75 106 THR B C 1
ATOM 3116 O O . THR B 1 106 ? 3.121 16.094 -13.703 1 91.75 106 THR B O 1
ATOM 3119 N N . LYS B 1 107 ? 5.266 16.391 -14.242 1 91.88 107 LYS B N 1
ATOM 3120 C CA . LYS B 1 107 ? 5.633 15.078 -13.695 1 91.88 107 LYS B CA 1
ATOM 3121 C C . LYS B 1 107 ? 5.379 15.023 -12.195 1 91.88 107 LYS B C 1
ATOM 3123 O O . LYS B 1 107 ? 4.859 14.023 -11.688 1 91.88 107 LYS B O 1
ATOM 3128 N N . LEU B 1 108 ? 5.707 16.078 -11.516 1 93.94 108 LEU B N 1
ATOM 3129 C CA . LEU B 1 108 ? 5.484 16.141 -10.07 1 93.94 108 LEU B CA 1
ATOM 3130 C C . LEU B 1 108 ? 3.992 16.094 -9.75 1 93.94 108 LEU B C 1
ATOM 3132 O O . LEU B 1 108 ? 3.582 15.469 -8.773 1 93.94 108 LEU B O 1
ATOM 3136 N N . ARG B 1 109 ? 3.25 16.719 -10.57 1 95.69 109 ARG B N 1
ATOM 3137 C CA . ARG B 1 109 ? 1.801 16.688 -10.398 1 95.69 109 ARG B CA 1
ATOM 3138 C C . ARG B 1 109 ? 1.258 15.281 -10.594 1 95.69 109 ARG B C 1
ATOM 3140 O O . ARG B 1 109 ? 0.4 14.828 -9.828 1 95.69 109 ARG B O 1
ATOM 3147 N N . LEU B 1 110 ? 1.79 14.602 -11.57 1 95.88 110 LEU B N 1
ATOM 3148 C CA . LEU B 1 110 ? 1.37 13.227 -11.828 1 95.88 110 LEU B CA 1
ATOM 3149 C C . LEU B 1 110 ? 1.713 12.32 -10.648 1 95.88 110 LEU B C 1
ATOM 3151 O O . LEU B 1 110 ? 0.906 11.477 -10.25 1 95.88 110 LEU B O 1
ATOM 3155 N N . ILE B 1 111 ? 2.855 12.523 -10.109 1 96.81 111 ILE B N 1
ATOM 3156 C CA . ILE B 1 111 ? 3.287 11.766 -8.945 1 96.81 111 ILE B CA 1
ATOM 3157 C C . ILE B 1 111 ? 2.35 12.039 -7.77 1 96.81 111 ILE B C 1
ATOM 3159 O O . ILE B 1 111 ? 1.874 11.109 -7.113 1 96.81 111 ILE B O 1
ATOM 3163 N N . SER B 1 112 ? 2.086 13.273 -7.555 1 97.94 112 SER B N 1
ATOM 3164 C CA . SER B 1 112 ? 1.213 13.672 -6.457 1 97.94 112 SER B CA 1
ATOM 3165 C C . SER B 1 112 ? -0.174 13.055 -6.598 1 97.94 112 SER B C 1
ATOM 3167 O O . SER B 1 112 ? -0.696 12.469 -5.648 1 97.94 112 SER B O 1
ATOM 3169 N N . ASP B 1 113 ? -0.692 13.109 -7.781 1 97.56 113 ASP B N 1
ATOM 3170 C CA . ASP B 1 113 ? -2.043 12.609 -8.023 1 97.56 113 ASP B CA 1
ATOM 3171 C C . ASP B 1 113 ? -2.107 11.094 -7.824 1 97.56 113 ASP B C 1
ATOM 3173 O O . ASP B 1 113 ? -3.061 10.578 -7.234 1 97.56 113 ASP B O 1
ATOM 3177 N N . TYR B 1 114 ? -1.137 10.43 -8.328 1 97.75 114 TYR B N 1
ATOM 3178 C CA . TYR B 1 114 ? -1.112 8.977 -8.195 1 97.75 114 TYR B CA 1
ATOM 3179 C C . TYR B 1 114 ? -1 8.562 -6.73 1 97.75 114 TYR B C 1
ATOM 3181 O O . TYR B 1 114 ? -1.727 7.684 -6.273 1 97.75 114 TYR B O 1
ATOM 3189 N N . ILE B 1 115 ? -0.131 9.203 -6.043 1 98.12 115 ILE B N 1
ATOM 3190 C CA . ILE B 1 115 ? 0.107 8.82 -4.656 1 98.12 115 ILE B CA 1
ATOM 3191 C C . ILE B 1 115 ? -1.118 9.164 -3.811 1 98.12 115 ILE B C 1
ATOM 3193 O O . ILE B 1 115 ? -1.461 8.43 -2.879 1 98.12 115 ILE B O 1
ATOM 3197 N N . ALA B 1 116 ? -1.742 10.297 -4.117 1 97.94 116 ALA B N 1
ATOM 3198 C CA . ALA B 1 116 ? -2.967 10.656 -3.404 1 97.94 116 ALA B CA 1
ATOM 3199 C C . ALA B 1 116 ? -4.016 9.555 -3.531 1 97.94 116 ALA B C 1
ATOM 3201 O O . ALA B 1 116 ? -4.672 9.203 -2.551 1 97.94 116 ALA B O 1
ATOM 3202 N N . ASP B 1 117 ? -4.102 9.016 -4.695 1 97.62 117 ASP B N 1
ATOM 3203 C CA . ASP B 1 117 ? -5.074 7.961 -4.977 1 97.62 117 ASP B CA 1
ATOM 3204 C C . ASP B 1 117 ? -4.699 6.66 -4.27 1 97.62 117 ASP B C 1
ATOM 3206 O O . ASP B 1 117 ? -5.551 6.012 -3.656 1 97.62 117 ASP B O 1
ATOM 3210 N N . VAL B 1 118 ? -3.475 6.301 -4.32 1 97.44 118 VAL B N 1
ATOM 3211 C CA . VAL B 1 118 ? -3.018 5.039 -3.744 1 97.44 118 VAL B CA 1
ATOM 3212 C C . VAL B 1 118 ? -3.115 5.098 -2.223 1 97.44 118 VAL B C 1
ATOM 3214 O O . VAL B 1 118 ? -3.404 4.09 -1.573 1 97.44 118 VAL B O 1
ATOM 3217 N N . ARG B 1 119 ? -2.879 6.188 -1.669 1 97.19 119 ARG B N 1
ATOM 3218 C CA . ARG B 1 119 ? -2.992 6.328 -0.22 1 97.19 119 ARG B CA 1
ATOM 3219 C C . ARG B 1 119 ? -4.406 6.004 0.251 1 97.19 119 ARG B C 1
ATOM 3221 O O . ARG B 1 119 ? -4.59 5.348 1.28 1 97.19 119 ARG B O 1
ATOM 3228 N N . ILE B 1 120 ? -5.387 6.516 -0.492 1 97.31 120 ILE B N 1
ATOM 3229 C CA . ILE B 1 120 ? -6.773 6.223 -0.144 1 97.31 120 ILE B CA 1
ATOM 3230 C C . ILE B 1 120 ? -7.016 4.715 -0.23 1 97.31 120 ILE B C 1
ATOM 3232 O O . ILE B 1 120 ? -7.609 4.125 0.676 1 97.31 120 ILE B O 1
ATOM 3236 N N . PHE B 1 121 ? -6.543 4.137 -1.254 1 97.75 121 PHE B N 1
ATOM 3237 C CA . PHE B 1 121 ? -6.688 2.695 -1.427 1 97.75 121 PHE B CA 1
ATOM 3238 C C . PHE B 1 121 ? -6.023 1.943 -0.278 1 97.75 121 PHE B C 1
ATOM 3240 O O . PHE B 1 121 ? -6.609 1.012 0.279 1 97.75 121 PHE B O 1
ATOM 3247 N N . ASN B 1 122 ? -4.805 2.297 0.01 1 95.5 122 ASN B N 1
ATOM 3248 C CA . ASN B 1 122 ? -4.051 1.608 1.054 1 95.5 122 ASN B CA 1
ATOM 3249 C C . ASN B 1 122 ? -4.707 1.773 2.42 1 95.5 122 ASN B C 1
ATOM 3251 O O . ASN B 1 122 ? -4.656 0.866 3.252 1 95.5 122 ASN B O 1
ATOM 3255 N N . ARG B 1 123 ? -5.285 2.906 2.66 1 94.75 123 ARG B N 1
ATOM 3256 C CA . ARG B 1 123 ? -5.91 3.162 3.953 1 94.75 123 ARG B CA 1
ATOM 3257 C C . ARG B 1 123 ? -7.145 2.291 4.145 1 94.75 123 ARG B C 1
ATOM 3259 O O . ARG B 1 123 ? -7.559 2.029 5.277 1 94.75 123 ARG B O 1
ATOM 3266 N N . MET B 1 124 ? -7.703 1.85 3.066 1 94.94 124 MET B N 1
ATOM 3267 C CA . MET B 1 124 ? -8.914 1.032 3.123 1 94.94 124 MET B CA 1
ATOM 3268 C C . MET B 1 124 ? -8.672 -0.237 3.936 1 94.94 124 MET B C 1
ATOM 3270 O O . MET B 1 124 ? -9.562 -0.694 4.652 1 94.94 124 MET B O 1
ATOM 3274 N N . TRP B 1 125 ? -7.484 -0.702 3.889 1 93.69 125 TRP B N 1
ATOM 3275 C CA . TRP B 1 125 ? -7.168 -1.976 4.527 1 93.69 125 TRP B CA 1
ATOM 3276 C C . TRP B 1 125 ? -6.883 -1.785 6.012 1 93.69 125 TRP B C 1
ATOM 3278 O O . TRP B 1 125 ? -6.738 -2.76 6.754 1 93.69 125 TRP B O 1
ATOM 3288 N N . GLY B 1 126 ? -6.91 -0.606 6.484 1 92.38 126 GLY B N 1
ATOM 3289 C CA . GLY B 1 126 ? -6.742 -0.32 7.898 1 92.38 126 GLY B CA 1
ATOM 3290 C C . GLY B 1 126 ? -8.055 -0.242 8.656 1 92.38 126 GLY B C 1
ATOM 3291 O O . GLY B 1 126 ? -8.07 0.017 9.859 1 92.38 126 GLY B O 1
ATOM 3292 N N . LEU B 1 127 ? -9.148 -0.532 8.008 1 93.06 127 LEU B N 1
ATOM 3293 C CA . LEU B 1 127 ? -10.477 -0.37 8.586 1 93.06 127 LEU B CA 1
ATOM 3294 C C . LEU B 1 127 ? -10.648 -1.256 9.82 1 93.06 127 LEU B C 1
ATOM 3296 O O . LEU B 1 127 ? -11.133 -0.801 10.852 1 93.06 127 LEU B O 1
ATOM 3300 N N . PRO B 1 128 ? -10.203 -2.551 9.773 1 91.88 128 PRO B N 1
ATOM 3301 C CA . PRO B 1 128 ? -10.359 -3.369 10.977 1 91.88 128 PRO B CA 1
ATOM 3302 C C . PRO B 1 128 ? -9.602 -2.805 12.18 1 91.88 128 PRO B C 1
ATOM 3304 O O . PRO B 1 128 ? -10.125 -2.787 13.297 1 91.88 128 PRO B O 1
ATOM 3307 N N . GLY B 1 129 ? -8.43 -2.354 11.914 1 91.31 129 GLY B N 1
ATOM 3308 C CA . GLY B 1 129 ? -7.672 -1.728 12.984 1 91.31 129 GLY B CA 1
ATOM 3309 C C . GLY B 1 129 ? -8.336 -0.475 13.531 1 91.31 129 GLY B C 1
ATOM 3310 O O . GLY B 1 129 ? -8.312 -0.233 14.734 1 91.31 129 GLY B O 1
ATOM 3311 N N . LEU B 1 130 ? -8.922 0.235 12.641 1 93.12 130 LEU B N 1
ATOM 3312 C CA . LEU B 1 130 ? -9.625 1.449 13.039 1 93.12 130 LEU B CA 1
ATOM 3313 C C . LEU B 1 130 ? -10.852 1.115 13.883 1 93.12 130 LEU B C 1
ATOM 3315 O O . LEU B 1 130 ? -11.164 1.821 14.844 1 93.12 130 LEU B O 1
ATOM 3319 N N . LEU B 1 131 ? -11.508 0.089 13.5 1 93.5 131 LEU B N 1
ATOM 3320 C CA . LEU B 1 131 ? -12.672 -0.353 14.266 1 93.5 131 LEU B CA 1
ATOM 3321 C C . LEU B 1 131 ? -12.266 -0.812 15.664 1 93.5 131 LEU B C 1
ATOM 3323 O O . LEU B 1 131 ? -12.953 -0.515 16.641 1 93.5 131 LEU B O 1
ATOM 3327 N N . ALA B 1 132 ? -11.195 -1.531 15.766 1 92.62 132 ALA B N 1
ATOM 3328 C CA . ALA B 1 132 ? -10.68 -1.949 17.062 1 92.62 132 ALA B CA 1
ATOM 3329 C C . ALA B 1 132 ? -10.336 -0.741 17.938 1 92.62 132 ALA B C 1
ATOM 3331 O O . ALA B 1 132 ? -10.719 -0.683 19.109 1 92.62 132 ALA B O 1
ATOM 3332 N N . PHE B 1 133 ? -9.664 0.18 17.344 1 92.94 133 PHE B N 1
ATOM 3333 C CA . PHE B 1 133 ? -9.328 1.42 18.031 1 92.94 133 PHE B CA 1
ATOM 3334 C C . PHE B 1 133 ? -10.586 2.119 18.547 1 92.94 133 PHE B C 1
ATOM 3336 O O . PHE B 1 133 ? -10.633 2.562 19.688 1 92.94 133 PHE B O 1
ATOM 3343 N N . GLY B 1 134 ? -11.57 2.248 17.656 1 93.88 134 GLY B N 1
ATOM 3344 C CA . GLY B 1 134 ? -12.805 2.92 18.031 1 93.88 134 GLY B CA 1
ATOM 3345 C C . GLY B 1 134 ? -13.5 2.277 19.219 1 93.88 134 GLY B C 1
ATOM 3346 O O . GLY B 1 134 ? -13.898 2.967 20.156 1 93.88 134 GLY B O 1
ATOM 3347 N N . LEU B 1 135 ? -13.594 1.002 19.203 1 93.44 135 LEU B N 1
ATOM 3348 C CA . LEU B 1 135 ? -14.258 0.279 20.281 1 93.44 135 LEU B CA 1
ATOM 3349 C C . LEU B 1 135 ? -13.492 0.423 21.594 1 93.44 135 LEU B C 1
ATOM 3351 O O . LEU B 1 135 ? -14.094 0.688 22.641 1 93.44 135 LEU B O 1
ATOM 3355 N N . GLU B 1 136 ? -12.234 0.27 21.531 1 93.5 136 GLU B N 1
ATOM 3356 C CA . GLU B 1 136 ? -11.406 0.394 22.719 1 93.5 136 GLU B CA 1
ATOM 3357 C C . GLU B 1 136 ? -11.477 1.805 23.297 1 93.5 136 GLU B C 1
ATOM 3359 O O . GLU B 1 136 ? -11.555 1.978 24.516 1 93.5 136 GLU B O 1
ATOM 3364 N N . ASP B 1 137 ? -11.43 2.713 22.406 1 93.56 137 ASP B N 1
ATOM 3365 C CA . ASP B 1 137 ? -11.438 4.102 22.859 1 93.56 137 ASP B CA 1
ATOM 3366 C C . ASP B 1 137 ? -12.789 4.477 23.469 1 93.56 137 ASP B C 1
ATOM 3368 O O . ASP B 1 137 ? -12.844 5.188 24.469 1 93.56 137 ASP B O 1
ATOM 3372 N N . LEU B 1 138 ? -13.836 4.031 22.844 1 93.75 138 LEU B N 1
ATOM 3373 C CA . LEU B 1 138 ? -15.164 4.305 23.391 1 93.75 138 LEU B CA 1
ATOM 3374 C C . LEU B 1 138 ? -15.336 3.652 24.766 1 93.75 138 LEU B C 1
ATOM 3376 O O . LEU B 1 138 ? -15.922 4.246 25.672 1 93.75 138 LEU B O 1
ATOM 3380 N N . HIS B 1 139 ? -14.805 2.436 24.906 1 92.31 139 HIS B N 1
ATOM 3381 C CA . HIS B 1 139 ? -14.836 1.771 26.203 1 92.31 139 HIS B CA 1
ATOM 3382 C C . HIS B 1 139 ? -14.07 2.566 27.25 1 92.31 139 HIS B C 1
ATOM 3384 O O . HIS B 1 139 ? -14.523 2.713 28.391 1 92.31 139 HIS B O 1
ATOM 3390 N N . ARG B 1 140 ? -12.977 3.027 26.875 1 92.88 140 ARG B N 1
ATOM 3391 C CA . ARG B 1 140 ? -12.156 3.838 27.766 1 92.88 140 ARG B CA 1
ATOM 3392 C C . ARG B 1 140 ? -12.875 5.121 28.156 1 92.88 140 ARG B C 1
ATOM 3394 O O . ARG B 1 140 ? -12.891 5.5 29.328 1 92.88 140 ARG B O 1
ATOM 3401 N N . ILE B 1 141 ? -13.531 5.785 27.234 1 93.5 141 ILE B N 1
ATOM 3402 C CA . ILE B 1 141 ? -14.195 7.062 27.453 1 93.5 141 ILE B CA 1
ATOM 3403 C C . ILE B 1 141 ? -15.367 6.883 28.422 1 93.5 141 ILE B C 1
ATOM 3405 O O . ILE B 1 141 ? -15.531 7.668 29.359 1 93.5 141 ILE B O 1
ATOM 3409 N N . PHE B 1 142 ? -16.078 5.84 28.25 1 92.06 142 PHE B N 1
ATOM 3410 C CA . PHE B 1 142 ? -17.297 5.656 29.047 1 92.06 142 PHE B CA 1
ATOM 3411 C C . PHE B 1 142 ? -16.953 5.125 30.438 1 92.06 142 PHE B C 1
ATOM 3413 O O . PHE B 1 142 ? -17.75 5.254 31.375 1 92.06 142 PHE B O 1
ATOM 3420 N N . ARG B 1 143 ? -15.812 4.625 30.609 1 91.88 143 ARG B N 1
ATOM 3421 C CA . ARG B 1 143 ? -15.383 4.141 31.906 1 91.88 143 ARG B CA 1
ATOM 3422 C C . ARG B 1 143 ? -14.609 5.215 32.656 1 91.88 143 ARG B C 1
ATOM 3424 O O . ARG B 1 143 ? -14.391 5.098 33.875 1 91.88 143 ARG B O 1
ATOM 3431 N N . ALA B 1 144 ? -14.234 6.207 31.953 1 90.69 144 ALA B N 1
ATOM 3432 C CA . ALA B 1 144 ? -13.453 7.27 32.562 1 90.69 144 ALA B CA 1
ATOM 3433 C C . ALA B 1 144 ? -14.297 8.078 33.562 1 90.69 144 ALA B C 1
ATOM 3435 O O . ALA B 1 144 ? -15.523 8.164 33.406 1 90.69 144 ALA B O 1
ATOM 3436 N N . ASP B 1 145 ? -13.641 8.578 34.562 1 90.75 145 ASP B N 1
ATOM 3437 C CA . ASP B 1 145 ? -14.297 9.445 35.531 1 90.75 145 ASP B CA 1
ATOM 3438 C C . ASP B 1 145 ? -14.234 10.914 35.094 1 90.75 145 ASP B C 1
ATOM 3440 O O . ASP B 1 145 ? -13.484 11.703 35.688 1 90.75 145 ASP B O 1
ATOM 3444 N N . SER B 1 146 ? -14.875 11.258 34 1 88.62 146 SER B N 1
ATOM 3445 C CA . SER B 1 146 ? -14.906 12.617 33.469 1 88.62 146 SER B CA 1
ATOM 3446 C C . SER B 1 146 ? -16.344 13.125 33.344 1 88.62 146 SER B C 1
ATOM 3448 O O . SER B 1 146 ? -17.297 12.359 33.531 1 88.62 146 SER B O 1
ATOM 3450 N N . ASN B 1 147 ? -16.453 14.414 33.156 1 91.5 147 ASN B N 1
ATOM 3451 C CA . ASN B 1 147 ? -17.781 15.008 33 1 91.5 147 ASN B CA 1
ATOM 3452 C C . ASN B 1 147 ? -18.438 14.594 31.703 1 91.5 147 ASN B C 1
ATOM 3454 O O . ASN B 1 147 ? -17.766 14.109 30.797 1 91.5 147 ASN B O 1
ATOM 3458 N N . PHE B 1 148 ? -19.719 14.703 31.594 1 92.5 148 PHE B N 1
ATOM 3459 C CA . PHE B 1 148 ? -20.531 14.242 30.469 1 92.5 148 PHE B CA 1
ATOM 3460 C C . PHE B 1 148 ? -20.141 14.969 29.188 1 92.5 148 PHE B C 1
ATOM 3462 O O . PHE B 1 148 ? -20.078 14.359 28.109 1 92.5 148 PHE B O 1
ATOM 3469 N N . ILE B 1 149 ? -19.859 16.234 29.344 1 91.56 149 ILE B N 1
ATOM 3470 C CA . ILE B 1 149 ? -19.531 17.031 28.156 1 91.56 149 ILE B CA 1
ATOM 3471 C C . ILE B 1 149 ? -18.219 16.562 27.562 1 91.56 149 ILE B C 1
ATOM 3473 O O . ILE B 1 149 ? -18.094 16.438 26.344 1 91.56 149 ILE B O 1
ATOM 3477 N N . THR B 1 150 ? -17.266 16.281 28.406 1 90.62 150 THR B N 1
ATOM 3478 C CA . THR B 1 150 ? -15.969 15.789 27.953 1 90.62 150 THR B CA 1
ATOM 3479 C C . THR B 1 150 ? -16.109 14.422 27.281 1 90.62 150 THR B C 1
ATOM 3481 O O . THR B 1 150 ? -15.508 14.172 26.234 1 90.62 150 THR B O 1
ATOM 3484 N N . LYS B 1 151 ? -16.875 13.609 27.891 1 94.06 151 LYS B N 1
ATOM 3485 C CA . LYS B 1 151 ? -17.109 12.281 27.328 1 94.06 151 LYS B CA 1
ATOM 3486 C C . LYS B 1 151 ? -17.781 12.367 25.953 1 94.06 151 LYS B C 1
ATOM 3488 O O . LYS B 1 151 ? -17.406 11.633 25.047 1 94.06 151 LYS B O 1
ATOM 3493 N N . LEU B 1 152 ? -18.672 13.281 25.859 1 94.19 152 LEU B N 1
ATOM 3494 C CA . LEU B 1 152 ? -19.391 13.453 24.594 1 94.19 152 LEU B CA 1
ATOM 3495 C C . LEU B 1 152 ? -18.453 13.953 23.5 1 94.19 152 LEU B C 1
ATOM 3497 O O . LEU B 1 152 ? -18.531 13.492 22.359 1 94.19 152 LEU B O 1
ATOM 3501 N N . LEU B 1 153 ? -17.688 14.883 23.859 1 94.31 153 LEU B N 1
ATOM 3502 C CA . LEU B 1 153 ? -16.75 15.43 22.875 1 94.31 153 LEU B CA 1
ATOM 3503 C C . LEU B 1 153 ? -15.75 14.367 22.422 1 94.31 153 LEU B C 1
ATOM 3505 O O . LEU B 1 153 ? -15.484 14.234 21.219 1 94.31 153 LEU B O 1
ATOM 3509 N N . GLU B 1 154 ? -15.297 13.578 23.344 1 94.94 154 GLU B N 1
ATOM 3510 C CA . GLU B 1 154 ? -14.336 12.531 23.016 1 94.94 154 GLU B CA 1
ATOM 3511 C C . GLU B 1 154 ? -14.984 11.414 22.203 1 94.94 154 GLU B C 1
ATOM 3513 O O . GLU B 1 154 ? -14.383 10.898 21.25 1 94.94 154 GLU B O 1
ATOM 3518 N N . ALA B 1 155 ? -16.141 11.094 22.609 1 96.25 155 ALA B N 1
ATOM 3519 C CA . ALA B 1 155 ? -16.875 10.062 21.875 1 96.25 155 ALA B CA 1
ATOM 3520 C C . ALA B 1 155 ? -17.172 10.516 20.438 1 96.25 155 ALA B C 1
ATOM 3522 O O . ALA B 1 155 ? -17.078 9.727 19.5 1 96.25 155 ALA B O 1
ATOM 3523 N N . THR B 1 156 ? -17.547 11.758 20.312 1 97.12 156 THR B N 1
ATOM 3524 C CA . THR B 1 156 ? -17.812 12.312 19 1 97.12 156 THR B CA 1
ATOM 3525 C C . THR B 1 156 ? -16.562 12.273 18.125 1 97.12 156 THR B C 1
ATOM 3527 O O . THR B 1 156 ? -16.625 11.953 16.938 1 97.12 156 THR B O 1
ATOM 3530 N N . SER B 1 157 ? -15.477 12.586 18.719 1 96.44 157 SER B N 1
ATOM 3531 C CA . SER B 1 157 ? -14.203 12.539 18 1 96.44 157 SER B CA 1
ATOM 3532 C C . SER B 1 157 ? -13.898 11.133 17.5 1 96.44 157 SER B C 1
ATOM 3534 O O . SER B 1 157 ? -13.594 10.938 16.328 1 96.44 157 SER B O 1
ATOM 3536 N N . THR B 1 158 ? -14.062 10.18 18.344 1 96.38 158 THR B N 1
ATOM 3537 C CA . THR B 1 158 ? -13.781 8.789 18.016 1 96.38 158 THR B CA 1
ATOM 3538 C C . THR B 1 158 ? -14.734 8.273 16.938 1 96.38 158 THR B C 1
ATOM 3540 O O . THR B 1 158 ? -14.305 7.668 15.961 1 96.38 158 THR B O 1
ATOM 3543 N N . ILE B 1 159 ? -15.961 8.57 17.125 1 97.06 159 ILE B N 1
ATOM 3544 C CA . ILE B 1 159 ? -16.969 8.094 16.188 1 97.06 159 ILE B CA 1
ATOM 3545 C C . ILE B 1 159 ? -16.75 8.742 14.812 1 97.06 159 ILE B C 1
ATOM 3547 O O . ILE B 1 159 ? -16.906 8.086 13.781 1 97.06 159 ILE B O 1
ATOM 3551 N N . SER B 1 160 ? -16.406 9.969 14.82 1 97.31 160 SER B N 1
ATOM 3552 C CA . SER B 1 160 ? -16.203 10.695 13.57 1 97.31 160 SER B CA 1
ATOM 3553 C C . SER B 1 160 ? -15.062 10.094 12.758 1 97.31 160 SER B C 1
ATOM 3555 O O . SER B 1 160 ? -15.219 9.852 11.555 1 97.31 160 SER B O 1
ATOM 3557 N N . ILE B 1 161 ? -13.984 9.773 13.383 1 96.19 161 ILE B N 1
ATOM 3558 C CA . ILE B 1 161 ? -12.82 9.289 12.648 1 96.19 161 ILE B CA 1
ATOM 3559 C C . ILE B 1 161 ? -13.062 7.852 12.195 1 96.19 161 ILE B C 1
ATOM 3561 O O . ILE B 1 161 ? -12.602 7.441 11.125 1 96.19 161 ILE B O 1
ATOM 3565 N N . VAL B 1 162 ? -13.781 7.074 12.93 1 96 162 VAL B N 1
ATOM 3566 C CA . VAL B 1 162 ? -14.078 5.691 12.57 1 96 162 VAL B CA 1
ATOM 3567 C C . VAL B 1 162 ? -15.07 5.664 11.406 1 96 162 VAL B C 1
ATOM 3569 O O . VAL B 1 162 ? -14.945 4.84 10.5 1 96 162 VAL B O 1
ATOM 3572 N N . ALA B 1 163 ? -15.969 6.59 11.438 1 96.5 163 ALA B N 1
ATOM 3573 C CA . ALA B 1 163 ? -17.016 6.617 10.422 1 96.5 163 ALA B CA 1
ATOM 3574 C C . ALA B 1 163 ? -16.5 7.227 9.117 1 96.5 163 ALA B C 1
ATOM 3576 O O . ALA B 1 163 ? -17.078 7.02 8.055 1 96.5 163 ALA B O 1
ATOM 3577 N N . TYR B 1 164 ? -15.453 7.973 9.219 1 97.25 164 TYR B N 1
ATOM 3578 C CA . TYR B 1 164 ? -14.883 8.633 8.055 1 97.25 164 TYR B CA 1
ATOM 3579 C C . TYR B 1 164 ? -14.414 7.613 7.02 1 97.25 164 TYR B C 1
ATOM 3581 O O . TYR B 1 164 ? -14.594 7.812 5.816 1 97.25 164 TYR B O 1
ATOM 3589 N N . GLN B 1 165 ? -13.883 6.492 7.43 1 95.81 165 GLN B N 1
ATOM 3590 C CA . GLN B 1 165 ? -13.164 5.566 6.562 1 95.81 165 GLN B CA 1
ATOM 3591 C C . GLN B 1 165 ? -14.133 4.793 5.664 1 95.81 165 GLN B C 1
ATOM 3593 O O . GLN B 1 165 ? -13.898 4.664 4.461 1 95.81 165 GLN B O 1
ATOM 3598 N N . PRO B 1 166 ? -15.195 4.238 6.188 1 95.5 166 PRO B N 1
ATOM 3599 C CA . PRO B 1 166 ? -16.125 3.551 5.285 1 95.5 166 PRO B CA 1
ATOM 3600 C C . PRO B 1 166 ? -16.703 4.473 4.215 1 95.5 166 PRO B C 1
ATOM 3602 O O . PRO B 1 166 ? -16.922 4.039 3.08 1 95.5 166 PRO B O 1
ATOM 3605 N N . LEU B 1 167 ? -16.922 5.668 4.59 1 96.31 167 LEU B N 1
ATOM 3606 C CA . LEU B 1 167 ? -17.438 6.621 3.609 1 96.31 167 LEU B CA 1
ATOM 3607 C C . LEU B 1 167 ? -16.406 6.898 2.527 1 96.31 167 LEU B C 1
ATOM 3609 O O . LEU B 1 167 ? -16.75 6.992 1.346 1 96.31 167 LEU B O 1
ATOM 3613 N N . GLU B 1 168 ? -15.195 7.043 2.977 1 97.19 168 GLU B N 1
ATOM 3614 C CA . GLU B 1 168 ? -14.125 7.23 2.004 1 97.19 168 GLU B CA 1
ATOM 3615 C C . GLU B 1 168 ? -13.984 6.016 1.088 1 97.19 168 GLU B C 1
ATOM 3617 O O . GLU B 1 168 ? -13.711 6.16 -0.104 1 97.19 168 GLU B O 1
ATOM 3622 N N . ASN B 1 169 ? -14.18 4.828 1.616 1 96.25 169 ASN B N 1
ATOM 3623 C CA . ASN B 1 169 ? -14.109 3.605 0.826 1 96.25 169 ASN B CA 1
ATOM 3624 C C . ASN B 1 169 ? -15.18 3.578 -0.264 1 96.25 169 ASN B C 1
ATOM 3626 O O . ASN B 1 169 ? -14.898 3.215 -1.407 1 96.25 169 ASN B O 1
ATOM 3630 N N . VAL B 1 170 ? -16.312 3.961 0.107 1 95.06 170 VAL B N 1
ATOM 3631 C CA . VAL B 1 170 ? -17.422 4 -0.85 1 95.06 170 VAL B CA 1
ATOM 3632 C C . VAL B 1 170 ? -17.125 5.039 -1.931 1 95.06 170 VAL B C 1
ATOM 3634 O O . VAL B 1 170 ? -17.359 4.793 -3.117 1 95.06 170 VAL B O 1
ATOM 3637 N N . ALA B 1 171 ? -16.672 6.164 -1.476 1 96.44 171 ALA B N 1
ATOM 3638 C CA . ALA B 1 171 ? -16.328 7.223 -2.418 1 96.44 171 ALA B CA 1
ATOM 3639 C C . ALA B 1 171 ? -15.273 6.75 -3.414 1 96.44 171 ALA B C 1
ATOM 3641 O O . ALA B 1 171 ? -15.391 6.988 -4.617 1 96.44 171 ALA B O 1
ATOM 3642 N N . PHE B 1 172 ? -14.328 6.098 -2.93 1 97 172 PHE B N 1
ATOM 3643 C CA . PHE B 1 172 ? -13.234 5.598 -3.754 1 97 172 PHE B CA 1
ATOM 3644 C C . PHE B 1 172 ? -13.742 4.582 -4.77 1 97 172 PHE B C 1
ATOM 3646 O O . PHE B 1 172 ? -13.383 4.641 -5.949 1 97 172 PHE B O 1
ATOM 3653 N N . ALA B 1 173 ? -14.508 3.648 -4.305 1 95.38 173 ALA B N 1
ATOM 3654 C CA . ALA B 1 173 ? -15.062 2.621 -5.188 1 95.38 173 ALA B CA 1
ATOM 3655 C C . ALA B 1 173 ? -15.898 3.246 -6.297 1 95.38 173 ALA B C 1
ATOM 3657 O O . ALA B 1 173 ? -15.82 2.822 -7.453 1 95.38 173 ALA B O 1
ATOM 3658 N N . ALA B 1 174 ? -16.641 4.23 -5.93 1 94.19 174 ALA B N 1
ATOM 3659 C CA . ALA B 1 174 ? -17.453 4.926 -6.914 1 94.19 174 ALA B CA 1
ATOM 3660 C C . ALA B 1 174 ? -16.594 5.715 -7.891 1 94.19 174 ALA B C 1
ATOM 3662 O O . ALA B 1 174 ? -16.875 5.754 -9.094 1 94.19 174 ALA B O 1
ATOM 3663 N N . ASP B 1 175 ? -15.578 6.289 -7.348 1 94.88 175 ASP B N 1
ATOM 3664 C CA . ASP B 1 175 ? -14.68 7.105 -8.148 1 94.88 175 ASP B CA 1
ATOM 3665 C C . ASP B 1 175 ? -13.969 6.262 -9.211 1 94.88 175 ASP B C 1
ATOM 3667 O O . ASP B 1 175 ? -13.609 6.77 -10.273 1 94.88 175 ASP B O 1
ATOM 3671 N N . HIS B 1 176 ? -13.805 5.02 -8.984 1 95.5 176 HIS B N 1
ATOM 3672 C CA . HIS B 1 176 ? -13.102 4.125 -9.898 1 95.5 176 HIS B CA 1
ATOM 3673 C C . HIS B 1 176 ? -14.078 3.23 -10.656 1 95.5 176 HIS B C 1
ATOM 3675 O O . HIS B 1 176 ? -13.672 2.248 -11.281 1 95.5 176 HIS B O 1
ATOM 3681 N N . ASN B 1 177 ? -15.336 3.463 -10.477 1 93.38 177 ASN B N 1
ATOM 3682 C CA . ASN B 1 177 ? -16.406 2.762 -11.188 1 93.38 177 ASN B CA 1
ATOM 3683 C C . ASN B 1 177 ? -16.453 1.286 -10.805 1 93.38 177 ASN B C 1
ATOM 3685 O O . ASN B 1 177 ? -16.656 0.423 -11.656 1 93.38 177 ASN B O 1
ATOM 3689 N N . TRP B 1 178 ? -16.156 1.021 -9.57 1 93.19 178 TRP B N 1
ATOM 3690 C CA . TRP B 1 178 ? -16.266 -0.342 -9.062 1 93.19 178 TRP B CA 1
ATOM 3691 C C . TRP B 1 178 ? -17.688 -0.662 -8.633 1 93.19 178 TRP B C 1
ATOM 3693 O O . TRP B 1 178 ? -18.031 -1.827 -8.414 1 93.19 178 TRP B O 1
ATOM 3703 N N . THR B 1 179 ? -18.484 0.422 -8.484 1 89.06 179 THR B N 1
ATOM 3704 C CA . THR B 1 179 ? -19.859 0.274 -8.023 1 89.06 179 THR B CA 1
ATOM 3705 C C . THR B 1 179 ? -20.828 0.829 -9.062 1 89.06 179 THR B C 1
ATOM 3707 O O . THR B 1 179 ? -20.422 1.291 -10.125 1 89.06 179 THR B O 1
ATOM 3710 N N . HIS B 1 180 ? -22.094 0.708 -8.711 1 85.69 180 HIS B N 1
ATOM 3711 C CA . HIS B 1 180 ? -23.125 1.204 -9.617 1 85.69 180 HIS B CA 1
ATOM 3712 C C . HIS B 1 180 ? -23.359 2.697 -9.414 1 85.69 180 HIS B C 1
ATOM 3714 O O . HIS B 1 180 ? -24.062 3.328 -10.203 1 85.69 180 HIS B O 1
ATOM 3720 N N . LEU B 1 181 ? -22.703 3.16 -8.422 1 83.88 181 LEU B N 1
ATOM 3721 C CA . LEU B 1 181 ? -22.844 4.586 -8.156 1 83.88 181 LEU B CA 1
ATOM 3722 C C . LEU B 1 181 ? -22.156 5.41 -9.242 1 83.88 181 LEU B C 1
ATOM 3724 O O . LEU B 1 181 ? -21.078 5.035 -9.727 1 83.88 181 LEU B O 1
ATOM 3728 N N . GLU B 1 182 ? -22.812 6.434 -9.602 1 82 182 GLU B N 1
ATOM 3729 C CA . GLU B 1 182 ? -22.219 7.332 -10.586 1 82 182 GLU B CA 1
ATOM 3730 C C . GLU B 1 182 ? -21.016 8.07 -9.992 1 82 182 GLU B C 1
ATOM 3732 O O . GLU B 1 182 ? -20.922 8.234 -8.773 1 82 182 GLU B O 1
ATOM 3737 N N . LYS B 1 183 ? -20.203 8.477 -10.852 1 82.31 183 LYS B N 1
ATOM 3738 C CA . LYS B 1 183 ? -19.016 9.219 -10.445 1 82.31 183 LYS B CA 1
ATOM 3739 C C . LYS B 1 183 ? -19.391 10.516 -9.734 1 82.31 183 LYS B C 1
ATOM 3741 O O . LYS B 1 183 ? -18.688 10.969 -8.836 1 82.31 183 LYS B O 1
ATOM 3746 N N . SER B 1 184 ? -20.484 11.078 -10.086 1 84.44 184 SER B N 1
ATOM 3747 C CA . SER B 1 184 ? -20.953 12.297 -9.438 1 84.44 184 SER B CA 1
ATOM 3748 C C . SER B 1 184 ? -21.312 12.039 -7.977 1 84.44 184 SER B C 1
ATOM 3750 O O . SER B 1 184 ? -21.109 12.898 -7.121 1 84.44 184 SER B O 1
ATOM 3752 N N . ALA B 1 185 ? -21.688 10.797 -7.703 1 90.06 185 ALA B N 1
ATOM 3753 C CA . ALA B 1 185 ? -22.016 10.43 -6.328 1 90.06 185 ALA B CA 1
ATOM 3754 C C . ALA B 1 185 ? -20.75 10.266 -5.492 1 90.06 185 ALA B C 1
ATOM 3756 O O . ALA B 1 185 ? -20.797 10.43 -4.27 1 90.06 185 ALA B O 1
ATOM 3757 N N . SER B 1 186 ? -19.688 9.969 -6.164 1 94.06 186 SER B N 1
ATOM 3758 C CA . SER B 1 186 ? -18.406 9.797 -5.48 1 94.06 186 SER B CA 1
ATOM 3759 C C . SER B 1 186 ? -18.031 11.055 -4.699 1 94.06 186 SER B C 1
ATOM 3761 O O . SER B 1 186 ? -17.641 10.969 -3.535 1 94.06 186 SER B O 1
ATOM 3763 N N . LEU B 1 187 ? -18.25 12.219 -5.273 1 94.56 187 LEU B N 1
ATOM 3764 C CA . LEU B 1 187 ? -17.891 13.477 -4.637 1 94.56 187 LEU B CA 1
ATOM 3765 C C . LEU B 1 187 ? -18.703 13.703 -3.367 1 94.56 187 LEU B C 1
ATOM 3767 O O . LEU B 1 187 ? -18.172 14.219 -2.375 1 94.56 187 LEU B O 1
ATOM 3771 N N . GLU B 1 188 ? -19.938 13.289 -3.365 1 95.44 188 GLU B N 1
ATOM 3772 C CA . GLU B 1 188 ? -20.781 13.445 -2.188 1 95.44 188 GLU B CA 1
ATOM 3773 C C . GLU B 1 188 ? -20.25 12.641 -1.01 1 95.44 188 GLU B C 1
ATOM 3775 O O . GLU B 1 188 ? -20.234 13.125 0.124 1 95.44 188 GLU B O 1
ATOM 3780 N N . TYR B 1 189 ? -19.844 11.461 -1.317 1 96.38 189 TYR B N 1
ATOM 3781 C CA . TYR B 1 189 ? -19.312 10.594 -0.264 1 96.38 189 TYR B CA 1
ATOM 3782 C C . TYR B 1 189 ? -17.953 11.086 0.221 1 96.38 189 TYR B C 1
ATOM 3784 O O . TYR B 1 189 ? -17.641 11.008 1.412 1 96.38 189 TYR B O 1
ATOM 3792 N N . TYR B 1 190 ? -17.141 11.602 -0.713 1 96.88 190 TYR B N 1
ATOM 3793 C CA . TYR B 1 190 ? -15.867 12.188 -0.297 1 96.88 190 TYR B CA 1
ATOM 3794 C C . TYR B 1 190 ? -16.094 13.375 0.628 1 96.88 190 TYR B C 1
ATOM 3796 O O . TYR B 1 190 ? -15.406 13.523 1.641 1 96.88 190 TYR B O 1
ATOM 3804 N N . VAL B 1 191 ? -17.062 14.219 0.265 1 97.56 191 VAL B N 1
ATOM 3805 C CA . VAL B 1 191 ? -17.344 15.406 1.056 1 97.56 191 VAL B CA 1
ATOM 3806 C C . VAL B 1 191 ? -17.859 15 2.434 1 97.56 191 VAL B C 1
ATOM 3808 O O . VAL B 1 191 ? -17.422 15.547 3.451 1 97.56 191 VAL B O 1
ATOM 3811 N N . ALA B 1 192 ? -18.734 14.047 2.473 1 97.56 192 ALA B N 1
ATOM 3812 C CA . ALA B 1 192 ? -19.266 13.562 3.744 1 97.56 192 ALA B CA 1
ATOM 3813 C C . ALA B 1 192 ? -18.156 12.992 4.621 1 97.56 192 ALA B C 1
ATOM 3815 O O . ALA B 1 192 ? -18.109 13.25 5.824 1 97.56 192 ALA B O 1
ATOM 3816 N N . SER B 1 193 ? -17.312 12.203 4.016 1 98.06 193 SER B N 1
ATOM 3817 C CA . SER B 1 193 ? -16.172 11.648 4.73 1 98.06 193 SER B CA 1
ATOM 3818 C C . SER B 1 193 ? -15.266 12.75 5.273 1 98.06 193 SER B C 1
ATOM 3820 O O . SER B 1 193 ? -14.844 12.703 6.43 1 98.06 193 SER B O 1
ATOM 3822 N N . SER B 1 194 ? -15.023 13.75 4.484 1 97.94 194 SER B N 1
ATOM 3823 C CA . SER B 1 194 ? -14.148 14.852 4.867 1 97.94 194 SER B CA 1
ATOM 3824 C C . SER B 1 194 ? -14.75 15.672 5.996 1 97.94 194 SER B C 1
ATOM 3826 O O . SER B 1 194 ? -14.031 16.203 6.848 1 97.94 194 SER B O 1
ATOM 3828 N N . ARG B 1 195 ? -16.047 15.773 5.973 1 98.38 195 ARG B N 1
ATOM 3829 C CA . ARG B 1 195 ? -16.719 16.516 7.043 1 98.38 195 ARG B CA 1
ATOM 3830 C C . ARG B 1 195 ? -16.562 15.805 8.383 1 98.38 195 ARG B C 1
ATOM 3832 O O . ARG B 1 195 ? -16.406 16.438 9.422 1 98.38 195 ARG B O 1
ATOM 3839 N N . LEU B 1 196 ? -16.641 14.531 8.336 1 98.38 196 LEU B N 1
ATOM 3840 C CA . LEU B 1 196 ? -16.391 13.773 9.555 1 98.38 196 LEU B CA 1
ATOM 3841 C C . LEU B 1 196 ? -14.945 13.914 10.008 1 98.38 196 LEU B C 1
ATOM 3843 O O . LEU B 1 196 ? -14.672 14.039 11.203 1 98.38 196 LEU B O 1
ATOM 3847 N N . TRP B 1 197 ? -14.055 13.883 9.055 1 97.94 197 TRP B N 1
ATOM 3848 C CA . TRP B 1 197 ? -12.648 14.117 9.359 1 97.94 197 TRP B CA 1
ATOM 3849 C C . TRP B 1 197 ? -12.445 15.508 9.961 1 97.94 197 TRP B C 1
ATOM 3851 O O . TRP B 1 197 ? -11.672 15.672 10.914 1 97.94 197 TRP B O 1
ATOM 3861 N N . ALA B 1 198 ? -13.18 16.516 9.461 1 97.94 198 ALA B N 1
ATOM 3862 C CA . ALA B 1 198 ? -13.086 17.875 9.969 1 97.94 198 ALA B CA 1
ATOM 3863 C C . ALA B 1 198 ? -13.547 17.953 11.43 1 97.94 198 ALA B C 1
ATOM 3865 O O . ALA B 1 198 ? -12.906 18.609 12.25 1 97.94 198 ALA B O 1
ATOM 3866 N N . VAL B 1 199 ? -14.602 17.266 11.672 1 98 199 VAL B N 1
ATOM 3867 C CA . VAL B 1 199 ? -15.094 17.234 13.047 1 98 199 VAL B CA 1
ATOM 3868 C C . VAL B 1 199 ? -14.016 16.656 13.961 1 98 199 VAL B C 1
ATOM 3870 O O . VAL B 1 199 ? -13.75 17.219 15.031 1 98 199 VAL B O 1
ATOM 3873 N N . PHE B 1 200 ? -13.43 15.633 13.586 1 97.44 200 PHE B N 1
ATOM 3874 C CA . PHE B 1 200 ? -12.375 15 14.375 1 97.44 200 PHE B CA 1
ATOM 3875 C C . PHE B 1 200 ? -11.219 15.961 14.602 1 97.44 200 PHE B C 1
ATOM 3877 O O . PHE B 1 200 ? -10.75 16.125 15.734 1 97.44 200 PHE B O 1
ATOM 3884 N N . VAL B 1 201 ? -10.773 16.625 13.531 1 97 201 VAL B N 1
ATOM 3885 C CA . VAL B 1 201 ? -9.617 17.5 13.602 1 97 201 VAL B CA 1
ATOM 3886 C C . VAL B 1 201 ? -9.922 18.688 14.516 1 97 201 VAL B C 1
ATOM 3888 O O . VAL B 1 201 ? -9.086 19.078 15.344 1 97 201 VAL B O 1
ATOM 3891 N N . VAL B 1 202 ? -11.078 19.281 14.375 1 96.56 202 VAL B N 1
ATOM 3892 C CA . VAL B 1 202 ? -11.477 20.422 15.211 1 96.56 202 VAL B CA 1
ATOM 3893 C C . VAL B 1 202 ? -11.445 20.016 16.672 1 96.56 202 VAL B C 1
ATOM 3895 O O . VAL B 1 202 ? -10.914 20.734 17.516 1 96.56 202 VAL B O 1
ATOM 3898 N N . LEU B 1 203 ? -11.953 18.859 16.969 1 96.06 203 LEU B N 1
ATOM 3899 C CA . LEU B 1 203 ? -12.008 18.391 18.359 1 96.06 203 LEU B CA 1
ATOM 3900 C C . LEU B 1 203 ? -10.617 18.078 18.875 1 96.06 203 LEU B C 1
ATOM 3902 O O . LEU B 1 203 ? -10.32 18.297 20.047 1 96.06 203 LEU B O 1
ATOM 3906 N N . GLU B 1 204 ? -9.82 17.562 18.016 1 93.31 204 GLU B N 1
ATOM 3907 C CA . GLU B 1 204 ? -8.438 17.312 18.406 1 93.31 204 GLU B CA 1
ATOM 3908 C C . GLU B 1 204 ? -7.699 18.609 18.719 1 93.31 204 GLU B C 1
ATOM 3910 O O . GLU B 1 204 ? -6.902 18.672 19.656 1 93.31 204 GLU B O 1
ATOM 3915 N N . VAL B 1 205 ? -7.938 19.594 17.938 1 92.5 205 VAL B N 1
ATOM 3916 C CA . VAL B 1 205 ? -7.312 20.891 18.156 1 92.5 205 VAL B CA 1
ATOM 3917 C C . VAL B 1 205 ? -7.801 21.484 19.484 1 92.5 205 VAL B C 1
ATOM 3919 O O . VAL B 1 205 ? -7.012 22.016 20.266 1 92.5 205 VAL B O 1
ATOM 3922 N N . VAL B 1 206 ? -9.047 21.344 19.719 1 92.12 206 VAL B N 1
ATOM 3923 C CA . VAL B 1 206 ? -9.617 21.844 20.969 1 92.12 206 VAL B CA 1
ATOM 3924 C C . VAL B 1 206 ? -8.969 21.141 22.156 1 92.12 206 VAL B C 1
ATOM 3926 O O . VAL B 1 206 ? -8.609 21.766 23.156 1 92.12 206 VAL B O 1
ATOM 3929 N N . LYS B 1 207 ? -8.82 19.859 22.078 1 89.44 207 LYS B N 1
ATOM 3930 C CA . LYS B 1 207 ? -8.188 19.062 23.125 1 89.44 207 LYS B CA 1
ATOM 3931 C C . LYS B 1 207 ? -6.746 19.516 23.359 1 89.44 207 LYS B C 1
ATOM 3933 O O . LYS B 1 207 ? -6.297 19.625 24.5 1 89.44 207 LYS B O 1
ATOM 3938 N N . LEU B 1 208 ? -6.098 19.719 22.281 1 87.06 208 LEU B N 1
ATOM 3939 C CA . LEU B 1 208 ? -4.699 20.125 22.359 1 87.06 208 LEU B CA 1
ATOM 3940 C C . LEU B 1 208 ? -4.57 21.5 23 1 87.06 208 LEU B C 1
ATOM 3942 O O . LEU B 1 208 ? -3.691 21.734 23.828 1 87.06 208 LEU B O 1
ATOM 3946 N N . VAL B 1 209 ? -5.441 22.422 22.594 1 86.88 209 VAL B N 1
ATOM 3947 C CA . VAL B 1 209 ? -5.43 23.781 23.141 1 86.88 209 VAL B CA 1
ATOM 3948 C C . VAL B 1 209 ? -5.762 23.734 24.625 1 86.88 209 VAL B C 1
ATOM 3950 O O . VAL B 1 209 ? -5.137 24.438 25.422 1 86.88 209 VAL B O 1
ATOM 3953 N N . LYS B 1 210 ? -6.68 22.922 24.969 1 86.81 210 LYS B N 1
ATOM 3954 C CA . LYS B 1 210 ? -7.035 22.766 26.375 1 86.81 210 LYS B CA 1
ATOM 3955 C C . LYS B 1 210 ? -5.852 22.25 27.188 1 86.81 210 LYS B C 1
ATOM 3957 O O . LYS B 1 210 ? -5.59 22.75 28.281 1 86.81 210 LYS B O 1
ATOM 3962 N N . THR B 1 211 ? -5.207 21.312 26.656 1 84.25 211 THR B N 1
ATOM 3963 C CA . THR B 1 211 ? -4.039 20.766 27.328 1 84.25 211 THR B CA 1
ATOM 3964 C C . THR B 1 211 ? -2.943 21.812 27.469 1 84.25 211 THR B C 1
ATOM 3966 O O . THR B 1 211 ? -2.271 21.875 28.5 1 84.25 211 THR B O 1
ATOM 3969 N N . MET B 1 212 ? -2.818 22.672 26.516 1 84.31 212 MET B N 1
ATOM 3970 C CA . MET B 1 212 ? -1.814 23.734 26.562 1 84.31 212 MET B CA 1
ATOM 3971 C C . MET B 1 212 ? -2.166 24.781 27.609 1 84.31 212 MET B C 1
ATOM 3973 O O . MET B 1 212 ? -1.294 25.234 28.359 1 84.31 212 MET B O 1
ATOM 3977 N N . ILE B 1 213 ? -3.408 25.062 27.688 1 86.88 213 ILE B N 1
ATOM 3978 C CA . ILE B 1 213 ? -3.873 26.047 28.656 1 86.88 213 ILE B CA 1
ATOM 3979 C C . ILE B 1 213 ? -3.717 25.5 30.078 1 86.88 213 ILE B C 1
ATOM 3981 O O . ILE B 1 213 ? -3.246 26.203 30.969 1 86.88 213 ILE B O 1
ATOM 3985 N N . GLN B 1 214 ? -4.078 24.266 30.219 1 86.38 214 GLN B N 1
ATOM 3986 C CA . GLN B 1 214 ? -3.963 23.625 31.516 1 86.38 214 GLN B CA 1
ATOM 3987 C C . GLN B 1 214 ? -2.504 23.547 31.969 1 86.38 214 GLN B C 1
ATOM 3989 O O . GLN B 1 214 ? -2.197 23.734 33.156 1 86.38 214 GLN B O 1
ATOM 3994 N N . THR B 1 215 ? -1.66 23.266 31.016 1 84.38 215 THR B N 1
ATOM 3995 C CA . THR B 1 215 ? -0.236 23.172 31.328 1 84.38 215 THR B CA 1
ATOM 3996 C C . THR B 1 215 ? 0.321 24.547 31.703 1 84.38 215 THR B C 1
ATOM 3998 O O . THR B 1 215 ? 1.119 24.656 32.625 1 84.38 215 THR B O 1
ATOM 4001 N N . LYS B 1 216 ? -0.144 25.547 31.031 1 84.81 216 LYS B N 1
ATOM 4002 C CA . LYS B 1 216 ? 0.285 26.906 31.328 1 84.81 216 LYS B CA 1
ATOM 4003 C C . LYS B 1 216 ? -0.24 27.359 32.688 1 84.81 216 LYS B C 1
ATOM 4005 O O . LYS B 1 216 ? 0.484 28 33.469 1 84.81 216 LYS B O 1
ATOM 4010 N N . LEU B 1 217 ? -1.401 27.047 32.938 1 88.94 217 LEU B N 1
ATOM 4011 C CA . LEU B 1 217 ? -2.033 27.438 34.188 1 88.94 217 LEU B CA 1
ATOM 4012 C C . LEU B 1 217 ? -1.388 26.703 35.375 1 88.94 217 LEU B C 1
ATOM 4014 O O . LEU B 1 217 ? -1.351 27.234 36.5 1 88.94 217 LEU B O 1
ATOM 4018 N N . ALA B 1 218 ? -0.916 25.5 35.062 1 87.56 218 ALA B N 1
ATOM 4019 C CA . ALA B 1 218 ? -0.22 24.719 36.094 1 87.56 218 ALA B CA 1
ATOM 4020 C C . ALA B 1 218 ? 1.203 25.234 36.281 1 87.56 218 ALA B C 1
ATOM 4022 O O . ALA B 1 218 ? 1.914 24.766 37.188 1 87.56 218 ALA B O 1
ATOM 4023 N N . GLY B 1 219 ? 1.701 26.219 35.531 1 79.81 219 GLY B N 1
ATOM 4024 C CA . GLY B 1 219 ? 3.02 26.812 35.656 1 79.81 219 GLY B CA 1
ATOM 4025 C C . GLY B 1 219 ? 4.109 26.031 34.938 1 79.81 219 GLY B C 1
ATOM 4026 O O . GLY B 1 219 ? 5.293 26.203 35.219 1 79.81 219 GLY B O 1
ATOM 4027 N N . LYS B 1 220 ? 3.664 25.062 34.25 1 73.5 220 LYS B N 1
ATOM 4028 C CA . LYS B 1 220 ? 4.652 24.25 33.562 1 73.5 220 LYS B CA 1
ATOM 4029 C C . LYS B 1 220 ? 5.008 24.859 32.188 1 73.5 220 LYS B C 1
ATOM 4031 O O . LYS B 1 220 ? 4.148 25.406 31.516 1 73.5 220 LYS B O 1
ATOM 4036 N N . PRO B 1 221 ? 6.293 25.141 31.953 1 70.62 221 PRO B N 1
ATOM 4037 C CA . PRO B 1 221 ? 6.668 25.688 30.656 1 70.62 221 PRO B CA 1
ATOM 4038 C C . PRO B 1 221 ? 6.148 24.859 29.484 1 70.62 221 PRO B C 1
ATOM 4040 O O . PRO B 1 221 ? 6.176 23.625 29.547 1 70.62 221 PRO B O 1
ATOM 4043 N N . LEU B 1 222 ? 5.305 25.547 28.609 1 66.81 222 LEU B N 1
ATOM 4044 C CA . LEU B 1 222 ? 4.871 24.891 27.375 1 66.81 222 LEU B CA 1
ATOM 4045 C C . LEU B 1 222 ? 6.059 24.641 26.453 1 66.81 222 LEU B C 1
ATOM 4047 O O . LEU B 1 222 ? 6.551 25.547 25.797 1 66.81 222 LEU B O 1
ATOM 4051 N N . ASP B 1 223 ? 6.949 23.875 26.766 1 63 223 ASP B N 1
ATOM 4052 C CA . ASP B 1 223 ? 8.125 23.656 25.938 1 63 223 ASP B CA 1
ATOM 4053 C C . ASP B 1 223 ? 7.742 22.938 24.641 1 63 223 ASP B C 1
ATOM 4055 O O . ASP B 1 223 ? 7.938 21.734 24.5 1 63 223 ASP B O 1
ATOM 4059 N N . LEU B 1 224 ? 7.062 23.609 23.859 1 61.16 224 LEU B N 1
ATOM 4060 C CA . LEU B 1 224 ? 6.633 23.109 22.562 1 61.16 224 LEU B CA 1
ATOM 4061 C C . LEU B 1 224 ? 7.82 22.578 21.766 1 61.16 224 LEU B C 1
ATOM 4063 O O . LEU B 1 224 ? 7.676 21.641 20.984 1 61.16 224 LEU B O 1
ATOM 4067 N N . LEU B 1 225 ? 8.867 23.141 22.031 1 55.59 225 LEU B N 1
ATOM 4068 C CA . LEU B 1 225 ? 10.062 22.75 21.297 1 55.59 225 LEU B CA 1
ATOM 4069 C C . LEU B 1 225 ? 10.617 21.422 21.828 1 55.59 225 LEU B C 1
ATOM 4071 O O . LEU B 1 225 ? 11.18 20.641 21.062 1 55.59 225 LEU B O 1
ATOM 4075 N N . HIS B 1 226 ? 10.352 21.266 23.031 1 59.28 226 HIS B N 1
ATOM 4076 C CA . HIS B 1 226 ? 10.977 20.078 23.594 1 59.28 226 HIS B CA 1
ATOM 4077 C C . HIS B 1 226 ? 10 18.906 23.625 1 59.28 226 HIS B C 1
ATOM 4079 O O . HIS B 1 226 ? 10.414 17.75 23.656 1 59.28 226 HIS B O 1
ATOM 4085 N N . ASN B 1 227 ? 8.828 19.312 23.656 1 67.88 227 ASN B N 1
ATOM 4086 C CA . ASN B 1 227 ? 7.84 18.25 23.609 1 67.88 227 ASN B CA 1
ATOM 4087 C C . ASN B 1 227 ? 7.488 17.875 22.172 1 67.88 227 ASN B C 1
ATOM 4089 O O . ASN B 1 227 ? 6.488 18.344 21.625 1 67.88 227 ASN B O 1
ATOM 4093 N N . ARG B 1 228 ? 8.305 17.062 21.625 1 69.25 228 ARG B N 1
ATOM 4094 C CA . ARG B 1 228 ? 8.258 16.703 20.219 1 69.25 228 ARG B CA 1
ATOM 4095 C C . ARG B 1 228 ? 6.902 16.094 19.859 1 69.25 228 ARG B C 1
ATOM 4097 O O . ARG B 1 228 ? 6.359 16.375 18.781 1 69.25 228 ARG B O 1
ATOM 4104 N N . SER B 1 229 ? 6.391 15.398 20.797 1 71.81 229 SER B N 1
ATOM 4105 C CA . SER B 1 229 ? 5.117 14.75 20.5 1 71.81 229 SER B CA 1
ATOM 4106 C C . SER B 1 229 ? 3.984 15.766 20.406 1 71.81 229 SER B C 1
ATOM 4108 O O . SER B 1 229 ? 3.135 15.672 19.516 1 71.81 229 SER B O 1
ATOM 4110 N N . LEU B 1 230 ? 4.047 16.719 21.312 1 70.06 230 LEU B N 1
ATOM 4111 C CA . LEU B 1 230 ? 3.012 17.75 21.312 1 70.06 230 LEU B CA 1
ATOM 4112 C C . LEU B 1 230 ? 3.139 18.656 20.094 1 70.06 230 LEU B C 1
ATOM 4114 O O . LEU B 1 230 ? 2.133 19.016 19.484 1 70.06 230 LEU B O 1
ATOM 4118 N N . ASN B 1 231 ? 4.309 18.922 19.781 1 75.94 231 ASN B N 1
ATOM 4119 C CA . ASN B 1 231 ? 4.555 19.781 18.641 1 75.94 231 ASN B CA 1
ATOM 4120 C C . ASN B 1 231 ? 4.117 19.125 17.328 1 75.94 231 ASN B C 1
ATOM 4122 O O . ASN B 1 231 ? 3.498 19.766 16.484 1 75.94 231 ASN B O 1
ATOM 4126 N N . ARG B 1 232 ? 4.375 17.875 17.266 1 83.44 232 ARG B N 1
ATOM 4127 C CA . ARG B 1 232 ? 4.023 17.141 16.047 1 83.44 232 ARG B CA 1
ATOM 4128 C C . ARG B 1 232 ? 2.514 17.078 15.859 1 83.44 232 ARG B C 1
ATOM 4130 O O . ARG B 1 232 ? 2.008 17.359 14.773 1 83.44 232 ARG B O 1
ATOM 4137 N N . SER B 1 233 ? 1.898 16.781 16.922 1 85.31 233 SER B N 1
ATOM 4138 C CA . SER B 1 233 ? 0.444 16.672 16.859 1 85.31 233 SER B CA 1
ATOM 4139 C C . SER B 1 233 ? -0.193 18.031 16.594 1 85.31 233 SER B C 1
ATOM 4141 O O . SER B 1 233 ? -1.173 18.125 15.844 1 85.31 233 SER B O 1
ATOM 4143 N N . LEU B 1 234 ? 0.394 19.016 17.219 1 84.94 234 LEU B N 1
ATOM 4144 C CA . LEU B 1 234 ? -0.135 20.359 17.047 1 84.94 234 LEU B CA 1
ATOM 4145 C C . LEU B 1 234 ? 0.044 20.828 15.602 1 84.94 234 LEU B C 1
ATOM 4147 O O . LEU B 1 234 ? -0.907 21.312 14.977 1 84.94 234 LEU B O 1
ATOM 4151 N N . VAL B 1 235 ? 1.22 20.688 15.125 1 87.56 235 VAL B N 1
ATOM 4152 C CA . VAL B 1 235 ? 1.506 21.125 13.766 1 87.56 235 VAL B CA 1
ATOM 4153 C C . VAL B 1 235 ? 0.642 20.359 12.773 1 87.56 235 VAL B C 1
ATOM 4155 O O . VAL B 1 235 ? 0.069 20.938 11.852 1 87.56 235 VAL B O 1
ATOM 4158 N N . ALA B 1 236 ? 0.534 19.094 12.938 1 92.12 236 ALA B N 1
ATOM 4159 C CA . ALA B 1 236 ? -0.24 18.25 12.039 1 92.12 236 ALA B CA 1
ATOM 4160 C C . ALA B 1 236 ? -1.714 18.641 12.039 1 92.12 236 ALA B C 1
ATOM 4162 O O . ALA B 1 236 ? -2.33 18.797 10.984 1 92.12 236 ALA B O 1
ATOM 4163 N N . ASN B 1 237 ? -2.229 18.906 13.211 1 91.12 237 ASN B N 1
ATOM 4164 C CA . ASN B 1 237 ? -3.652 19.203 13.305 1 91.12 237 ASN B CA 1
ATOM 4165 C C . ASN B 1 237 ? -3.951 20.641 12.844 1 91.12 237 ASN B C 1
ATOM 4167 O O . ASN B 1 237 ? -5 20.891 12.25 1 91.12 237 ASN B O 1
ATOM 4171 N N . ILE B 1 238 ? -3.064 21.5 13.117 1 90.94 238 ILE B N 1
ATOM 4172 C CA . ILE B 1 238 ? -3.248 22.875 12.648 1 90.94 238 ILE B CA 1
ATOM 4173 C C . ILE B 1 238 ? -3.182 22.906 11.125 1 90.94 238 ILE B C 1
ATOM 4175 O O . ILE B 1 238 ? -3.938 23.641 10.477 1 90.94 238 ILE B O 1
ATOM 4179 N N . ALA B 1 239 ? -2.305 22.125 10.625 1 94.75 239 ALA B N 1
ATOM 4180 C CA . ALA B 1 239 ? -2.189 22.047 9.164 1 94.75 239 ALA B CA 1
ATOM 4181 C C . ALA B 1 239 ? -3.408 21.359 8.555 1 94.75 239 ALA B C 1
ATOM 4183 O O . ALA B 1 239 ? -3.869 21.75 7.477 1 94.75 239 ALA B O 1
ATOM 4184 N N . ASN B 1 240 ? -3.967 20.422 9.195 1 96.25 240 ASN B N 1
ATOM 4185 C CA . ASN B 1 240 ? -5.086 19.641 8.672 1 96.25 240 ASN B CA 1
ATOM 4186 C C . ASN B 1 240 ? -6.395 20.422 8.742 1 96.25 240 ASN B C 1
ATOM 4188 O O . ASN B 1 240 ? -7.332 20.141 7.992 1 96.25 240 ASN B O 1
ATOM 4192 N N . LEU B 1 241 ? -6.445 21.406 9.617 1 95.69 241 LEU B N 1
ATOM 4193 C CA . LEU B 1 241 ? -7.695 22.125 9.836 1 95.69 241 LEU B CA 1
ATOM 4194 C C . LEU B 1 241 ? -8.188 22.766 8.539 1 95.69 241 LEU B C 1
ATOM 4196 O O . LEU B 1 241 ? -9.281 22.453 8.062 1 95.69 241 LEU B O 1
ATOM 4200 N N . PRO B 1 242 ? -7.367 23.594 7.941 1 96.44 242 PRO B N 1
ATOM 4201 C CA . PRO B 1 242 ? -7.832 24.188 6.688 1 96.44 242 PRO B CA 1
ATOM 4202 C C . PRO B 1 242 ? -8 23.156 5.574 1 96.44 242 PRO B C 1
ATOM 4204 O O . PRO B 1 242 ? -8.867 23.312 4.711 1 96.44 242 PRO B O 1
ATOM 4207 N N . LEU B 1 243 ? -7.242 22.125 5.59 1 97.56 243 LEU B N 1
ATOM 4208 C CA . LEU B 1 243 ? -7.32 21.078 4.566 1 97.56 243 LEU B CA 1
ATOM 4209 C C . LEU B 1 243 ? -8.656 20.344 4.637 1 97.56 243 LEU B C 1
ATOM 4211 O O . LEU B 1 243 ? -9.289 20.094 3.609 1 97.56 243 LEU B O 1
ATOM 4215 N N . THR B 1 244 ? -9.039 19.953 5.824 1 97.62 244 THR B N 1
ATOM 4216 C CA . THR B 1 244 ? -10.305 19.234 5.988 1 97.62 244 THR B CA 1
ATOM 4217 C C . THR B 1 244 ? -11.477 20.109 5.578 1 97.62 244 THR B C 1
ATOM 4219 O O . THR B 1 244 ? -12.445 19.625 4.988 1 97.62 244 THR B O 1
ATOM 4222 N N . VAL B 1 245 ? -11.414 21.422 5.875 1 96.56 245 VAL B N 1
ATOM 4223 C CA . VAL B 1 245 ? -12.461 22.344 5.453 1 96.56 245 VAL B CA 1
ATOM 4224 C C . VAL B 1 245 ? -12.5 22.422 3.928 1 96.56 245 VAL B C 1
ATOM 4226 O O . VAL B 1 245 ? -13.578 22.406 3.328 1 96.56 245 VAL B O 1
ATOM 4229 N N . HIS B 1 246 ? -11.383 22.531 3.355 1 97.19 246 HIS B N 1
ATOM 4230 C CA . HIS B 1 246 ? -11.266 22.578 1.901 1 97.19 246 HIS B CA 1
ATOM 4231 C C . HIS B 1 246 ? -11.984 21.391 1.261 1 97.19 246 HIS B C 1
ATOM 4233 O O . HIS B 1 246 ? -12.758 21.562 0.318 1 97.19 246 HIS B O 1
ATOM 4239 N N . TRP B 1 247 ? -11.797 20.172 1.769 1 97.19 247 TRP B N 1
ATOM 4240 C CA . TRP B 1 247 ? -12.352 18.969 1.156 1 97.19 247 TRP B CA 1
ATOM 4241 C C . TRP B 1 247 ? -13.789 18.734 1.615 1 97.19 247 TRP B C 1
ATOM 4243 O O . TRP B 1 247 ? -14.477 17.859 1.087 1 97.19 247 TRP B O 1
ATOM 4253 N N . SER B 1 248 ? -14.25 19.5 2.594 1 97.44 248 SER B N 1
ATOM 4254 C CA . SER B 1 248 ? -15.641 19.422 3.035 1 97.44 248 SER B CA 1
ATOM 4255 C C . SER B 1 248 ? -16.547 20.219 2.109 1 97.44 248 SER B C 1
ATOM 4257 O O . SER B 1 248 ? -17.781 20.125 2.201 1 97.44 248 SER B O 1
ATOM 4259 N N . LEU B 1 249 ? -15.898 21.016 1.321 1 96.56 249 LEU B N 1
ATOM 4260 C CA . LEU B 1 249 ? -16.641 21.828 0.365 1 96.56 249 LEU B CA 1
ATOM 4261 C C . LEU B 1 249 ? -16.594 21.203 -1.028 1 96.56 249 LEU B C 1
ATOM 4263 O O . LEU B 1 249 ? -15.562 20.672 -1.438 1 96.56 249 LEU B O 1
ATOM 4267 N N . TYR B 1 250 ? -17.656 21.328 -1.742 1 93.88 250 TYR B N 1
ATOM 4268 C CA . TYR B 1 250 ? -17.75 20.719 -3.07 1 93.88 250 TYR B CA 1
ATOM 4269 C C . TYR B 1 250 ? -16.75 21.359 -4.023 1 93.88 250 TYR B C 1
ATOM 4271 O O . TYR B 1 250 ? -16.141 20.672 -4.844 1 93.88 250 TYR B O 1
ATOM 4279 N N . ASP B 1 251 ? -16.484 22.672 -3.867 1 93.06 251 ASP B N 1
ATOM 4280 C CA . ASP B 1 251 ? -15.594 23.391 -4.777 1 93.06 251 ASP B CA 1
ATOM 4281 C C . ASP B 1 251 ? -14.242 23.656 -4.121 1 93.06 251 ASP B C 1
ATOM 4283 O O . ASP B 1 251 ? -13.336 24.219 -4.754 1 93.06 251 ASP B O 1
ATOM 4287 N N . GLY B 1 252 ? -14.094 23.266 -2.941 1 93.56 252 GLY B N 1
ATOM 4288 C CA . GLY B 1 252 ? -12.867 23.578 -2.223 1 93.56 252 GLY B CA 1
ATOM 4289 C C . GLY B 1 252 ? -12.688 25.062 -1.976 1 93.56 252 GLY B C 1
ATOM 4290 O O . GLY B 1 252 ? -13.484 25.875 -2.439 1 93.56 252 GLY B O 1
ATOM 4291 N N . CYS B 1 253 ? -11.703 25.5 -1.116 1 95.31 253 CYS B N 1
ATOM 4292 C CA . CYS B 1 253 ? -11.477 26.906 -0.804 1 95.31 253 CYS B CA 1
ATOM 4293 C C . CYS B 1 253 ? -9.992 27.234 -0.813 1 95.31 253 CYS B C 1
ATOM 4295 O O . CYS B 1 253 ? -9.609 28.391 -0.6 1 95.31 253 CYS B O 1
ATOM 4297 N N . LEU B 1 254 ? -9.133 26.266 -1.07 1 96.62 254 LEU B N 1
ATOM 4298 C CA . LEU B 1 254 ? -7.688 26.484 -1.062 1 96.62 254 LEU B CA 1
ATOM 4299 C C . LEU B 1 254 ? -7.094 26.25 -2.443 1 96.62 254 LEU B C 1
ATOM 4301 O O . LEU B 1 254 ? -7.598 25.422 -3.207 1 96.62 254 LEU B O 1
ATOM 4305 N N . SER B 1 255 ? -6.059 26.953 -2.752 1 94.69 255 SER B N 1
ATOM 4306 C CA . SER B 1 255 ? -5.312 26.703 -3.98 1 94.69 255 SER B CA 1
ATOM 4307 C C . SER B 1 255 ? -4.461 25.438 -3.869 1 94.69 255 SER B C 1
ATOM 4309 O O . SER B 1 255 ? -4.172 24.984 -2.764 1 94.69 255 SER B O 1
ATOM 4311 N N . ASP B 1 256 ? -4.039 24.906 -4.977 1 95.25 256 ASP B N 1
ATOM 4312 C CA . ASP B 1 256 ? -3.186 23.734 -4.984 1 95.25 256 ASP B CA 1
ATOM 4313 C C . ASP B 1 256 ? -1.868 24 -4.258 1 95.25 256 ASP B C 1
ATOM 4315 O O . ASP B 1 256 ? -1.305 23.094 -3.633 1 95.25 256 ASP B O 1
ATOM 4319 N N . LEU B 1 257 ? -1.369 25.219 -4.309 1 92.81 257 LEU B N 1
ATOM 4320 C CA . LEU B 1 257 ? -0.143 25.594 -3.613 1 92.81 257 LEU B CA 1
ATOM 4321 C C . LEU B 1 257 ? -0.317 25.469 -2.102 1 92.81 257 LEU B C 1
ATOM 4323 O O . LEU B 1 257 ? 0.532 24.891 -1.419 1 92.81 257 LEU B O 1
ATOM 4327 N N . THR B 1 258 ? -1.426 26 -1.615 1 95 258 THR B N 1
ATOM 4328 C CA . THR B 1 258 ? -1.696 25.984 -0.182 1 95 258 THR B CA 1
ATOM 4329 C C . THR B 1 258 ? -1.967 24.547 0.294 1 95 258 THR B C 1
ATOM 4331 O O . THR B 1 258 ? -1.535 24.172 1.381 1 95 258 THR B O 1
ATOM 4334 N N . VAL B 1 259 ? -2.66 23.766 -0.562 1 97.25 259 VAL B N 1
ATOM 4335 C CA . VAL B 1 259 ? -2.932 22.375 -0.236 1 97.25 259 VAL B CA 1
ATOM 4336 C C . VAL B 1 259 ? -1.618 21.609 -0.134 1 97.25 259 VAL B C 1
ATOM 4338 O O . VAL B 1 259 ? -1.412 20.844 0.811 1 97.25 259 VAL B O 1
ATOM 4341 N N . GLY B 1 260 ? -0.755 21.844 -1.138 1 97.56 260 GLY B N 1
ATOM 4342 C CA . GLY B 1 260 ? 0.546 21.203 -1.113 1 97.56 260 GLY B CA 1
ATOM 4343 C C . GLY B 1 260 ? 1.371 21.562 0.107 1 97.56 260 GLY B C 1
ATOM 4344 O O . GLY B 1 260 ? 1.993 20.703 0.723 1 97.56 260 GLY B O 1
ATOM 4345 N N . PHE B 1 261 ? 1.355 22.812 0.483 1 94.75 261 PHE B N 1
ATOM 4346 C CA . PHE B 1 261 ? 2.139 23.297 1.614 1 94.75 261 PHE B CA 1
ATOM 4347 C C . PHE B 1 261 ? 1.605 22.719 2.924 1 94.75 261 PHE B C 1
ATOM 4349 O O . PHE B 1 261 ? 2.359 22.156 3.709 1 94.75 261 PHE B O 1
ATOM 4356 N N . LEU B 1 262 ? 0.339 22.891 3.123 1 95.88 262 LEU B N 1
ATOM 4357 C CA . LEU B 1 262 ? -0.272 22.438 4.367 1 95.88 262 LEU B CA 1
ATOM 4358 C C . LEU B 1 262 ? -0.213 20.922 4.473 1 95.88 262 LEU B C 1
ATOM 4360 O O . LEU B 1 262 ? 0.009 20.375 5.555 1 95.88 262 LEU B O 1
ATOM 4364 N N . GLY B 1 263 ? -0.444 20.234 3.348 1 97.56 263 GLY B N 1
ATOM 4365 C CA . GLY B 1 263 ? -0.331 18.781 3.34 1 97.56 263 GLY B CA 1
ATOM 4366 C C . GLY B 1 263 ? 1.056 18.281 3.711 1 97.56 263 GLY B C 1
ATOM 4367 O O . GLY B 1 263 ? 1.195 17.328 4.465 1 97.56 263 GLY B O 1
ATOM 4368 N N . THR B 1 264 ? 2.018 18.953 3.193 1 96.12 264 THR B N 1
ATOM 4369 C CA . THR B 1 264 ? 3.391 18.609 3.531 1 96.12 264 THR B CA 1
ATOM 4370 C C . THR B 1 264 ? 3.65 18.797 5.023 1 96.12 264 THR B C 1
ATOM 4372 O O . THR B 1 264 ? 4.223 17.938 5.68 1 96.12 264 THR B O 1
ATOM 4375 N N . MET B 1 265 ? 3.172 19.859 5.535 1 94.06 265 MET B N 1
ATOM 4376 C CA . MET B 1 265 ? 3.379 20.188 6.945 1 94.06 265 MET B CA 1
ATOM 4377 C C . MET B 1 265 ? 2.658 19.188 7.844 1 94.06 265 MET B C 1
ATOM 4379 O O . MET B 1 265 ? 3.137 18.875 8.938 1 94.06 265 MET B O 1
ATOM 4383 N N . SER B 1 266 ? 1.583 18.703 7.41 1 95.06 266 SER B N 1
ATOM 4384 C CA . SER B 1 266 ? 0.766 17.812 8.227 1 95.06 266 SER B CA 1
ATOM 4385 C C . SER B 1 266 ? 1.461 16.469 8.445 1 95.06 266 SER B C 1
ATOM 4387 O O . SER B 1 266 ? 1.184 15.773 9.43 1 95.06 266 SER B O 1
ATOM 4389 N N . SER B 1 267 ? 2.365 16.047 7.566 1 94.88 267 SER B N 1
ATOM 4390 C CA . SER B 1 267 ? 2.955 14.719 7.676 1 94.88 267 SER B CA 1
ATOM 4391 C C . SER B 1 267 ? 4.473 14.797 7.82 1 94.88 267 SER B C 1
ATOM 4393 O O . SER B 1 267 ? 5.125 13.789 8.109 1 94.88 267 SER B O 1
ATOM 4395 N N . LEU B 1 268 ? 5.047 15.93 7.711 1 90.38 268 LEU B N 1
ATOM 4396 C CA . LEU B 1 268 ? 6.492 16.109 7.605 1 90.38 268 LEU B CA 1
ATOM 4397 C C . LEU B 1 268 ? 7.195 15.617 8.867 1 90.38 268 LEU B C 1
ATOM 4399 O O . LEU B 1 268 ? 8.156 14.852 8.781 1 90.38 268 LEU B O 1
ATOM 4403 N N . PHE B 1 269 ? 6.691 15.961 10 1 88.56 269 PHE B N 1
ATOM 4404 C CA . PHE B 1 269 ? 7.383 15.641 11.242 1 88.56 269 PHE B CA 1
ATOM 4405 C C . PHE B 1 269 ? 7.273 14.148 11.547 1 88.56 269 PHE B C 1
ATOM 4407 O O . PHE B 1 269 ? 8.188 13.562 12.125 1 88.56 269 PHE B O 1
ATOM 4414 N N . ASP B 1 270 ? 6.125 13.586 11.195 1 89.62 270 ASP B N 1
ATOM 4415 C CA . ASP B 1 270 ? 6.012 12.141 11.336 1 89.62 270 ASP B CA 1
ATOM 4416 C C . ASP B 1 270 ? 7.035 11.414 10.461 1 89.62 270 ASP B C 1
ATOM 4418 O O . ASP B 1 270 ? 7.641 10.43 10.891 1 89.62 270 ASP B O 1
ATOM 4422 N N . THR B 1 271 ? 7.223 11.938 9.312 1 90.94 271 THR B N 1
ATOM 4423 C CA . THR B 1 271 ? 8.18 11.352 8.375 1 90.94 271 THR B CA 1
ATOM 4424 C C . THR B 1 271 ? 9.609 11.523 8.883 1 90.94 271 THR B C 1
ATOM 4426 O O . THR B 1 271 ? 10.383 10.562 8.891 1 90.94 271 THR B O 1
ATOM 4429 N N . ILE B 1 272 ? 9.906 12.688 9.359 1 88.94 272 ILE B N 1
ATOM 4430 C CA . ILE B 1 272 ? 11.25 12.977 9.859 1 88.94 272 ILE B CA 1
ATOM 4431 C C . ILE B 1 272 ? 11.547 12.094 11.07 1 88.94 272 ILE B C 1
ATOM 4433 O O . ILE B 1 272 ? 12.648 11.547 11.188 1 88.94 272 ILE B O 1
ATOM 4437 N N . ASP B 1 273 ? 10.617 11.914 11.883 1 86.38 273 ASP B N 1
ATOM 4438 C CA . ASP B 1 273 ? 10.812 11.086 13.07 1 86.38 273 ASP B CA 1
ATOM 4439 C C . ASP B 1 273 ? 11.055 9.625 12.688 1 86.38 273 ASP B C 1
ATOM 4441 O O . ASP B 1 273 ? 11.875 8.945 13.312 1 86.38 273 ASP B O 1
ATOM 4445 N N . SER B 1 274 ? 10.328 9.203 11.742 1 88.31 274 SER B N 1
ATOM 4446 C CA . SER B 1 274 ? 10.523 7.832 11.297 1 88.31 274 SER B CA 1
ATOM 4447 C C . SER B 1 274 ? 11.945 7.609 10.781 1 88.31 274 SER B C 1
ATOM 4449 O O . SER B 1 274 ? 12.547 6.57 11.047 1 88.31 274 SER B O 1
ATOM 4451 N N . TRP B 1 275 ? 12.477 8.547 10.125 1 88.38 275 TRP B N 1
ATOM 4452 C CA . TRP B 1 275 ? 13.828 8.43 9.578 1 88.38 275 TRP B CA 1
ATOM 4453 C C . TRP B 1 275 ? 14.875 8.711 10.648 1 88.38 275 TRP B C 1
ATOM 4455 O O . TRP B 1 275 ? 16.016 8.227 10.555 1 88.38 275 TRP B O 1
ATOM 4465 N N . GLY B 1 276 ? 14.5 9.539 11.633 1 86.38 276 GLY B N 1
ATOM 4466 C CA . GLY B 1 276 ? 15.391 9.766 12.758 1 86.38 276 GLY B CA 1
ATOM 4467 C C . GLY B 1 276 ? 15.672 8.508 13.555 1 86.38 276 GLY B C 1
ATOM 4468 O O . GLY B 1 276 ? 16.812 8.273 13.969 1 86.38 276 GLY B O 1
ATOM 4469 N N . GLU B 1 277 ? 14.688 7.773 13.68 1 85.38 277 GLU B N 1
ATOM 4470 C CA . GLU B 1 277 ? 14.852 6.496 14.367 1 85.38 277 GLU B CA 1
ATOM 4471 C C . GLU B 1 277 ? 15.805 5.578 13.602 1 85.38 277 GLU B C 1
ATOM 4473 O O . GLU B 1 277 ? 16.625 4.891 14.203 1 85.38 277 GLU B O 1
ATOM 4478 N N . VAL B 1 278 ? 15.68 5.586 12.312 1 87.69 278 VAL B N 1
ATOM 4479 C CA . VAL B 1 278 ? 16.547 4.773 11.461 1 87.69 278 VAL B CA 1
ATOM 4480 C C . VAL B 1 278 ? 17.984 5.266 11.57 1 87.69 278 VAL B C 1
ATOM 4482 O O . VAL B 1 278 ? 18.906 4.465 11.734 1 87.69 278 VAL B O 1
ATOM 4485 N N . SER B 1 279 ? 18.156 6.543 11.547 1 85.94 279 SER B N 1
ATOM 4486 C CA . SER B 1 279 ? 19.484 7.141 11.617 1 85.94 279 SER B CA 1
ATOM 4487 C C . SER B 1 279 ? 20.156 6.844 12.961 1 85.94 279 SER B C 1
ATOM 4489 O O . SER B 1 279 ? 21.359 6.57 13.016 1 85.94 279 SER B O 1
ATOM 4491 N N . ALA B 1 280 ? 19.406 6.879 13.969 1 86.12 280 ALA B N 1
ATOM 4492 C CA . ALA B 1 280 ? 19.938 6.582 15.297 1 86.12 280 ALA B CA 1
ATOM 4493 C C . ALA B 1 280 ? 20.422 5.141 15.383 1 86.12 280 ALA B C 1
ATOM 4495 O O . ALA B 1 280 ? 21.469 4.867 15.977 1 86.12 280 ALA B O 1
ATOM 4496 N N . GLN B 1 281 ? 19.766 4.293 14.734 1 85.62 281 GLN B N 1
ATOM 4497 C CA . GLN B 1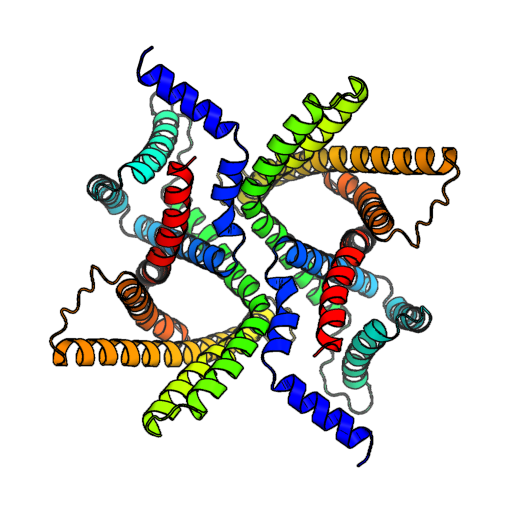 281 ? 20.141 2.881 14.766 1 85.62 281 GLN B CA 1
ATOM 4498 C C . GLN B 1 281 ? 21.328 2.602 13.844 1 85.62 281 GLN B C 1
ATOM 4500 O O . GLN B 1 281 ? 22.141 1.732 14.133 1 85.62 281 GLN B O 1
ATOM 4505 N N . LEU B 1 282 ? 21.391 3.357 12.773 1 82.88 282 LEU B N 1
ATOM 4506 C CA . LEU B 1 282 ? 22.484 3.193 11.82 1 82.88 282 LEU B CA 1
ATOM 4507 C C . LEU B 1 282 ? 23.812 3.625 12.445 1 82.88 282 LEU B C 1
ATOM 4509 O O . LEU B 1 282 ? 24.859 3.033 12.164 1 82.88 282 LEU B O 1
ATOM 4513 N N . ARG B 1 283 ? 23.734 4.613 13.281 1 78.94 283 ARG B N 1
ATOM 4514 C CA . ARG B 1 283 ? 24.938 5.117 13.93 1 78.94 283 ARG B CA 1
ATOM 4515 C C . ARG B 1 283 ? 25.5 4.102 14.922 1 78.94 283 ARG B C 1
ATOM 4517 O O . ARG B 1 283 ? 26.688 4.133 15.242 1 78.94 283 ARG B O 1
ATOM 4524 N N . GLN B 1 284 ? 24.703 3.162 15.234 1 78.75 284 GLN B N 1
ATOM 4525 C CA . GLN B 1 284 ? 25.141 2.135 16.172 1 78.75 284 GLN B CA 1
ATOM 4526 C C . GLN B 1 284 ? 25.734 0.937 15.445 1 78.75 284 GLN B C 1
ATOM 4528 O O . GLN B 1 284 ? 26.312 0.045 16.078 1 78.75 284 GLN B O 1
ATOM 4533 N N . LEU B 1 285 ? 25.594 0.97 14.141 1 76.19 285 LEU B N 1
ATOM 4534 C CA . LEU B 1 285 ? 26.156 -0.145 13.383 1 76.19 285 LEU B CA 1
ATOM 4535 C C . LEU B 1 285 ? 27.641 0.064 13.117 1 76.19 285 LEU B C 1
ATOM 4537 O O . LEU B 1 285 ? 28.406 -0.897 13.094 1 76.19 285 LEU B O 1
#

pLDDT: mean 82.39, std 18.87, range [29.48, 98.44]

Solvent-accessible surface area (backbone atoms only — not comparable to full-atom values): 28387 Å² total; per-residue (Å²): 131,55,68,65,56,52,50,51,51,48,50,50,53,45,75,68,33,38,64,52,27,42,47,70,20,47,48,54,55,35,65,68,52,32,47,26,41,48,41,22,53,18,19,40,26,28,22,53,18,39,40,41,73,72,33,62,66,49,54,56,47,54,57,48,45,58,63,63,67,65,56,55,69,66,42,49,54,48,43,50,48,43,44,51,47,40,61,58,44,36,63,85,77,53,59,76,74,73,67,46,69,63,52,52,22,49,24,26,38,47,50,18,53,50,42,54,52,48,51,56,58,61,52,55,56,43,48,36,44,40,50,17,50,38,49,50,49,49,53,51,48,72,68,47,96,65,57,68,69,59,40,48,54,51,44,49,29,43,50,23,51,50,54,18,51,61,32,38,46,52,15,50,36,12,62,64,45,61,46,90,49,49,57,76,54,12,56,57,30,39,22,53,17,23,42,25,40,32,51,22,39,54,49,49,47,50,52,52,51,48,53,52,49,52,37,50,73,71,69,42,82,81,47,52,81,72,35,55,67,58,36,44,53,47,46,20,39,61,29,40,46,63,51,26,52,21,47,41,36,96,83,46,81,68,53,67,46,55,48,8,48,32,42,19,53,38,20,40,59,62,33,50,48,54,50,47,55,39,52,60,53,56,73,72,105,130,56,68,65,56,52,49,50,50,49,49,51,54,46,73,68,33,37,64,52,26,41,46,68,21,49,50,54,54,35,66,67,52,33,47,26,40,48,41,23,52,19,18,40,27,29,23,53,18,40,41,41,73,71,32,62,65,48,56,56,46,54,57,49,46,51,63,64,68,66,51,54,66,66,36,50,53,47,43,50,48,42,45,54,47,41,62,46,53,36,70,84,74,54,56,79,71,74,67,46,70,64,50,51,24,50,24,27,38,46,50,16,54,50,42,54,52,48,50,56,57,60,52,55,56,44,48,35,44,40,50,17,49,38,48,50,49,47,53,51,47,74,67,46,95,66,56,70,67,58,40,49,55,52,45,49,29,42,50,24,51,49,54,18,51,62,32,38,45,52,14,49,36,13,61,64,46,60,47,92,48,49,56,77,53,13,55,55,30,38,22,53,16,23,43,25,42,33,52,22,39,52,49,50,48,51,53,51,51,49,51,50,49,52,37,48,74,70,69,41,81,80,47,53,81,71,35,56,68,59,36,44,53,47,47,19,38,61,31,40,46,63,52,26,52,22,46,42,37,96,82,45,82,67,53,66,44,54,48,9,48,31,40,19,52,37,20,38,58,62,32,50,48,53,50,46,55,38,50,59,54,56,73,72,106

Foldseek 3Di:
DDPVVVVVVVVVVLVVDVVLVVLVCVLVVDLVSVLLVLLLLLLQLLQLLVCCVPPVVVVVVVLVVVVVVPPPVVCCVVVCVVCCVVVVCPPPVRPPPPCPSNNSSVVSNVSNVVSVLVSLVSVLVCLVVLVVVLVVQLVVLVPDPDDPVVSVLSNLLSVLLSVLNVLSVVLSCQCVPVDPDHPVVSLVSQLSSLVSVLSNLVSLLVVLVVVQVVCVVVVHPPPCVVPLVSVLSNQLSVLCNQVSVQSNDSNGDDDSNSSSVSSNRNSVSSNVVSVVVSVVVSVVD/DDPVVVVVVVVVVLVVDVVLVVLVCVLVVDLVSVLLVLLLLLLQLLQLLVCCVPPVVVVVVVLVVVVVVPPPVVNVVVVVVVCCVVVCVPPPVCPPPPCDSNNSSVVSNVSNVVSVLVSLVSVLVCLVVLVVVLVVQLVVLVPDPDDPVVSVLSNLLSVLLSVLNVLSVVLSCQCVPVDPDHPVVSLVSQLSSLVSVLSNLVSLLVVLVVVQVVCVVVVHPPPCVVPLVSVLSNQLSVLCNQVSVQSNDSNGDDDSNSSSVSSNRNSVSSNVVSVVVSVVVSVVD

Sequence (570 aa):
MSKRVQKTQYLLRLLANPKLYNLLGSPFEDPLKLDSLLSTVCYGSLFISELIKRRPELVQILSNLAEKLKMQGLISLIKTLIQKIQRAVDPKHRFSINVSLDSLSTKLRLISDYIADVRIFNRMWGLPGLLAFGLEDLHRIFRADSNFITKLLEATSTISIVAYQPLENVAFAADHNWTHLEKSASLEYYVASSRLWAVFVVLEVVKLVKTMIQTKLAGKPLDLLHNRSLNRSLVANIANLPLTVHWSLYDGCLSDLTVGFLGTMSSLFDTIDSWGEVSAQLRQLMSKRVQKTQYLLRLLANPKLYNLLGSPFEDPLKLDSLLSTVCYGSLFISELIKRRPELVQILSNLAEKLKMQGLISLIKTLIQKIQRAVDPKHRFSINVSLDSLSTKLRLISDYIADVRIFNRMWGLPGLLAFGLEDLHRIFRADSNFITKLLEATSTISIVAYQPLENVAFAADHNWTHLEKSASLEYYVASSRLWAVFVVLEVVKLVKTMIQTKLAGKPLDLLHNRSLNRSLVANIANLPLTVHWSLYDGCLSDLTVGFLGTMSSLFDTIDSWGEVSAQLRQL

Organism: NCBI:txid460523

Radius of gyration: 27.06 Å; Cα contacts (8 Å, |Δi|>4): 629; chains: 2; bounding box: 87×76×63 Å

Secondary structure (DSSP, 8-state):
--HHHHHHHHHHHHHT-HHHHHHHHHHHHSHHHHHHHHHHHHHHHHHHHHHHHH-HHHHHHHHHHHHHS--HHHHHHHHHHHHHHHHHS-TTTT------HHHHHHHHHHHHHHHHHHHHHHHHTTHHHHHHHHHHHHHHHHHS---HHHHHHHHHHHHHHHHHHHHHHHHHHHHTT-SSS-HHHHHHHHHHHHHHHHHHHHHHHHHHHHHHHHHHHTT----TTT-HHHHHHHHHHHHHHHHHHHHHSSS-SS-HHHHHHHHHHHHHHHHHHHHHHHHHHHHT-/--HHHHHHHHHHHHHT-HHHHHHHHHHHHSHHHHHHHHHHHHHHHHHHHHHHHH-HHHHHHHHHHHHHS--HHHHHHHHHHHHHHHHHH-STT--S----HHHHHHHHHHHHHHHHHHHHHHHHTTHHHHHHHHHHHHHHHHHS---HHHHHHHHHHHHHHHHHHHHHHHHHHHHTT-SSS-HHHHHHHHHHHHHHHHHHHHHHHHHHHHHHHHHHHTT----TTT-HHHHHHHHHHHHHHHHHHHHHSSS-SS-HHHHHHHHHHHHHHHHHHHHHHHHHHHTT-